Protein AF-A0A8J8AYR0-F1 (afdb_monomer)

Radius of gyration: 29.74 Å; Cα contacts (8 Å, |Δi|>4): 863; chains: 1; bounding box: 63×77×91 Å

Organism: NCBI:txid1776034

Secondary structure (DSSP, 8-state):
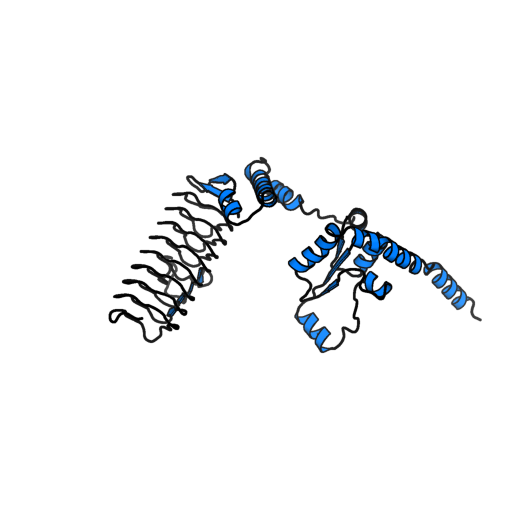-B-TT-EE-TT-EE-TT-EE-TT-EE-TTEEE-TT-EE-TT-EE-SSEEE-SS-EEPTT-EEEEPPS-TT--S---EEEE-SS-EE-TT-EEE---GGGTSEEEE-SS-EE-TT-EE-TT-EE-SS-EE-TT-EE-TT-EE-TT-EE-TT-EE-TT-EE-TT-EEPTT-EE-S-B-TTEEEETTTTEEEEE-HHHHHHTT--HHHHHHHHHHHHHHHTS---HHHHHHHHHTTS---SS-HHHHHHH-SSEEES-HHHHHHHHHTT--EEEEE---HHHHHHHHHTT----S--SHHHHHHTS--S-EEETTS--HHHHHHHHHHHHH-HHHHHHHHHHHHHHHHHH-S-HHHHHHHHHHHHHH--

Structure (mmCIF, N/CA/C/O backbone):
data_AF-A0A8J8AYR0-F1
#
_entry.id   AF-A0A8J8AYR0-F1
#
loop_
_atom_site.group_PDB
_atom_site.id
_atom_site.type_symbol
_atom_site.label_atom_id
_atom_site.label_alt_id
_atom_site.label_comp_id
_atom_site.label_asym_id
_atom_site.label_entity_id
_atom_site.label_seq_id
_atom_site.pdbx_PDB_ins_code
_atom_site.Cartn_x
_atom_site.Cartn_y
_atom_site.Cartn_z
_atom_site.occupancy
_atom_site.B_iso_or_equiv
_atom_site.auth_seq_id
_atom_site.auth_comp_id
_atom_site.auth_asym_id
_atom_site.auth_atom_id
_atom_site.pdbx_PDB_model_num
ATOM 1 N N . MET A 1 1 ? 4.114 -9.025 -27.733 1.00 87.38 1 MET A N 1
ATOM 2 C CA . MET A 1 1 ? 4.911 -8.584 -28.916 1.00 87.38 1 MET A CA 1
ATOM 3 C C . MET A 1 1 ? 6.130 -7.797 -28.450 1.00 87.38 1 MET A C 1
ATOM 5 O O . MET A 1 1 ? 5.964 -6.823 -27.726 1.00 87.38 1 MET A O 1
ATOM 9 N N . ILE A 1 2 ? 7.335 -8.194 -28.860 1.00 98.06 2 ILE A N 1
ATOM 10 C CA . ILE A 1 2 ? 8.594 -7.529 -28.485 1.00 98.06 2 ILE A CA 1
ATOM 11 C C . ILE A 1 2 ? 9.072 -6.682 -29.665 1.00 98.06 2 ILE A C 1
ATOM 13 O O . ILE A 1 2 ? 9.211 -7.196 -30.774 1.00 98.06 2 ILE A O 1
ATOM 17 N N . HIS A 1 3 ? 9.299 -5.387 -29.445 1.00 98.69 3 HIS A N 1
ATOM 18 C CA . HIS A 1 3 ? 9.815 -4.510 -30.490 1.00 98.69 3 HIS A CA 1
ATOM 19 C C . HIS A 1 3 ? 11.275 -4.873 -30.836 1.00 98.69 3 HIS A C 1
ATOM 21 O O . HIS A 1 3 ? 12.063 -5.082 -29.916 1.00 98.69 3 HIS A O 1
ATOM 27 N N . PRO A 1 4 ? 11.695 -4.870 -32.119 1.00 98.38 4 PRO A N 1
ATOM 28 C CA . PRO A 1 4 ? 13.051 -5.282 -32.515 1.00 98.38 4 PRO A CA 1
ATOM 29 C C . PRO A 1 4 ? 14.202 -4.468 -31.905 1.00 98.38 4 PRO A C 1
ATOM 31 O O . PRO A 1 4 ? 15.336 -4.927 -31.886 1.00 98.38 4 PRO A O 1
ATOM 34 N N . THR A 1 5 ? 13.927 -3.247 -31.437 1.00 98.69 5 THR A N 1
ATOM 35 C CA . THR A 1 5 ? 14.926 -2.376 -30.786 1.00 98.69 5 THR A CA 1
ATOM 36 C C . THR A 1 5 ? 14.950 -2.498 -29.263 1.00 98.69 5 THR A C 1
ATOM 38 O O . THR A 1 5 ? 15.724 -1.790 -28.619 1.00 98.69 5 THR A O 1
ATOM 41 N N . ALA A 1 6 ? 14.094 -3.335 -28.672 1.00 98.62 6 ALA A N 1
ATOM 42 C CA . ALA A 1 6 ? 14.172 -3.641 -27.251 1.00 98.62 6 ALA A CA 1
ATOM 43 C C . ALA A 1 6 ? 15.421 -4.492 -26.982 1.00 98.62 6 ALA A C 1
ATOM 45 O O . ALA A 1 6 ? 15.688 -5.460 -27.692 1.00 98.62 6 ALA A O 1
ATOM 46 N N . GLN A 1 7 ? 16.180 -4.132 -25.952 1.00 98.75 7 GLN A N 1
ATOM 47 C CA . GLN A 1 7 ? 17.332 -4.902 -25.499 1.00 98.75 7 GLN A CA 1
ATOM 48 C C . GLN A 1 7 ? 16.902 -5.754 -24.313 1.00 98.75 7 GLN A C 1
ATOM 50 O O . GLN A 1 7 ? 16.522 -5.225 -23.272 1.00 98.75 7 GLN A O 1
ATOM 55 N N . ILE A 1 8 ? 16.927 -7.070 -24.483 1.00 98.75 8 ILE A N 1
ATOM 56 C CA . ILE A 1 8 ? 16.504 -8.023 -23.460 1.00 98.75 8 ILE A CA 1
ATOM 57 C C . ILE A 1 8 ? 17.690 -8.925 -23.166 1.00 98.75 8 ILE A C 1
ATOM 59 O O . ILE A 1 8 ? 18.224 -9.571 -24.068 1.00 98.75 8 ILE A O 1
ATOM 63 N N . ASP A 1 9 ? 18.113 -8.933 -21.909 1.00 98.75 9 ASP A N 1
ATOM 64 C CA . ASP A 1 9 ? 19.171 -9.810 -21.438 1.00 98.75 9 ASP A CA 1
ATOM 65 C C . ASP A 1 9 ? 18.756 -11.290 -21.583 1.00 98.75 9 ASP A C 1
ATOM 67 O O . ASP A 1 9 ? 17.609 -11.629 -21.277 1.00 98.75 9 ASP A O 1
ATOM 71 N N . PRO A 1 10 ? 19.656 -12.197 -22.012 1.00 98.38 10 PRO A N 1
ATOM 72 C CA . PRO A 1 10 ? 19.337 -13.619 -22.165 1.00 98.38 10 PRO A CA 1
ATOM 73 C C . PRO A 1 10 ? 18.869 -14.322 -20.882 1.00 98.38 10 PRO A C 1
ATOM 75 O O . PRO A 1 10 ? 18.220 -15.361 -20.970 1.00 98.38 10 PRO A O 1
ATOM 78 N N . ALA A 1 11 ? 19.206 -13.791 -19.702 1.00 98.19 11 ALA A N 1
ATOM 79 C CA . ALA A 1 11 ? 18.773 -14.317 -18.409 1.00 98.19 11 ALA A CA 1
ATOM 80 C C . ALA A 1 11 ? 17.432 -13.731 -17.927 1.00 98.19 11 ALA A C 1
ATOM 82 O O . ALA A 1 11 ? 17.008 -14.026 -16.807 1.00 98.19 11 ALA A O 1
ATOM 83 N N . ALA A 1 12 ? 16.773 -12.878 -18.718 1.00 98.62 12 ALA A N 1
ATOM 84 C CA . ALA A 1 12 ? 15.429 -12.401 -18.417 1.00 98.62 12 ALA A CA 1
ATOM 85 C C . ALA A 1 12 ? 14.371 -13.463 -18.770 1.00 98.62 12 ALA A C 1
ATOM 87 O O . ALA A 1 12 ? 14.431 -14.113 -19.812 1.00 98.62 12 ALA A O 1
ATOM 88 N N . GLU A 1 13 ? 13.360 -13.608 -17.916 1.00 98.75 13 GLU A N 1
ATOM 89 C CA . GLU A 1 13 ? 12.239 -14.532 -18.111 1.00 98.75 13 GLU A CA 1
ATOM 90 C C . GLU A 1 13 ? 10.968 -13.728 -18.420 1.00 98.75 13 GLU A C 1
ATOM 92 O O . GLU A 1 13 ? 10.485 -12.970 -17.576 1.00 98.75 13 GLU A O 1
ATOM 97 N N . LEU A 1 14 ? 10.408 -13.890 -19.621 1.00 98.69 14 LEU A N 1
ATOM 98 C CA . LEU A 1 14 ? 9.161 -13.238 -20.031 1.00 98.69 14 LEU A CA 1
ATOM 99 C C . LEU A 1 14 ? 8.040 -14.275 -20.162 1.00 98.69 14 LEU A C 1
ATOM 101 O O . LEU A 1 14 ? 8.224 -15.306 -20.809 1.00 98.69 14 LEU A O 1
ATOM 105 N N . GLY A 1 15 ? 6.894 -13.993 -19.543 1.00 98.50 15 GLY A N 1
ATOM 106 C CA . GLY A 1 15 ? 5.684 -14.807 -19.614 1.00 98.50 15 GLY A CA 1
ATOM 107 C C . GLY A 1 15 ? 4.970 -14.742 -20.968 1.00 98.50 15 GLY A C 1
ATOM 108 O O . GLY A 1 15 ? 5.434 -14.119 -21.929 1.00 98.50 15 GLY A O 1
ATOM 109 N N . ALA A 1 16 ? 3.807 -15.387 -21.036 1.00 98.38 16 ALA A N 1
ATOM 110 C CA . ALA A 1 16 ? 2.959 -15.387 -22.221 1.00 98.38 16 ALA A CA 1
ATOM 111 C C . ALA A 1 16 ? 2.404 -13.984 -22.507 1.00 98.38 16 ALA A C 1
ATOM 113 O O . ALA A 1 16 ? 2.098 -13.221 -21.594 1.00 98.38 16 ALA A O 1
ATOM 114 N N . ASP A 1 17 ? 2.276 -13.633 -23.787 1.00 98.12 17 ASP A N 1
ATOM 115 C CA . ASP A 1 17 ? 1.680 -12.366 -24.231 1.00 98.12 17 ASP A CA 1
ATOM 116 C C . ASP A 1 17 ? 2.315 -11.100 -23.626 1.00 98.12 17 ASP A C 1
ATOM 118 O O . ASP A 1 17 ? 1.694 -10.043 -23.577 1.00 98.12 17 ASP A O 1
ATOM 122 N N . VAL A 1 18 ? 3.588 -11.163 -23.217 1.00 98.75 18 VAL A N 1
ATOM 123 C CA . VAL A 1 18 ? 4.330 -9.974 -22.781 1.00 98.75 18 VAL A CA 1
ATOM 124 C C . VAL A 1 18 ? 4.601 -9.046 -23.968 1.00 98.75 18 VAL A C 1
ATOM 126 O O . VAL A 1 18 ? 4.964 -9.464 -25.080 1.00 98.75 18 VAL A O 1
ATOM 129 N N . HIS A 1 19 ? 4.440 -7.745 -23.730 1.00 98.81 19 HIS A N 1
ATOM 130 C CA . HIS A 1 19 ? 4.774 -6.693 -24.684 1.00 98.81 19 HIS A CA 1
ATOM 131 C C . HIS A 1 19 ? 5.935 -5.841 -24.182 1.00 98.81 19 HIS A C 1
ATOM 133 O O . HIS A 1 19 ? 5.924 -5.391 -23.041 1.00 98.81 19 HIS A O 1
ATOM 139 N N . VAL A 1 20 ? 6.915 -5.586 -25.052 1.00 98.81 20 VAL A N 1
ATOM 140 C CA . VAL A 1 20 ? 8.057 -4.713 -24.747 1.00 98.81 20 VAL A CA 1
ATOM 141 C C . VAL A 1 20 ? 8.221 -3.695 -25.868 1.00 98.81 20 VAL A C 1
ATOM 143 O O . VAL A 1 20 ? 8.424 -4.063 -27.028 1.00 98.81 20 VAL A O 1
ATOM 146 N N . GLY A 1 21 ? 8.088 -2.416 -25.520 1.00 98.75 21 GLY A N 1
ATOM 147 C CA . GLY A 1 21 ? 8.154 -1.289 -26.441 1.00 98.75 21 GLY A CA 1
ATOM 148 C C . GLY A 1 21 ? 9.562 -0.986 -26.951 1.00 98.75 21 GLY A C 1
ATOM 149 O O . GLY A 1 21 ? 10.566 -1.506 -26.465 1.00 98.75 21 GLY A O 1
ATOM 150 N N . ALA A 1 22 ? 9.628 -0.120 -27.963 1.00 98.62 22 ALA A N 1
ATOM 151 C CA . ALA A 1 22 ? 10.876 0.273 -28.605 1.00 98.62 22 ALA A CA 1
ATOM 152 C C . ALA A 1 22 ? 11.874 0.887 -27.613 1.00 98.62 22 ALA A C 1
ATOM 154 O O . ALA A 1 22 ? 11.492 1.672 -26.746 1.00 98.62 22 ALA A O 1
ATOM 155 N N . PHE A 1 23 ? 13.159 0.569 -27.791 1.00 98.75 23 PHE A N 1
ATOM 156 C CA . PHE A 1 23 ? 14.272 1.147 -27.026 1.00 98.75 23 PHE A CA 1
ATOM 157 C C . PHE A 1 23 ? 14.213 0.915 -25.510 1.00 98.75 23 PHE A C 1
ATOM 159 O O . PHE A 1 23 ? 14.874 1.626 -24.755 1.00 98.75 23 PHE A O 1
ATOM 166 N N . SER A 1 24 ? 13.425 -0.059 -25.063 1.00 98.88 24 SER A N 1
ATOM 167 C CA . SER A 1 24 ? 13.402 -0.477 -23.665 1.00 98.88 24 SER A CA 1
ATOM 168 C C . SER A 1 24 ? 14.512 -1.480 -23.374 1.00 98.88 24 SER A C 1
ATOM 170 O O . SER A 1 24 ? 14.888 -2.264 -24.246 1.00 98.88 24 SER A O 1
ATOM 172 N N . VAL A 1 25 ? 15.018 -1.459 -22.145 1.00 98.88 25 VAL A N 1
ATOM 173 C CA . VAL A 1 25 ? 16.061 -2.364 -21.653 1.00 98.88 25 VAL A CA 1
ATOM 174 C C . VAL A 1 25 ? 15.483 -3.232 -20.543 1.00 98.88 25 VAL A C 1
ATOM 176 O O . VAL A 1 25 ? 14.997 -2.708 -19.542 1.00 98.88 25 VAL A O 1
ATOM 179 N N . ILE A 1 26 ? 15.556 -4.550 -20.709 1.00 98.88 26 ILE A N 1
ATOM 180 C CA . ILE A 1 26 ? 15.224 -5.552 -19.694 1.00 98.88 26 ILE A CA 1
ATOM 181 C C . ILE A 1 26 ? 16.527 -6.254 -19.300 1.00 98.88 26 ILE A C 1
ATOM 183 O O . ILE A 1 26 ? 17.107 -6.973 -20.108 1.00 98.88 26 ILE A O 1
ATOM 187 N N . GLY A 1 27 ? 17.015 -6.003 -18.088 1.00 98.69 27 GLY A N 1
ATOM 188 C CA . GLY A 1 27 ? 18.287 -6.530 -17.594 1.00 98.69 27 GLY A CA 1
ATOM 189 C C . GLY A 1 27 ? 18.231 -7.992 -17.136 1.00 98.69 27 GLY A C 1
ATOM 190 O O . GLY A 1 2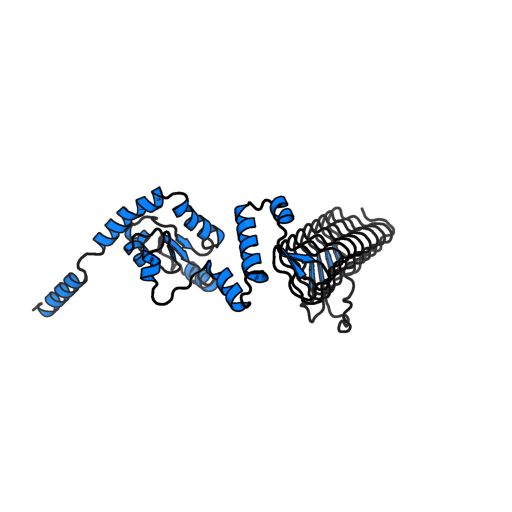7 ? 17.165 -8.605 -17.062 1.00 98.69 27 GLY A O 1
ATOM 191 N N . ALA A 1 28 ? 19.398 -8.535 -16.781 1.00 98.00 28 ALA A N 1
ATOM 192 C CA . ALA A 1 28 ? 19.533 -9.884 -16.236 1.00 98.00 28 ALA A CA 1
ATOM 193 C C . ALA A 1 28 ? 18.706 -10.075 -14.953 1.00 98.00 28 ALA A C 1
ATOM 195 O O . ALA A 1 28 ? 18.553 -9.146 -14.157 1.00 98.00 28 ALA A O 1
ATOM 196 N N . ASN A 1 29 ? 18.228 -11.301 -14.716 1.00 97.88 29 ASN A N 1
ATOM 197 C CA . ASN A 1 29 ? 17.438 -11.675 -13.533 1.00 97.88 29 ASN A CA 1
ATOM 198 C C . ASN A 1 29 ? 16.125 -10.884 -13.371 1.00 97.88 29 ASN A C 1
ATOM 200 O O . ASN A 1 29 ? 15.619 -10.722 -12.255 1.00 97.88 29 ASN A O 1
ATOM 204 N N . VAL A 1 30 ? 15.569 -10.379 -14.472 1.00 98.88 30 VAL A N 1
ATOM 205 C CA . VAL A 1 30 ? 14.216 -9.817 -14.508 1.00 98.88 30 VAL A CA 1
ATOM 206 C C . VAL A 1 30 ? 13.228 -10.912 -14.892 1.00 98.88 30 VAL A C 1
ATOM 208 O O . VAL A 1 30 ? 13.461 -11.660 -15.838 1.00 98.88 30 VAL A O 1
ATOM 211 N N . ARG A 1 31 ? 12.106 -10.992 -14.178 1.00 98.88 31 ARG A N 1
ATOM 212 C CA . ARG A 1 31 ? 10.981 -11.875 -14.500 1.00 98.88 31 ARG A CA 1
ATOM 213 C C . ARG A 1 31 ? 9.722 -11.047 -14.699 1.00 98.88 31 ARG A C 1
ATOM 215 O O . ARG A 1 31 ? 9.367 -10.284 -13.804 1.00 98.88 31 ARG A O 1
ATOM 222 N N . ILE A 1 32 ? 9.051 -11.203 -15.834 1.00 98.88 32 ILE A N 1
ATOM 223 C CA . ILE A 1 32 ? 7.828 -10.465 -16.176 1.00 98.88 32 ILE A CA 1
ATOM 224 C C . ILE A 1 32 ? 6.700 -11.461 -16.424 1.00 98.88 32 ILE A C 1
ATOM 226 O O . ILE A 1 32 ? 6.824 -12.327 -17.286 1.00 98.88 32 ILE A O 1
ATOM 230 N N . GLY A 1 33 ? 5.617 -11.344 -15.659 1.00 98.81 33 GLY A N 1
ATOM 231 C CA . GLY A 1 33 ? 4.446 -12.206 -15.756 1.00 98.81 33 GLY A CA 1
ATOM 232 C C . GLY A 1 33 ? 3.599 -11.954 -17.002 1.00 98.81 33 GLY A C 1
ATOM 233 O O . GLY A 1 33 ? 3.742 -10.945 -17.692 1.00 98.81 33 GLY A O 1
ATOM 234 N N . ASP A 1 34 ? 2.705 -12.905 -17.261 1.00 98.88 34 ASP A N 1
ATOM 235 C CA . ASP A 1 34 ? 1.839 -12.953 -18.440 1.00 98.88 34 ASP A CA 1
ATOM 236 C C . ASP A 1 34 ? 1.025 -11.660 -18.648 1.00 98.88 34 ASP A C 1
ATOM 238 O O . ASP A 1 34 ? 0.623 -11.009 -17.683 1.00 98.88 34 ASP A O 1
ATOM 242 N N . GLY A 1 35 ? 0.795 -11.272 -19.904 1.00 98.69 35 GLY A N 1
ATOM 243 C CA . GLY A 1 35 ? -0.043 -10.119 -20.272 1.00 98.69 35 GLY A CA 1
ATOM 244 C C . GLY A 1 35 ? 0.528 -8.737 -19.916 1.00 98.69 35 GLY A C 1
ATOM 245 O O . GLY A 1 35 ? -0.029 -7.712 -20.315 1.00 98.69 35 GLY A O 1
ATOM 246 N N . THR A 1 36 ? 1.659 -8.667 -19.205 1.00 98.94 36 THR A N 1
ATOM 247 C CA . THR A 1 36 ? 2.287 -7.395 -18.829 1.00 98.94 36 THR A CA 1
ATOM 248 C C . THR A 1 36 ? 2.849 -6.660 -20.049 1.00 98.94 36 THR A C 1
ATOM 250 O O . THR A 1 36 ? 3.521 -7.231 -20.913 1.00 98.94 36 THR A O 1
ATOM 253 N N . HIS A 1 37 ? 2.624 -5.347 -20.091 1.00 98.88 37 HIS A N 1
ATOM 254 C CA . HIS A 1 37 ? 3.106 -4.465 -21.146 1.00 98.88 37 HIS A CA 1
ATOM 255 C C . HIS A 1 37 ? 4.086 -3.429 -20.595 1.00 98.88 37 HIS A C 1
ATOM 257 O O . HIS A 1 37 ? 3.714 -2.532 -19.836 1.00 98.88 37 HIS A O 1
ATOM 263 N N . ILE A 1 38 ? 5.331 -3.527 -21.052 1.00 98.88 38 ILE A N 1
ATOM 264 C CA . ILE A 1 38 ? 6.389 -2.542 -20.859 1.00 98.88 38 ILE A CA 1
ATOM 265 C C . ILE A 1 38 ? 6.415 -1.576 -22.046 1.00 98.88 38 ILE A C 1
ATOM 267 O O . ILE A 1 38 ? 6.596 -1.993 -23.189 1.00 98.88 38 ILE A O 1
ATOM 271 N N . GLY A 1 39 ? 6.226 -0.285 -21.780 1.00 98.69 39 GLY A N 1
ATOM 272 C CA . GLY A 1 39 ? 6.242 0.788 -22.772 1.00 98.69 39 GLY A CA 1
ATOM 273 C C . GLY A 1 39 ? 7.604 0.987 -23.440 1.00 98.69 39 GLY A C 1
ATOM 274 O O . GLY A 1 39 ? 8.537 0.216 -23.234 1.00 98.69 39 GLY A O 1
ATOM 275 N N . ALA A 1 40 ? 7.712 2.017 -24.281 1.00 98.62 40 ALA A N 1
ATOM 276 C CA . ALA A 1 40 ? 8.966 2.393 -24.933 1.00 98.62 40 ALA A CA 1
ATOM 277 C C . ALA A 1 40 ? 9.909 3.130 -23.969 1.00 98.62 40 ALA A C 1
ATOM 279 O O . ALA A 1 40 ? 9.449 3.833 -23.073 1.00 98.62 40 ALA A O 1
ATOM 280 N N . HIS A 1 41 ? 11.219 3.032 -24.187 1.00 98.81 41 HIS A N 1
ATOM 281 C CA . HIS A 1 41 ? 12.238 3.712 -23.376 1.00 98.81 41 HIS A CA 1
ATOM 282 C C . HIS A 1 41 ? 12.178 3.405 -21.868 1.00 98.81 41 HIS A C 1
ATOM 284 O O . HIS A 1 41 ? 12.620 4.212 -21.052 1.00 98.81 41 HIS A O 1
ATOM 290 N N . CYS A 1 42 ? 11.613 2.266 -21.472 1.00 98.88 42 CYS A N 1
ATOM 291 C CA . CYS A 1 42 ? 11.647 1.817 -20.084 1.00 98.88 42 CYS A CA 1
ATOM 292 C C . CYS A 1 42 ? 12.984 1.139 -19.789 1.00 98.88 42 CYS A C 1
ATOM 294 O O . CYS A 1 42 ? 13.556 0.474 -20.651 1.00 98.88 42 CYS A O 1
ATOM 296 N N . VAL A 1 43 ? 13.440 1.230 -18.546 1.00 98.88 43 VAL A N 1
ATOM 297 C CA . VAL A 1 43 ? 14.589 0.461 -18.061 1.00 98.88 43 VAL A CA 1
ATOM 298 C C . VAL A 1 43 ? 14.122 -0.381 -16.885 1.00 98.88 43 VAL A C 1
ATOM 300 O O . VAL A 1 43 ? 13.651 0.162 -15.890 1.00 98.88 43 VAL A O 1
ATOM 303 N N . VAL A 1 44 ? 14.229 -1.703 -17.003 1.00 98.88 44 VAL A N 1
ATOM 304 C CA . VAL A 1 44 ? 13.869 -2.662 -15.953 1.00 98.88 44 VAL A CA 1
ATOM 305 C C . VAL A 1 44 ? 15.112 -3.467 -15.601 1.00 98.88 44 VAL A C 1
ATOM 307 O O . VAL A 1 44 ? 15.622 -4.207 -16.437 1.00 98.88 44 VAL A O 1
ATOM 310 N N . LEU A 1 45 ? 15.619 -3.318 -14.379 1.00 98.56 45 LEU A N 1
ATOM 311 C CA . LEU A 1 45 ? 16.863 -3.947 -13.927 1.00 98.56 45 LEU A CA 1
ATOM 312 C C . LEU A 1 45 ? 16.579 -4.999 -12.860 1.00 98.56 45 LEU A C 1
ATOM 314 O O . LEU A 1 45 ? 15.761 -4.780 -11.969 1.00 98.56 45 LEU A O 1
ATOM 318 N N . GLY A 1 46 ? 17.258 -6.143 -12.936 1.00 96.12 46 GLY A N 1
ATOM 319 C CA . GLY A 1 46 ? 17.093 -7.233 -11.978 1.00 96.12 46 GLY A CA 1
ATOM 320 C C . GLY A 1 46 ? 18.154 -7.240 -10.874 1.00 96.12 46 GLY A C 1
ATOM 321 O O . GLY A 1 46 ? 19.218 -6.643 -11.065 1.00 96.12 46 GLY A O 1
ATOM 322 N N . PRO A 1 47 ? 17.899 -7.912 -9.735 1.00 98.00 47 PRO A N 1
ATOM 323 C CA . PRO A 1 47 ? 16.797 -8.862 -9.524 1.00 98.00 47 PRO A CA 1
ATOM 324 C C . PRO A 1 47 ? 15.420 -8.200 -9.336 1.00 98.00 47 PRO A C 1
ATOM 326 O O . PRO A 1 47 ? 15.193 -7.479 -8.367 1.00 98.00 47 PRO A O 1
ATOM 329 N N . THR A 1 48 ? 14.490 -8.455 -10.263 1.00 98.81 48 THR A N 1
ATOM 330 C CA . THR A 1 48 ? 13.143 -7.859 -10.252 1.00 98.81 48 THR A CA 1
ATOM 331 C C . THR A 1 48 ? 12.121 -8.873 -10.744 1.00 98.81 48 THR A C 1
ATOM 333 O O . THR A 1 48 ? 12.302 -9.480 -11.798 1.00 98.81 48 THR A O 1
ATOM 336 N N . ARG A 1 49 ? 11.017 -9.025 -10.014 1.00 98.88 49 ARG A N 1
ATOM 337 C CA . ARG A 1 49 ? 9.840 -9.786 -10.436 1.00 98.88 49 ARG A CA 1
ATOM 338 C C . ARG A 1 49 ? 8.663 -8.835 -10.610 1.00 98.88 49 ARG A C 1
ATOM 340 O O . ARG A 1 49 ? 8.316 -8.121 -9.679 1.00 98.88 49 ARG A O 1
ATOM 347 N N . ILE A 1 50 ? 8.043 -8.866 -11.780 1.00 98.94 50 ILE A N 1
ATOM 348 C CA . ILE A 1 50 ? 6.803 -8.162 -12.105 1.00 98.94 50 ILE A CA 1
ATOM 349 C C . ILE A 1 50 ? 5.745 -9.225 -12.391 1.00 98.94 50 ILE A C 1
ATOM 351 O O . ILE A 1 50 ? 6.011 -10.159 -13.149 1.00 98.94 50 ILE A O 1
ATOM 355 N N . GLY A 1 51 ? 4.576 -9.107 -11.770 1.00 98.88 51 GLY A N 1
ATOM 356 C CA . GLY A 1 51 ? 3.449 -10.011 -11.959 1.00 98.88 51 GLY A CA 1
ATOM 357 C C . GLY A 1 51 ? 2.761 -9.862 -13.318 1.00 98.88 51 GLY A C 1
ATOM 358 O O . GLY A 1 51 ? 3.356 -9.421 -14.308 1.00 98.88 51 GLY A O 1
ATOM 359 N N . ARG A 1 52 ? 1.493 -10.253 -13.369 1.00 98.94 52 ARG A N 1
ATOM 360 C CA . ARG A 1 52 ? 0.659 -10.304 -14.574 1.00 98.94 52 ARG A CA 1
ATOM 361 C C . ARG A 1 52 ? -0.096 -9.011 -14.834 1.00 98.94 52 ARG A C 1
ATOM 363 O O . ARG A 1 52 ? -0.393 -8.257 -13.910 1.00 98.94 52 ARG A O 1
ATOM 370 N N . ASP A 1 53 ? -0.441 -8.791 -16.099 1.00 98.88 53 ASP A N 1
ATOM 371 C CA . ASP A 1 53 ? -1.356 -7.734 -16.544 1.00 98.88 53 ASP A CA 1
ATOM 372 C C . ASP A 1 53 ? -0.969 -6.320 -16.075 1.00 98.88 53 ASP A C 1
ATOM 374 O O . ASP A 1 53 ? -1.808 -5.426 -15.952 1.00 98.88 53 ASP A O 1
ATOM 378 N N . ASN A 1 54 ? 0.317 -6.090 -15.805 1.00 98.94 54 ASN A N 1
ATOM 379 C CA . ASN A 1 54 ? 0.807 -4.772 -15.437 1.00 98.94 54 ASN A CA 1
ATOM 380 C C . ASN A 1 54 ? 0.939 -3.894 -16.683 1.00 98.94 54 ASN A C 1
ATOM 382 O O . ASN A 1 54 ? 1.314 -4.353 -17.767 1.00 98.94 54 ASN A O 1
ATOM 386 N N . ARG A 1 55 ? 0.711 -2.591 -16.521 1.00 98.94 55 ARG A N 1
ATOM 387 C CA . ARG A 1 55 ? 0.927 -1.596 -17.569 1.00 98.94 55 ARG A CA 1
ATOM 388 C C . ARG A 1 55 ? 1.984 -0.591 -17.142 1.00 98.94 55 ARG A C 1
ATOM 390 O O . ARG A 1 55 ? 1.705 0.316 -16.364 1.00 98.94 55 ARG A O 1
ATOM 397 N N . VAL A 1 56 ? 3.180 -0.715 -17.707 1.00 98.88 56 VAL A N 1
ATOM 398 C CA . VAL A 1 56 ? 4.296 0.211 -17.488 1.00 98.88 56 VAL A CA 1
ATOM 399 C C . VAL A 1 56 ? 4.409 1.161 -18.675 1.00 98.88 56 VAL A C 1
ATOM 401 O O . VAL A 1 56 ? 4.557 0.737 -19.818 1.00 98.88 56 VAL A O 1
ATOM 404 N N . HIS A 1 57 ? 4.311 2.460 -18.420 1.00 98.75 57 HIS A N 1
ATOM 405 C CA . HIS A 1 57 ? 4.399 3.512 -19.426 1.00 98.75 57 HIS A CA 1
ATOM 406 C C . HIS A 1 57 ? 5.841 3.949 -19.674 1.00 98.75 57 HIS A C 1
ATOM 408 O O . HIS A 1 57 ? 6.762 3.616 -18.929 1.00 98.75 57 HIS A O 1
ATOM 414 N N . ALA A 1 58 ? 6.014 4.702 -20.759 1.00 98.44 58 ALA A N 1
ATOM 415 C CA . ALA A 1 58 ? 7.318 5.089 -21.258 1.00 98.44 58 ALA A CA 1
ATOM 416 C C . ALA A 1 58 ? 8.170 5.823 -20.215 1.00 98.44 58 ALA A C 1
ATOM 418 O O . ALA A 1 58 ? 7.653 6.567 -19.382 1.00 98.44 58 ALA A O 1
ATOM 419 N N . PHE A 1 59 ? 9.487 5.637 -20.303 1.00 98.75 59 PHE A N 1
ATOM 420 C CA . PHE A 1 59 ? 10.478 6.287 -19.436 1.00 98.75 59 PHE A CA 1
ATOM 421 C C . PHE A 1 59 ? 10.420 5.905 -17.948 1.00 98.75 59 PHE A C 1
ATOM 423 O O . PHE A 1 59 ? 11.076 6.549 -17.132 1.00 98.75 59 PHE A O 1
ATOM 430 N N . ALA A 1 60 ? 9.665 4.871 -17.568 1.00 98.81 60 ALA A N 1
ATOM 431 C CA . ALA A 1 60 ? 9.754 4.312 -16.222 1.00 98.81 60 ALA A CA 1
ATOM 432 C C . ALA A 1 60 ? 11.111 3.615 -15.997 1.00 98.81 60 ALA A C 1
ATOM 434 O O . ALA A 1 60 ? 11.585 2.867 -16.861 1.00 98.81 60 ALA A O 1
ATOM 435 N N . ALA A 1 61 ? 11.706 3.832 -14.823 1.00 98.81 61 ALA A N 1
ATOM 436 C CA . ALA A 1 61 ? 12.928 3.173 -14.370 1.00 98.81 61 ALA A CA 1
ATOM 437 C C . ALA A 1 61 ? 12.613 2.276 -13.165 1.00 98.81 61 ALA A C 1
ATOM 439 O O . ALA A 1 61 ? 12.317 2.749 -12.067 1.00 98.81 61 ALA A O 1
ATOM 440 N N . ILE A 1 62 ? 12.646 0.965 -13.382 1.00 98.88 62 ILE A N 1
ATOM 441 C CA . ILE A 1 62 ? 12.153 -0.044 -12.445 1.00 98.88 62 ILE A CA 1
ATOM 442 C C . ILE A 1 62 ? 13.301 -0.950 -12.016 1.00 98.88 62 ILE A C 1
ATOM 444 O O . ILE A 1 62 ? 14.043 -1.477 -12.843 1.00 98.88 62 ILE A O 1
ATOM 448 N N . GLY A 1 63 ? 13.421 -1.167 -10.711 1.00 98.31 63 GLY A N 1
ATOM 449 C CA . GLY A 1 63 ? 14.399 -2.080 -10.138 1.00 98.31 63 GLY A CA 1
ATOM 450 C C . GLY A 1 63 ? 15.824 -1.537 -10.154 1.00 98.31 63 GLY A C 1
ATOM 451 O O . GLY A 1 63 ? 16.753 -2.331 -10.130 1.00 98.31 63 GLY A O 1
ATOM 452 N N . GLY A 1 64 ? 16.020 -0.216 -10.210 1.00 97.00 64 GLY A N 1
ATOM 453 C CA . GLY A 1 64 ? 17.348 0.386 -10.047 1.00 97.00 64 GLY A CA 1
ATOM 454 C C . GLY A 1 64 ? 17.879 0.247 -8.616 1.00 97.00 64 GLY A C 1
ATOM 455 O O . GLY A 1 64 ? 17.102 0.007 -7.687 1.00 97.00 64 GLY A O 1
ATOM 456 N N . ASP A 1 65 ? 19.185 0.442 -8.436 1.00 96.75 65 ASP A N 1
ATOM 457 C CA . ASP A 1 65 ? 19.841 0.421 -7.121 1.00 96.75 65 ASP A CA 1
ATOM 458 C C . ASP A 1 65 ? 19.241 1.433 -6.143 1.00 96.75 65 ASP A C 1
ATOM 460 O O . ASP A 1 65 ? 18.710 2.473 -6.542 1.00 96.75 65 ASP A O 1
ATOM 464 N N . ALA A 1 66 ? 19.339 1.125 -4.852 1.00 95.44 66 ALA A N 1
ATOM 465 C CA . ALA A 1 66 ? 18.941 2.045 -3.802 1.00 95.44 66 ALA A CA 1
ATOM 466 C C . ALA A 1 66 ? 19.767 3.340 -3.869 1.00 95.44 66 ALA A C 1
ATOM 468 O O . ALA A 1 66 ? 20.977 3.318 -4.082 1.00 95.44 66 ALA A O 1
ATOM 469 N N . GLN A 1 67 ? 19.122 4.479 -3.609 1.00 95.19 67 GLN A N 1
ATOM 470 C CA . GLN A 1 67 ? 19.803 5.772 -3.446 1.00 95.19 67 GLN A CA 1
ATOM 471 C C . GLN A 1 67 ? 20.335 5.972 -2.011 1.00 95.19 67 GLN A C 1
ATOM 473 O O . GLN A 1 67 ? 20.479 7.102 -1.543 1.00 95.19 67 GLN A O 1
ATOM 478 N N . ASP A 1 68 ? 20.620 4.876 -1.301 1.00 91.56 68 ASP A N 1
ATOM 479 C CA . ASP A 1 68 ? 21.280 4.888 0.003 1.00 91.56 68 ASP A CA 1
ATOM 480 C C . ASP A 1 68 ? 22.800 4.839 -0.207 1.00 91.56 68 ASP A C 1
ATOM 482 O O . ASP A 1 68 ? 23.323 3.982 -0.915 1.00 91.56 68 ASP A O 1
ATOM 486 N N . LYS A 1 69 ? 23.539 5.739 0.448 1.00 92.25 69 LYS A N 1
ATOM 487 C CA . LYS A 1 69 ? 25.012 5.759 0.410 1.00 92.25 69 LYS A CA 1
ATOM 488 C C . LYS A 1 69 ? 25.649 4.490 0.985 1.00 92.25 69 LYS A C 1
ATOM 490 O O . LYS A 1 69 ? 26.835 4.264 0.755 1.00 92.25 69 LYS A O 1
ATOM 495 N N . LYS A 1 70 ? 24.895 3.718 1.767 1.00 89.62 70 LYS A N 1
ATOM 496 C CA . LYS A 1 70 ? 25.317 2.438 2.345 1.00 89.62 70 LYS A CA 1
ATOM 497 C C . LYS A 1 70 ? 25.131 1.260 1.389 1.00 89.62 70 LYS A C 1
ATOM 499 O O . LYS A 1 70 ? 25.621 0.182 1.698 1.00 89.62 70 LYS A O 1
ATOM 504 N N . PHE A 1 71 ? 24.445 1.454 0.260 1.00 90.44 71 PHE A N 1
ATOM 505 C CA . PHE A 1 71 ? 24.311 0.423 -0.759 1.00 90.44 71 PHE A CA 1
ATOM 506 C C . PHE A 1 71 ? 25.651 0.242 -1.479 1.00 90.44 71 PHE A C 1
ATOM 508 O O . PHE A 1 71 ? 26.232 1.189 -2.019 1.00 90.44 71 PHE A O 1
ATOM 515 N N . HIS A 1 72 ? 26.161 -0.983 -1.476 1.00 90.25 72 HIS A N 1
ATOM 516 C CA . HIS A 1 72 ? 27.473 -1.341 -2.012 1.00 90.25 72 HIS A CA 1
ATOM 517 C C . HIS A 1 72 ? 27.389 -2.444 -3.073 1.00 90.25 72 HIS A C 1
ATOM 519 O O . HIS A 1 72 ? 28.393 -3.080 -3.396 1.00 90.25 72 HIS A O 1
ATOM 525 N N . GLY A 1 73 ? 26.202 -2.642 -3.653 1.00 86.81 73 GLY A N 1
ATOM 526 C CA . GLY A 1 73 ? 25.953 -3.679 -4.652 1.00 86.81 73 GLY A CA 1
ATOM 527 C C . GLY A 1 73 ? 25.588 -5.025 -4.035 1.00 86.81 73 GLY A C 1
ATOM 528 O O . GLY A 1 73 ? 25.707 -6.053 -4.704 1.00 86.81 73 GLY A O 1
ATOM 529 N N . GLU A 1 74 ? 25.157 -5.040 -2.769 1.00 90.69 74 GLU A N 1
ATOM 530 C CA . GLU A 1 74 ? 24.554 -6.222 -2.172 1.00 90.69 74 GLU A CA 1
ATOM 531 C C . GLU A 1 74 ? 23.357 -6.712 -3.001 1.00 90.69 74 GLU A C 1
ATOM 533 O O . GLU A 1 74 ? 22.710 -5.965 -3.745 1.00 90.69 74 GLU A O 1
ATOM 538 N N . ARG A 1 75 ? 23.025 -7.999 -2.863 1.00 89.38 75 ARG A N 1
ATOM 539 C CA . ARG A 1 75 ? 21.847 -8.539 -3.533 1.00 89.38 75 ARG A CA 1
ATOM 540 C C . ARG A 1 75 ? 20.587 -7.985 -2.872 1.00 89.38 75 ARG A C 1
ATOM 542 O O . ARG A 1 75 ? 20.250 -8.370 -1.757 1.00 89.38 75 ARG A O 1
ATOM 549 N N . ALA A 1 76 ? 19.859 -7.173 -3.623 1.00 94.62 76 ALA A N 1
ATOM 550 C CA . ALA A 1 76 ? 18.531 -6.704 -3.274 1.00 94.62 76 ALA A CA 1
ATOM 551 C C . ALA A 1 76 ? 17.546 -6.978 -4.407 1.00 94.62 76 ALA A C 1
ATOM 553 O O . ALA A 1 76 ? 17.935 -7.078 -5.570 1.00 94.62 76 ALA A O 1
ATOM 554 N N . GLU A 1 77 ? 16.269 -7.103 -4.070 1.00 97.50 77 GLU A N 1
ATOM 555 C CA . GLU A 1 77 ? 15.217 -7.485 -5.004 1.00 97.50 77 GLU A CA 1
ATOM 556 C C . GLU A 1 77 ? 14.095 -6.441 -5.046 1.00 97.50 77 GLU A C 1
ATOM 558 O O . GLU A 1 77 ? 13.885 -5.656 -4.115 1.00 97.50 77 GLU A O 1
ATOM 563 N N . LEU A 1 78 ? 13.357 -6.440 -6.150 1.00 98.81 78 LEU A N 1
ATOM 564 C CA . LEU A 1 78 ? 12.076 -5.756 -6.282 1.00 98.81 78 LEU A CA 1
ATOM 565 C C . LEU A 1 78 ? 11.007 -6.775 -6.673 1.00 98.81 78 LEU A C 1
ATOM 567 O O . LEU A 1 78 ? 11.198 -7.563 -7.599 1.00 98.81 78 LEU A O 1
ATOM 571 N N . VAL A 1 79 ? 9.865 -6.737 -5.992 1.00 98.88 79 VAL A N 1
ATOM 572 C CA . VAL A 1 79 ? 8.692 -7.545 -6.335 1.00 98.88 79 VAL A CA 1
ATOM 573 C C . VAL A 1 79 ? 7.491 -6.630 -6.534 1.00 98.88 79 VAL A C 1
ATOM 575 O O . VAL A 1 79 ? 7.090 -5.923 -5.615 1.00 98.88 79 VAL A O 1
ATOM 578 N N . ILE A 1 80 ? 6.925 -6.660 -7.735 1.00 98.94 80 ILE A N 1
ATOM 579 C CA . ILE A 1 80 ? 5.686 -5.984 -8.117 1.00 98.94 80 ILE A CA 1
ATOM 580 C C . ILE A 1 80 ? 4.650 -7.066 -8.417 1.00 98.94 80 ILE A C 1
ATOM 582 O O . ILE A 1 80 ? 4.946 -8.000 -9.167 1.00 98.94 80 ILE A O 1
ATOM 586 N N . GLY A 1 81 ? 3.465 -6.938 -7.828 1.00 98.94 81 GLY A N 1
ATOM 587 C CA . GLY A 1 81 ? 2.327 -7.821 -8.046 1.00 98.94 81 GLY A CA 1
ATOM 588 C C . GLY A 1 81 ? 1.673 -7.634 -9.414 1.00 98.94 81 GLY A C 1
ATOM 589 O O . GLY A 1 81 ? 2.340 -7.378 -10.421 1.00 98.94 81 GLY A O 1
ATOM 590 N N . ASP A 1 82 ? 0.357 -7.766 -9.452 1.00 98.94 82 ASP A N 1
ATOM 591 C CA . ASP A 1 82 ? -0.443 -7.848 -10.669 1.00 98.94 82 ASP A CA 1
ATOM 592 C C . ASP A 1 82 ? -1.269 -6.574 -10.922 1.00 98.94 82 ASP A C 1
ATOM 594 O O . ASP A 1 82 ? -1.645 -5.851 -9.999 1.00 98.94 82 ASP A O 1
ATOM 598 N N . ARG A 1 83 ? -1.628 -6.322 -12.189 1.00 98.94 83 ARG A N 1
ATOM 599 C CA . ARG A 1 83 ? -2.610 -5.292 -12.605 1.00 98.94 83 ARG A CA 1
ATOM 600 C C . ARG A 1 83 ? -2.269 -3.855 -12.184 1.00 98.94 83 ARG A C 1
ATOM 602 O O . ARG A 1 83 ? -3.129 -2.969 -12.171 1.00 98.94 83 ARG A O 1
ATOM 609 N N . ASN A 1 84 ? -1.002 -3.578 -11.890 1.00 98.94 84 ASN A N 1
ATOM 610 C CA . ASN A 1 84 ? -0.547 -2.233 -11.569 1.00 98.94 84 ASN A CA 1
ATOM 611 C C . ASN A 1 84 ? -0.419 -1.381 -12.832 1.00 98.94 84 ASN A C 1
ATOM 613 O O . ASN A 1 84 ? 0.039 -1.835 -13.882 1.00 98.94 84 ASN A O 1
ATOM 617 N N . HIS A 1 85 ? -0.757 -0.104 -12.702 1.00 98.88 85 HIS A N 1
ATOM 618 C CA . HIS A 1 85 ? -0.538 0.904 -13.728 1.00 98.88 85 HIS A CA 1
ATOM 619 C C . HIS A 1 85 ? 0.564 1.849 -13.271 1.00 98.88 85 HIS A C 1
ATOM 621 O O . HIS A 1 85 ? 0.386 2.631 -12.339 1.00 98.88 85 HIS A O 1
ATOM 627 N N . ILE A 1 86 ? 1.705 1.768 -13.945 1.00 98.94 86 ILE A N 1
ATOM 628 C CA . ILE A 1 86 ? 2.921 2.512 -13.637 1.00 98.94 86 ILE A CA 1
ATOM 629 C C . ILE A 1 86 ? 3.133 3.515 -14.762 1.00 98.94 86 ILE A C 1
ATOM 631 O O . ILE A 1 86 ? 3.379 3.144 -15.909 1.00 98.94 86 ILE A O 1
ATOM 635 N N . ARG A 1 87 ? 2.964 4.796 -14.449 1.00 98.81 87 ARG A N 1
ATOM 636 C CA . ARG A 1 87 ? 2.964 5.886 -15.424 1.00 98.81 87 ARG A CA 1
ATOM 637 C C . ARG A 1 87 ? 4.375 6.380 -15.747 1.00 98.81 87 ARG A C 1
ATOM 639 O O . ARG A 1 87 ? 5.381 5.814 -15.329 1.00 98.81 87 ARG A O 1
ATOM 646 N N . GLU A 1 88 ? 4.428 7.398 -16.591 1.00 98.81 88 GLU A N 1
ATOM 647 C CA . GLU A 1 88 ? 5.648 7.926 -17.177 1.00 98.81 88 GLU A CA 1
ATOM 648 C C . GLU A 1 88 ? 6.616 8.441 -16.102 1.00 98.81 88 GLU A C 1
ATOM 650 O O . GLU A 1 88 ? 6.197 9.058 -15.124 1.00 98.81 88 GLU A O 1
ATOM 655 N N . PHE A 1 89 ? 7.918 8.220 -16.290 1.00 98.75 89 PHE A N 1
ATOM 656 C CA . PHE A 1 89 ? 8.974 8.707 -15.384 1.00 98.75 89 PHE A CA 1
ATOM 657 C C . PHE A 1 89 ? 8.865 8.232 -13.925 1.00 98.75 89 PHE A C 1
ATOM 659 O O . PHE A 1 89 ? 9.488 8.817 -13.038 1.00 98.75 89 PHE A O 1
ATOM 666 N N . VAL A 1 90 ? 8.087 7.182 -13.654 1.00 98.94 90 VAL A N 1
ATOM 667 C CA . VAL A 1 90 ? 8.079 6.550 -12.334 1.00 98.94 90 VAL A CA 1
ATOM 668 C C . VAL A 1 90 ? 9.430 5.891 -12.072 1.00 98.94 90 VAL A C 1
ATOM 670 O O . VAL A 1 90 ? 10.014 5.267 -12.961 1.00 98.94 90 VAL A O 1
ATOM 673 N N . THR A 1 91 ? 9.907 6.011 -10.835 1.00 98.94 91 THR A N 1
ATOM 674 C CA . THR A 1 91 ? 11.141 5.371 -10.370 1.00 98.94 91 THR A CA 1
ATOM 675 C C . THR A 1 91 ? 10.848 4.448 -9.192 1.00 98.94 91 THR A C 1
ATOM 677 O O . THR A 1 91 ? 10.179 4.846 -8.239 1.00 98.94 91 THR A O 1
ATOM 680 N N . ILE A 1 92 ? 11.326 3.204 -9.263 1.00 98.88 92 ILE A N 1
ATOM 681 C CA . ILE A 1 92 ? 11.129 2.194 -8.214 1.00 98.88 92 ILE A CA 1
ATOM 682 C C . ILE A 1 92 ? 12.467 1.515 -7.951 1.00 98.88 92 ILE A C 1
ATOM 684 O O . ILE A 1 92 ? 13.022 0.884 -8.855 1.00 98.88 92 ILE A O 1
ATOM 688 N N . ASN A 1 93 ? 12.985 1.637 -6.732 1.00 98.69 93 ASN A N 1
ATOM 689 C CA . ASN A 1 93 ? 14.265 1.044 -6.360 1.00 98.69 93 ASN A CA 1
ATOM 690 C C . ASN A 1 93 ? 14.102 -0.309 -5.669 1.00 98.69 93 ASN A C 1
ATOM 692 O O . ASN A 1 93 ? 13.105 -0.568 -4.996 1.00 98.69 93 ASN A O 1
ATOM 696 N N . ARG A 1 94 ? 15.105 -1.174 -5.840 1.00 97.94 94 ARG A N 1
ATOM 697 C CA . ARG A 1 94 ? 15.247 -2.415 -5.065 1.00 97.94 94 ARG A CA 1
ATOM 698 C C . ARG A 1 94 ? 15.547 -2.091 -3.602 1.00 97.94 94 ARG A C 1
ATOM 700 O O . ARG A 1 94 ? 15.843 -0.944 -3.273 1.00 97.94 94 ARG A O 1
ATOM 707 N N . GLY A 1 95 ? 15.454 -3.100 -2.742 1.00 96.56 95 GLY A N 1
ATOM 708 C CA . GLY A 1 95 ? 15.790 -2.952 -1.327 1.00 96.56 95 GLY A CA 1
ATOM 709 C C . GLY A 1 95 ? 17.281 -2.733 -1.042 1.00 96.56 95 GLY A C 1
ATOM 710 O O . GLY A 1 95 ? 18.089 -2.504 -1.941 1.00 96.56 95 GLY A O 1
ATOM 711 N N . THR A 1 96 ? 17.637 -2.863 0.228 1.00 95.38 96 THR A N 1
ATOM 712 C CA . THR A 1 96 ? 19.009 -2.860 0.757 1.00 95.3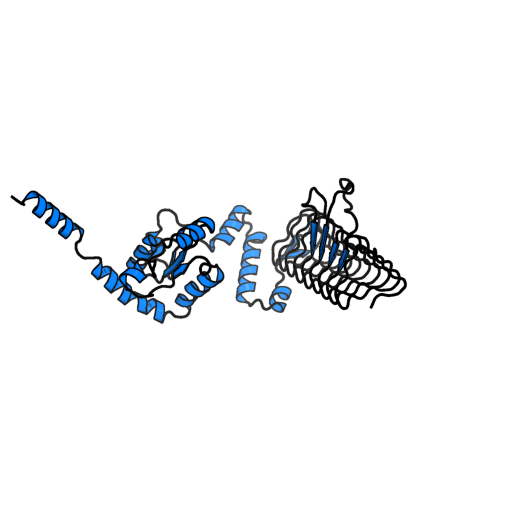8 96 THR A CA 1
ATOM 713 C C . THR A 1 96 ? 19.160 -3.987 1.771 1.00 95.38 96 THR A C 1
ATOM 715 O O . THR A 1 96 ? 18.172 -4.410 2.373 1.00 95.38 96 THR A O 1
ATOM 718 N N . GLU A 1 97 ? 20.376 -4.472 2.026 1.00 90.50 97 GLU A N 1
ATOM 719 C CA . GLU A 1 97 ? 20.585 -5.531 3.033 1.00 90.50 97 GLU A CA 1
ATOM 720 C C . GLU A 1 97 ? 20.047 -5.114 4.416 1.00 90.50 97 GLU A C 1
ATOM 722 O O . GLU A 1 97 ? 19.408 -5.907 5.110 1.00 90.50 97 GLU A O 1
ATOM 727 N N . GLY A 1 98 ? 20.210 -3.837 4.779 1.00 85.12 98 GLY A N 1
ATOM 728 C CA . GLY A 1 98 ? 19.734 -3.287 6.050 1.00 85.12 98 GLY A CA 1
ATOM 729 C C . GLY A 1 98 ? 18.209 -3.192 6.187 1.00 85.12 98 GLY A C 1
ATOM 730 O O . GLY A 1 98 ? 17.709 -3.138 7.309 1.00 85.12 98 GLY A O 1
ATOM 731 N N . GLY A 1 99 ? 17.466 -3.181 5.076 1.00 81.62 99 GLY A N 1
ATOM 732 C CA . GLY A 1 99 ? 16.004 -3.064 5.053 1.00 81.62 99 GLY A CA 1
ATOM 733 C C . GLY A 1 99 ? 15.245 -4.359 4.781 1.00 81.62 99 GLY A C 1
ATOM 734 O O . GLY A 1 99 ? 14.029 -4.328 4.607 1.00 81.62 99 GLY A O 1
ATOM 735 N N . GLY A 1 100 ? 15.943 -5.497 4.765 1.00 88.12 100 GLY A N 1
ATOM 736 C CA . GLY A 1 100 ? 15.365 -6.805 4.446 1.00 88.12 100 GLY A CA 1
ATOM 737 C C . GLY A 1 100 ? 15.561 -7.233 2.990 1.00 88.12 100 GLY A C 1
ATOM 738 O O . GLY A 1 100 ? 15.051 -8.281 2.595 1.00 88.12 100 GLY A O 1
ATOM 739 N N . GLY A 1 101 ? 16.309 -6.455 2.205 1.00 94.69 101 GLY A N 1
ATOM 740 C CA . GLY A 1 101 ? 16.777 -6.811 0.867 1.00 94.69 101 GLY A CA 1
ATOM 741 C C . GLY A 1 101 ? 15.704 -6.747 -0.209 1.00 94.69 101 GLY A C 1
ATOM 742 O O . GLY A 1 101 ? 15.917 -7.283 -1.295 1.00 94.69 101 GLY A O 1
ATOM 743 N N . ILE A 1 102 ? 14.541 -6.148 0.063 1.00 97.88 102 ILE A N 1
ATOM 744 C CA . ILE A 1 102 ? 13.405 -6.224 -0.855 1.00 97.88 102 ILE A CA 1
ATOM 745 C C . ILE A 1 102 ? 12.454 -5.031 -0.756 1.00 97.88 102 ILE A C 1
ATOM 747 O O . ILE A 1 102 ? 11.906 -4.734 0.300 1.00 97.88 102 ILE A O 1
ATOM 751 N N . THR A 1 103 ? 12.170 -4.424 -1.907 1.00 98.81 103 THR A N 1
ATOM 752 C CA . THR A 1 103 ? 11.022 -3.526 -2.093 1.00 98.81 103 THR A CA 1
ATOM 753 C C . THR A 1 103 ? 9.840 -4.339 -2.619 1.00 98.81 103 THR A C 1
ATOM 755 O O . THR A 1 103 ? 10.004 -5.136 -3.549 1.00 98.81 103 THR A O 1
ATOM 758 N N . ARG A 1 104 ? 8.645 -4.158 -2.047 1.00 98.81 104 ARG A N 1
ATOM 759 C CA . ARG A 1 104 ? 7.417 -4.858 -2.458 1.00 98.81 104 ARG A CA 1
ATOM 760 C C . ARG A 1 104 ? 6.309 -3.880 -2.827 1.00 98.81 104 ARG A C 1
ATOM 762 O O . ARG A 1 104 ? 6.038 -2.944 -2.083 1.00 98.81 104 ARG A O 1
ATOM 769 N N . ILE A 1 105 ? 5.642 -4.143 -3.943 1.00 98.94 105 ILE A N 1
ATOM 770 C CA . ILE A 1 105 ? 4.419 -3.468 -4.381 1.00 98.94 105 ILE A CA 1
ATOM 771 C C . ILE A 1 105 ? 3.385 -4.552 -4.675 1.00 98.94 105 ILE A C 1
ATOM 773 O O . ILE A 1 105 ? 3.692 -5.493 -5.405 1.00 98.94 105 ILE A O 1
ATOM 777 N N . GLY A 1 106 ? 2.195 -4.437 -4.089 1.00 98.88 106 GLY A N 1
ATOM 778 C CA . GLY A 1 106 ? 1.086 -5.365 -4.292 1.00 98.88 106 GLY A CA 1
ATOM 779 C C . GLY A 1 106 ? 0.394 -5.192 -5.643 1.00 98.88 106 GLY A C 1
ATOM 780 O O . GLY A 1 106 ? 1.034 -4.935 -6.667 1.00 98.88 106 GLY A O 1
ATOM 781 N N . ASP A 1 107 ? -0.926 -5.321 -5.623 1.00 98.94 107 ASP A N 1
ATOM 782 C CA . ASP A 1 107 ? -1.770 -5.428 -6.805 1.00 98.94 107 ASP A CA 1
ATOM 783 C C . ASP A 1 107 ? -2.650 -4.194 -7.031 1.00 98.94 107 ASP A C 1
ATOM 785 O O . ASP A 1 107 ? -2.992 -3.448 -6.108 1.00 98.94 107 ASP A O 1
ATOM 789 N N . ASP A 1 108 ? -3.090 -4.018 -8.279 1.00 98.88 108 ASP A N 1
ATOM 790 C CA . ASP A 1 108 ? -4.140 -3.067 -8.659 1.00 98.88 108 ASP A CA 1
ATOM 791 C C . ASP A 1 108 ? -3.837 -1.607 -8.255 1.00 98.88 108 ASP A C 1
ATOM 793 O O . ASP A 1 108 ? -4.745 -0.799 -8.029 1.00 98.88 108 ASP A O 1
ATOM 797 N N . ASN A 1 109 ? -2.552 -1.248 -8.157 1.00 98.94 109 ASN A N 1
ATOM 798 C CA . ASN A 1 109 ? -2.116 0.097 -7.801 1.00 98.94 109 ASN A CA 1
ATOM 799 C C . ASN A 1 109 ? -2.094 1.030 -9.017 1.00 98.94 109 ASN A C 1
ATOM 801 O O . ASN A 1 109 ? -1.798 0.632 -10.147 1.00 98.94 109 ASN A O 1
ATOM 805 N N . TRP A 1 110 ? -2.346 2.314 -8.769 1.00 98.81 110 TRP A N 1
ATOM 806 C CA . TRP A 1 110 ? -2.271 3.380 -9.764 1.00 98.81 110 TRP A CA 1
ATOM 807 C C . TRP A 1 110 ? -1.157 4.362 -9.393 1.00 98.81 110 TRP A C 1
ATOM 809 O O . TRP A 1 110 ? -1.352 5.277 -8.589 1.00 98.81 110 TRP A O 1
ATOM 819 N N . ILE A 1 111 ? 0.024 4.158 -9.978 1.00 98.88 111 ILE A N 1
ATOM 820 C CA . ILE A 1 111 ? 1.243 4.923 -9.708 1.00 98.88 111 ILE A CA 1
ATOM 821 C C . ILE A 1 111 ? 1.459 5.906 -10.858 1.00 98.88 111 ILE A C 1
ATOM 823 O O . ILE A 1 111 ? 1.860 5.530 -11.958 1.00 98.88 111 ILE A O 1
ATOM 827 N N . GLN A 1 112 ? 1.126 7.170 -10.618 1.00 98.81 112 GLN A N 1
ATOM 828 C CA . GLN A 1 112 ? 1.099 8.221 -11.627 1.00 98.81 112 GLN A CA 1
ATOM 829 C C . GLN A 1 112 ? 2.477 8.832 -11.899 1.00 98.81 112 GLN A C 1
ATOM 831 O O . GLN A 1 112 ? 3.474 8.489 -11.269 1.00 98.81 112 GLN A O 1
ATOM 836 N N . ALA A 1 113 ? 2.528 9.710 -12.903 1.00 98.75 113 ALA A N 1
ATOM 837 C CA . ALA A 1 113 ? 3.777 10.149 -13.497 1.00 98.75 113 ALA A CA 1
ATOM 838 C C . ALA A 1 113 ? 4.705 10.808 -12.468 1.00 98.75 113 ALA A C 1
ATOM 840 O O . ALA A 1 113 ? 4.247 11.537 -11.587 1.00 98.75 113 ALA A O 1
ATOM 841 N N . TYR A 1 114 ? 6.009 10.568 -12.600 1.00 98.81 114 TYR A N 1
ATOM 842 C CA . TYR A 1 114 ? 7.053 11.082 -11.701 1.00 98.81 114 TYR A CA 1
ATOM 843 C C . TYR A 1 114 ? 6.958 10.630 -10.237 1.00 98.81 114 TYR A C 1
ATOM 845 O O . TYR A 1 114 ? 7.659 11.183 -9.389 1.00 98.81 114 TYR A O 1
ATOM 853 N N . ALA A 1 115 ? 6.100 9.664 -9.904 1.00 98.88 115 ALA A N 1
ATOM 854 C CA . ALA A 1 115 ? 6.107 9.097 -8.566 1.00 98.88 115 ALA A CA 1
ATOM 855 C C . ALA A 1 115 ? 7.420 8.341 -8.293 1.00 98.88 115 ALA A C 1
ATOM 857 O O . ALA A 1 115 ? 8.044 7.779 -9.201 1.00 98.88 115 ALA A O 1
ATOM 858 N N . HIS A 1 116 ? 7.824 8.320 -7.027 1.00 98.88 116 HIS A N 1
ATOM 859 C CA . HIS A 1 116 ? 9.029 7.632 -6.578 1.00 98.88 116 HIS A CA 1
ATOM 860 C C . HIS A 1 116 ? 8.717 6.677 -5.429 1.00 98.88 116 HIS A C 1
ATOM 862 O O . HIS A 1 116 ? 8.096 7.076 -4.441 1.00 98.88 116 HIS A O 1
ATOM 868 N N . VAL A 1 117 ? 9.187 5.436 -5.566 1.00 98.88 117 VAL A N 1
ATOM 869 C CA . VAL A 1 117 ? 9.201 4.411 -4.520 1.00 98.88 117 VAL A CA 1
ATOM 870 C C . VAL A 1 117 ? 10.654 4.053 -4.224 1.00 98.88 117 VAL A C 1
ATOM 872 O O . VAL A 1 117 ? 11.330 3.422 -5.043 1.00 98.88 117 VAL A O 1
ATOM 875 N N . ALA A 1 118 ? 11.134 4.477 -3.060 1.00 98.56 118 ALA A N 1
ATOM 876 C CA . ALA A 1 118 ? 12.490 4.201 -2.614 1.00 98.56 118 ALA A CA 1
ATOM 877 C C . ALA A 1 118 ? 12.687 2.730 -2.199 1.00 98.56 118 ALA A C 1
ATOM 879 O O . ALA A 1 118 ? 11.780 1.896 -2.249 1.00 98.56 118 ALA A O 1
ATOM 880 N N . HIS A 1 119 ? 13.908 2.427 -1.769 1.00 98.31 119 HIS A N 1
ATOM 881 C CA . HIS A 1 119 ? 14.302 1.108 -1.297 1.00 98.31 119 HIS A CA 1
ATOM 882 C C . HIS A 1 119 ? 13.494 0.643 -0.075 1.00 98.31 119 HIS A C 1
ATOM 884 O O . HIS A 1 119 ? 13.072 1.444 0.761 1.00 98.31 119 HIS A O 1
ATOM 890 N N . ASP A 1 120 ? 13.285 -0.669 0.020 1.00 98.19 120 ASP A N 1
ATOM 891 C CA . ASP A 1 120 ? 12.691 -1.368 1.168 1.00 98.19 120 ASP A CA 1
ATOM 892 C C . ASP A 1 120 ? 11.257 -0.935 1.511 1.00 98.19 120 ASP A C 1
ATOM 894 O O . ASP A 1 120 ? 10.742 -1.225 2.592 1.00 98.19 120 ASP A O 1
ATOM 898 N N . CYS A 1 121 ? 10.586 -0.240 0.592 1.00 98.69 121 CYS A N 1
ATOM 899 C CA . CYS A 1 121 ? 9.188 0.119 0.764 1.00 98.69 121 CYS A CA 1
ATOM 900 C C . CYS A 1 121 ? 8.290 -1.114 0.627 1.00 98.69 121 CYS A C 1
ATOM 902 O O . CYS A 1 121 ? 8.554 -2.019 -0.170 1.00 98.69 121 CYS A O 1
ATOM 904 N N . CYS A 1 122 ? 7.184 -1.111 1.366 1.00 98.69 122 CYS A N 1
ATOM 905 C CA . CYS A 1 122 ? 6.116 -2.098 1.252 1.00 98.69 122 CYS A CA 1
ATOM 906 C C . CYS A 1 122 ? 4.812 -1.379 0.904 1.00 98.69 122 CYS A C 1
ATOM 908 O O . CYS A 1 122 ? 4.166 -0.804 1.776 1.00 98.69 122 CYS A O 1
ATOM 910 N N . VAL A 1 123 ? 4.428 -1.401 -0.369 1.00 98.88 123 VAL A N 1
ATOM 911 C CA . VAL A 1 123 ? 3.174 -0.828 -0.871 1.00 98.88 123 VAL A CA 1
ATOM 912 C C . VAL A 1 123 ? 2.149 -1.946 -1.034 1.00 98.88 123 VAL A C 1
ATOM 914 O O . VAL A 1 123 ? 2.436 -2.952 -1.680 1.00 98.88 123 VAL A O 1
ATOM 917 N N . GLY A 1 124 ? 0.972 -1.777 -0.437 1.00 98.75 124 GLY A N 1
ATOM 918 C CA . GLY A 1 124 ? -0.140 -2.722 -0.506 1.00 98.75 124 GLY A CA 1
ATOM 919 C C . GLY A 1 124 ? -0.864 -2.722 -1.853 1.00 98.75 124 GLY A C 1
ATOM 920 O O . GLY A 1 124 ? -0.251 -2.576 -2.913 1.00 98.75 124 GLY A O 1
ATOM 921 N N . ASN A 1 125 ? -2.182 -2.900 -1.797 1.00 98.81 125 ASN A N 1
ATOM 922 C CA . ASN A 1 125 ? -3.052 -3.040 -2.962 1.00 98.81 125 ASN A CA 1
ATOM 923 C C . ASN A 1 125 ? -3.966 -1.827 -3.147 1.00 98.81 125 ASN A C 1
ATOM 925 O O . ASN A 1 125 ? -4.348 -1.165 -2.177 1.00 98.81 125 ASN A O 1
ATOM 929 N N . HIS A 1 126 ? -4.394 -1.557 -4.381 1.00 98.75 126 HIS A N 1
ATOM 930 C CA . HIS A 1 126 ? -5.325 -0.466 -4.704 1.00 98.75 126 HIS A CA 1
ATOM 931 C C . HIS A 1 126 ? -4.888 0.925 -4.203 1.00 98.75 126 HIS A C 1
ATOM 933 O O . HIS A 1 126 ? -5.727 1.799 -3.934 1.00 98.75 126 HIS A O 1
ATOM 939 N N . VAL A 1 127 ? -3.583 1.132 -4.043 1.00 98.88 127 VAL A N 1
ATOM 940 C CA . VAL A 1 127 ? -2.972 2.405 -3.668 1.00 98.88 127 VAL A CA 1
ATOM 941 C C . VAL A 1 127 ? -2.964 3.330 -4.876 1.00 98.88 127 VAL A C 1
ATOM 943 O O . VAL A 1 127 ? -2.693 2.920 -6.005 1.00 98.88 127 VAL A O 1
ATOM 946 N N . ILE A 1 128 ? -3.235 4.610 -4.632 1.00 98.88 128 ILE A N 1
ATOM 947 C CA . ILE A 1 128 ? -3.083 5.658 -5.639 1.00 98.88 128 ILE A CA 1
ATOM 948 C C . ILE A 1 128 ? -1.930 6.557 -5.219 1.00 98.88 128 ILE A C 1
ATOM 950 O O . ILE A 1 128 ? -2.028 7.266 -4.221 1.00 98.88 128 ILE A O 1
ATOM 954 N N . MET A 1 129 ? -0.865 6.571 -6.011 1.00 98.88 129 MET A N 1
ATOM 955 C CA . MET A 1 129 ? 0.196 7.569 -5.919 1.00 98.88 129 MET A CA 1
ATOM 956 C C . MET A 1 129 ? 0.002 8.545 -7.068 1.00 98.88 129 MET A C 1
ATOM 958 O O . MET A 1 129 ? 0.229 8.203 -8.222 1.00 98.88 129 MET A O 1
ATOM 962 N N . SER A 1 130 ? -0.486 9.742 -6.771 1.00 98.69 130 SER A N 1
ATOM 963 C CA . SER A 1 130 ? -0.710 10.778 -7.780 1.00 98.69 130 SER A CA 1
ATOM 964 C C . SER A 1 130 ? 0.610 11.365 -8.284 1.00 98.69 130 SER A C 1
ATOM 966 O O . SER A 1 130 ? 1.671 11.058 -7.742 1.00 98.69 130 SER A O 1
ATOM 968 N N . ASN A 1 131 ? 0.554 12.204 -9.324 1.00 98.75 131 ASN A N 1
ATOM 969 C CA . ASN A 1 131 ? 1.761 12.757 -9.941 1.00 98.75 131 ASN A CA 1
ATOM 970 C C . ASN A 1 131 ? 2.753 13.308 -8.903 1.00 98.75 131 ASN A C 1
ATOM 972 O O . ASN A 1 131 ? 2.365 14.067 -8.014 1.00 98.75 131 ASN A O 1
ATOM 976 N N . ASN A 1 132 ? 4.030 12.944 -9.030 1.00 98.69 132 ASN A N 1
ATOM 977 C CA . ASN A 1 132 ? 5.113 13.375 -8.138 1.00 98.69 132 ASN A CA 1
ATOM 978 C C . ASN A 1 132 ? 4.966 12.959 -6.659 1.00 98.69 132 ASN A C 1
ATOM 980 O O . ASN A 1 132 ? 5.713 13.457 -5.816 1.00 98.69 132 ASN A O 1
ATOM 984 N N . ALA A 1 133 ? 4.045 12.054 -6.313 1.00 98.56 133 ALA A N 1
ATOM 985 C CA . ALA A 1 133 ? 4.011 11.475 -4.975 1.00 98.56 133 ALA A CA 1
ATOM 986 C C . ALA A 1 133 ? 5.287 10.653 -4.727 1.00 98.56 133 ALA A C 1
ATOM 988 O O . ALA A 1 133 ? 5.632 9.765 -5.506 1.00 98.56 133 ALA A O 1
ATOM 989 N N . THR A 1 134 ? 5.996 10.961 -3.646 1.00 98.44 134 THR A N 1
ATOM 990 C CA . THR A 1 134 ? 7.330 10.427 -3.365 1.00 98.44 134 THR A CA 1
ATOM 991 C C . THR A 1 134 ? 7.372 9.822 -1.971 1.00 98.44 134 THR A C 1
ATOM 993 O O . THR A 1 134 ? 7.091 10.506 -0.987 1.00 98.44 134 THR A O 1
ATOM 996 N N . ILE A 1 135 ? 7.749 8.548 -1.880 1.00 98.69 135 ILE A N 1
ATOM 997 C CA . ILE A 1 135 ? 7.991 7.870 -0.605 1.00 98.69 135 ILE A CA 1
ATOM 998 C C . ILE A 1 135 ? 9.476 7.530 -0.469 1.00 98.69 135 ILE A C 1
ATOM 1000 O O . ILE A 1 135 ? 10.080 6.979 -1.390 1.00 98.69 135 ILE A O 1
ATOM 1004 N N . ALA A 1 136 ? 10.069 7.917 0.662 1.00 98.56 136 ALA A N 1
ATOM 1005 C CA . ALA A 1 136 ? 11.458 7.620 1.002 1.00 98.56 136 ALA A CA 1
ATOM 1006 C C . ALA A 1 136 ? 11.618 6.179 1.523 1.00 98.56 136 ALA A C 1
ATOM 1008 O O . ALA A 1 136 ? 10.651 5.423 1.587 1.00 98.56 136 ALA A O 1
ATOM 1009 N N . GLY A 1 137 ? 12.853 5.786 1.851 1.00 97.56 137 GLY A N 1
ATOM 1010 C CA . GLY A 1 137 ? 13.186 4.399 2.184 1.00 97.56 137 GLY A CA 1
ATOM 1011 C C . GLY A 1 137 ? 12.366 3.829 3.345 1.00 97.56 137 GLY A C 1
ATOM 1012 O O . GLY A 1 137 ? 12.038 4.539 4.299 1.00 97.56 137 GLY A O 1
ATOM 1013 N N . HIS A 1 138 ? 12.068 2.532 3.288 1.00 97.88 138 HIS A N 1
ATOM 1014 C CA . HIS A 1 138 ? 11.369 1.787 4.346 1.00 97.88 138 HIS A CA 1
ATOM 1015 C C . HIS A 1 138 ? 9.937 2.256 4.661 1.00 97.88 138 HIS A C 1
ATOM 1017 O O . HIS A 1 138 ? 9.439 2.014 5.761 1.00 97.88 138 HIS A O 1
ATOM 1023 N N . VAL A 1 139 ? 9.265 2.954 3.742 1.00 98.62 139 VAL A N 1
ATOM 1024 C CA . VAL A 1 139 ? 7.869 3.363 3.948 1.00 98.62 139 VAL A CA 1
ATOM 1025 C C . VAL A 1 139 ? 6.924 2.176 3.743 1.00 98.62 139 VAL A C 1
ATOM 1027 O O . VAL A 1 139 ? 7.004 1.457 2.745 1.00 98.62 139 VAL A O 1
ATOM 1030 N N . GLU A 1 140 ? 5.981 2.001 4.668 1.00 98.81 140 GLU A N 1
ATOM 1031 C CA . GLU A 1 140 ? 4.872 1.052 4.532 1.00 98.81 140 GLU A CA 1
ATOM 1032 C C . GLU A 1 140 ? 3.604 1.809 4.109 1.00 98.81 140 GLU A C 1
ATOM 1034 O O . GLU A 1 140 ? 3.209 2.777 4.760 1.00 98.81 140 GLU A O 1
ATOM 1039 N N . VAL A 1 141 ? 2.939 1.375 3.038 1.00 98.88 141 VAL A N 1
ATOM 1040 C CA . VAL A 1 141 ? 1.681 1.958 2.553 1.00 98.88 141 VAL A CA 1
ATOM 1041 C C . VAL A 1 141 ? 0.608 0.882 2.539 1.00 98.88 141 VAL A C 1
ATOM 1043 O O . VAL A 1 141 ? 0.676 -0.066 1.763 1.00 98.88 141 VAL A O 1
ATOM 1046 N N . GLY A 1 142 ? -0.391 1.034 3.400 1.00 98.56 142 GLY A N 1
ATOM 1047 C CA . GLY A 1 142 ? -1.521 0.126 3.498 1.00 98.56 142 GLY A CA 1
ATOM 1048 C C . GLY A 1 142 ? -2.469 0.236 2.310 1.00 98.56 142 GLY A C 1
ATOM 1049 O O . GLY A 1 142 ? -2.514 1.249 1.605 1.00 98.56 142 GLY A O 1
ATOM 1050 N N . ASP A 1 143 ? -3.270 -0.812 2.140 1.00 98.62 143 ASP A N 1
ATOM 1051 C CA . ASP A 1 143 ? -4.219 -0.926 1.042 1.00 98.62 143 ASP A CA 1
ATOM 1052 C C . ASP A 1 143 ? -5.095 0.312 0.916 1.00 98.62 143 ASP A C 1
ATOM 1054 O O . ASP A 1 143 ? -5.482 0.950 1.905 1.00 98.62 143 ASP A O 1
ATOM 1058 N N . HIS A 1 144 ? -5.465 0.634 -0.320 1.00 98.62 144 HIS A N 1
ATOM 1059 C CA . HIS A 1 144 ? -6.458 1.654 -0.602 1.00 98.62 144 HIS A CA 1
ATOM 1060 C C . HIS A 1 144 ? -6.055 3.085 -0.172 1.00 98.62 144 HIS A C 1
ATOM 1062 O O . HIS A 1 144 ? -6.885 4.005 -0.256 1.00 98.62 144 HIS A O 1
ATOM 1068 N N . ALA A 1 145 ? -4.819 3.304 0.283 1.00 98.75 145 ALA A N 1
ATOM 1069 C CA . ALA A 1 145 ? -4.298 4.625 0.604 1.00 98.75 145 ALA A CA 1
ATOM 1070 C C . ALA A 1 145 ? -4.169 5.501 -0.652 1.00 98.75 145 ALA A C 1
ATOM 1072 O O . ALA A 1 145 ? -3.978 5.014 -1.769 1.00 98.75 145 ALA A O 1
ATOM 1073 N N . ILE A 1 146 ? -4.290 6.815 -0.470 1.00 98.81 146 ILE A N 1
ATOM 1074 C CA . ILE A 1 146 ? -4.145 7.796 -1.547 1.00 98.81 146 ILE A CA 1
ATOM 1075 C C . ILE A 1 146 ? -3.084 8.808 -1.145 1.00 98.81 146 ILE A C 1
ATOM 1077 O O . ILE A 1 146 ? -3.242 9.513 -0.151 1.00 98.81 146 ILE A O 1
ATOM 1081 N N . LEU A 1 147 ? -2.034 8.910 -1.950 1.00 98.69 147 LEU A N 1
ATOM 1082 C CA . LEU A 1 147 ? -1.050 9.975 -1.897 1.00 98.69 147 LEU A CA 1
ATOM 1083 C C . LEU A 1 147 ? -1.364 10.941 -3.039 1.00 98.69 147 LEU A C 1
ATOM 1085 O O . LEU A 1 147 ? -1.247 10.586 -4.213 1.00 98.69 147 LEU A O 1
ATOM 1089 N N . SER A 1 148 ? -1.829 12.144 -2.704 1.00 98.25 148 SER A N 1
ATOM 1090 C CA . SER A 1 148 ? -2.152 13.170 -3.702 1.00 98.25 148 SER A CA 1
ATOM 1091 C C . SER A 1 148 ? -0.886 13.755 -4.331 1.00 98.25 148 SER A C 1
ATOM 1093 O O . SER A 1 148 ? 0.233 13.447 -3.922 1.00 98.25 148 SER A O 1
ATOM 1095 N N . GLY A 1 149 ? -1.057 14.582 -5.366 1.00 97.94 149 GLY A N 1
ATOM 1096 C CA . GLY A 1 149 ? 0.076 15.071 -6.146 1.00 97.94 149 GLY A CA 1
ATOM 1097 C C . GLY A 1 149 ? 1.097 15.808 -5.282 1.00 97.94 149 GLY A C 1
ATOM 1098 O O . GLY A 1 149 ? 0.715 16.540 -4.370 1.00 97.94 149 GLY A O 1
ATOM 1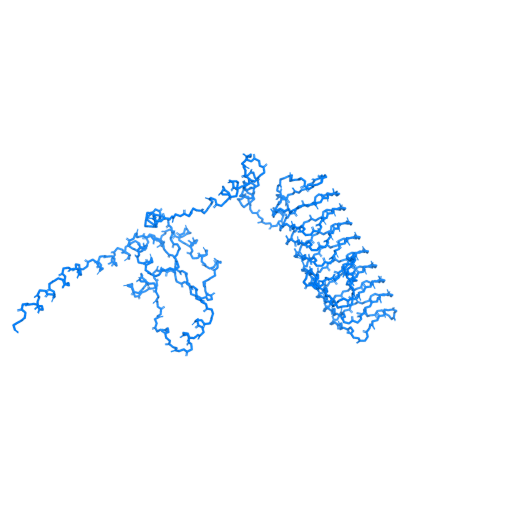099 N N . PHE A 1 150 ? 2.384 15.605 -5.553 1.00 97.81 150 PHE A N 1
ATOM 1100 C CA . PHE A 1 150 ? 3.490 16.197 -4.786 1.00 97.81 150 PHE A CA 1
ATOM 1101 C C . PHE A 1 150 ? 3.495 15.860 -3.283 1.00 97.81 150 PHE A C 1
ATOM 1103 O O . PHE A 1 150 ? 4.163 16.542 -2.508 1.00 97.81 150 PHE A O 1
ATOM 1110 N N . ALA A 1 151 ? 2.756 14.840 -2.840 1.00 97.81 151 ALA A N 1
ATOM 1111 C CA . ALA A 1 151 ? 2.869 14.358 -1.469 1.00 97.81 151 ALA A CA 1
ATOM 1112 C C . ALA A 1 151 ? 4.250 13.721 -1.242 1.00 97.81 151 ALA A C 1
ATOM 1114 O O . ALA A 1 151 ? 4.747 12.983 -2.093 1.00 97.81 151 ALA A O 1
ATOM 1115 N N . GLY A 1 152 ? 4.852 13.983 -0.085 1.00 97.69 152 GLY A N 1
ATOM 1116 C CA . GLY A 1 152 ? 6.131 13.408 0.326 1.00 97.69 152 GLY A CA 1
ATOM 1117 C C . GLY A 1 152 ? 5.981 12.618 1.619 1.00 97.69 152 GLY A C 1
ATOM 1118 O O . GLY A 1 152 ? 5.338 13.099 2.548 1.00 97.69 152 GLY A O 1
ATOM 1119 N N . VAL A 1 153 ? 6.584 11.433 1.709 1.00 98.25 153 VAL A N 1
ATOM 1120 C CA . VAL A 1 153 ? 6.603 10.624 2.938 1.00 98.25 153 VAL A CA 1
ATOM 1121 C C . VAL A 1 153 ? 8.042 10.347 3.343 1.00 98.25 153 VAL A C 1
ATOM 1123 O O . VAL A 1 153 ? 8.826 9.804 2.564 1.00 98.25 153 VAL A O 1
ATOM 1126 N N . HIS A 1 154 ? 8.388 10.746 4.563 1.00 97.88 154 HIS A N 1
ATOM 1127 C CA . HIS A 1 154 ? 9.706 10.543 5.141 1.00 97.88 154 HIS A CA 1
ATOM 1128 C C . HIS A 1 154 ? 9.983 9.055 5.397 1.00 97.88 154 HIS A C 1
ATOM 1130 O O . HIS A 1 154 ? 9.066 8.254 5.573 1.00 97.88 154 HIS A O 1
ATOM 1136 N N . GLN A 1 155 ? 11.266 8.694 5.436 1.00 96.94 155 GLN A N 1
ATOM 1137 C CA . GLN A 1 155 ? 11.700 7.313 5.640 1.00 96.94 155 GLN A CA 1
ATOM 1138 C C . GLN A 1 155 ? 11.147 6.729 6.948 1.00 96.94 155 GLN A C 1
ATOM 1140 O O . GLN A 1 155 ? 11.013 7.455 7.939 1.00 96.94 155 GLN A O 1
ATOM 1145 N N . PHE A 1 156 ? 10.872 5.422 6.941 1.00 96.88 156 PHE A N 1
ATOM 1146 C CA . PHE A 1 156 ? 10.303 4.632 8.048 1.00 96.88 156 PHE A CA 1
ATOM 1147 C C . PHE A 1 156 ? 8.863 4.968 8.470 1.00 96.88 156 PHE A C 1
ATOM 1149 O O . PHE A 1 156 ? 8.361 4.365 9.418 1.00 96.88 156 PHE A O 1
ATOM 1156 N N . CYS A 1 157 ? 8.183 5.911 7.812 1.00 97.88 157 CYS A N 1
ATOM 1157 C CA . CYS A 1 157 ? 6.788 6.207 8.134 1.00 97.88 157 CYS A CA 1
ATOM 1158 C C . CYS A 1 157 ? 5.834 5.122 7.615 1.00 97.88 157 CYS A C 1
ATOM 1160 O O . CYS A 1 157 ? 6.048 4.519 6.561 1.00 97.88 157 CYS A O 1
ATOM 1162 N N . ARG A 1 158 ? 4.722 4.945 8.329 1.00 98.50 158 ARG A N 1
ATOM 1163 C CA . ARG A 1 158 ? 3.608 4.078 7.937 1.00 98.50 158 ARG A CA 1
ATOM 1164 C C . ARG A 1 158 ? 2.392 4.891 7.527 1.00 98.50 158 ARG A C 1
ATOM 1166 O O . ARG A 1 158 ? 1.903 5.722 8.291 1.00 98.50 158 ARG A O 1
ATOM 1173 N N . ILE A 1 159 ? 1.860 4.613 6.346 1.00 98.69 159 ILE A N 1
ATOM 1174 C CA . ILE A 1 159 ? 0.605 5.171 5.848 1.00 98.69 159 ILE A CA 1
ATOM 1175 C C . ILE A 1 159 ? -0.465 4.090 5.955 1.00 98.69 159 ILE A C 1
ATOM 1177 O O . ILE A 1 159 ? -0.422 3.086 5.254 1.00 98.69 159 ILE A O 1
ATOM 1181 N N . GLY A 1 160 ? -1.421 4.272 6.858 1.00 98.06 160 GLY A N 1
ATOM 1182 C CA . GLY A 1 160 ? -2.458 3.287 7.131 1.00 98.06 160 GLY A CA 1
ATOM 1183 C C . GLY A 1 160 ? -3.432 3.084 5.969 1.00 98.06 160 GLY A C 1
ATOM 1184 O O . GLY A 1 160 ? -3.624 3.955 5.118 1.00 98.06 160 GLY A O 1
ATOM 1185 N N . ALA A 1 161 ? -4.105 1.934 5.968 1.00 98.12 161 ALA A N 1
ATOM 1186 C CA . ALA A 1 161 ? -5.078 1.602 4.935 1.00 98.12 161 ALA A CA 1
ATOM 1187 C C . ALA A 1 161 ? -6.187 2.665 4.830 1.00 98.12 161 ALA A C 1
ATOM 1189 O O . ALA A 1 161 ? -6.651 3.210 5.835 1.00 98.12 161 ALA A O 1
ATOM 1190 N N . HIS A 1 162 ? -6.622 2.967 3.605 1.00 98.44 162 HIS A N 1
ATOM 1191 C CA . HIS A 1 162 ? -7.613 4.009 3.292 1.00 98.44 162 HIS A CA 1
ATOM 1192 C C . HIS A 1 162 ? -7.253 5.440 3.750 1.00 98.44 162 HIS A C 1
ATOM 1194 O O . HIS A 1 162 ? -8.108 6.331 3.650 1.00 98.44 162 HIS A O 1
ATOM 1200 N N . ALA A 1 163 ? -6.033 5.688 4.236 1.00 98.50 163 ALA A N 1
ATOM 1201 C CA . ALA A 1 163 ? -5.576 7.036 4.550 1.00 98.50 163 ALA A CA 1
ATOM 1202 C C . ALA A 1 163 ? -5.517 7.913 3.290 1.00 98.50 163 ALA A C 1
ATOM 1204 O O . ALA A 1 163 ? -5.427 7.422 2.160 1.00 98.50 163 ALA A O 1
ATOM 1205 N N . PHE A 1 164 ? -5.579 9.225 3.490 1.00 98.56 164 PHE A N 1
ATOM 1206 C CA . PHE A 1 164 ? -5.519 10.208 2.414 1.00 98.56 164 PHE A CA 1
ATOM 1207 C C . PHE A 1 164 ? -4.484 11.281 2.742 1.00 98.56 164 PHE A C 1
ATOM 1209 O O . PHE A 1 164 ? -4.641 12.026 3.708 1.00 98.56 164 PHE A O 1
ATOM 1216 N N . ILE A 1 165 ? -3.445 11.380 1.921 1.00 98.31 165 ILE A N 1
ATOM 1217 C CA . ILE A 1 165 ? -2.414 12.409 2.024 1.00 98.31 165 ILE A CA 1
ATOM 1218 C C . ILE A 1 165 ? -2.751 13.512 1.024 1.00 98.31 165 ILE A C 1
ATOM 1220 O O . ILE A 1 165 ? -2.877 13.254 -0.177 1.00 98.31 165 ILE A O 1
ATOM 1224 N N . GLY A 1 166 ? -2.939 14.732 1.523 1.00 97.62 166 GLY A N 1
ATOM 1225 C CA . GLY A 1 166 ? -3.278 15.908 0.728 1.00 97.62 166 GLY A CA 1
ATOM 1226 C C . GLY A 1 166 ? -2.176 16.322 -0.249 1.00 97.62 166 GLY A C 1
ATOM 1227 O O . GLY A 1 166 ? -1.012 15.951 -0.107 1.00 97.62 166 GLY A O 1
ATOM 1228 N N . MET A 1 167 ? -2.557 17.097 -1.265 1.00 96.56 167 MET A N 1
ATOM 1229 C CA . MET A 1 167 ? -1.633 17.579 -2.296 1.00 96.56 167 MET A CA 1
ATOM 1230 C C . MET A 1 167 ? -0.526 18.441 -1.672 1.00 96.56 167 MET A C 1
ATOM 1232 O O . MET A 1 167 ? -0.821 19.310 -0.854 1.00 96.56 167 MET A O 1
ATOM 1236 N N . GLY A 1 168 ? 0.731 18.194 -2.047 1.00 95.62 168 GLY A N 1
ATOM 1237 C CA . GLY A 1 168 ? 1.900 18.913 -1.525 1.00 95.62 168 GLY A CA 1
ATOM 1238 C C . GLY A 1 168 ? 2.213 18.658 -0.045 1.00 95.62 168 GLY A C 1
ATOM 1239 O O . GLY A 1 168 ? 3.078 19.321 0.520 1.00 95.62 168 GLY A O 1
ATOM 1240 N N . CYS A 1 169 ? 1.507 17.732 0.608 1.00 96.06 169 CYS A N 1
ATOM 1241 C CA . CYS A 1 169 ? 1.695 17.452 2.025 1.00 96.06 169 CYS A CA 1
ATOM 1242 C C . CYS A 1 169 ? 2.975 16.635 2.251 1.00 96.06 169 CYS A C 1
ATOM 1244 O O . CYS A 1 169 ? 3.164 15.585 1.634 1.00 96.06 169 CYS A O 1
ATOM 1246 N N . LEU A 1 170 ? 3.836 17.105 3.157 1.00 96.12 170 LEU A N 1
ATOM 1247 C CA . LEU A 1 170 ? 5.041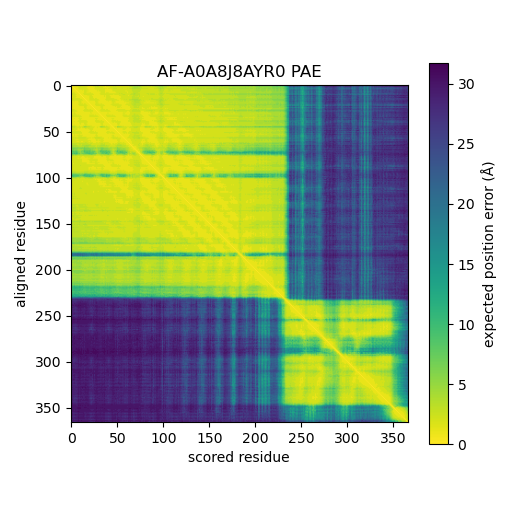 16.395 3.589 1.00 96.12 170 LEU A CA 1
ATOM 1248 C C . LEU A 1 170 ? 4.781 15.722 4.937 1.00 96.12 170 LEU A C 1
ATOM 1250 O O . LEU A 1 170 ? 4.502 16.394 5.926 1.00 96.12 170 LEU A O 1
ATOM 1254 N N . VAL A 1 171 ? 4.874 14.398 4.974 1.00 95.44 171 VAL A N 1
ATOM 1255 C CA . VAL A 1 171 ? 4.581 13.556 6.135 1.00 95.44 171 VAL A CA 1
ATOM 1256 C C . VAL A 1 171 ? 5.890 13.070 6.749 1.00 95.44 171 VAL A C 1
ATOM 1258 O O . VAL A 1 171 ? 6.708 12.463 6.064 1.00 95.44 171 VAL A O 1
ATOM 1261 N N . ASN A 1 172 ? 6.085 13.320 8.044 1.00 94.19 172 ASN A N 1
ATOM 1262 C CA . ASN A 1 172 ? 7.267 12.903 8.812 1.00 94.19 172 ASN A CA 1
ATOM 1263 C C . ASN A 1 172 ? 6.931 12.017 10.026 1.00 94.19 172 ASN A C 1
ATOM 1265 O O . ASN A 1 172 ? 7.763 11.837 10.914 1.00 94.19 172 ASN A O 1
ATOM 1269 N N . GLY A 1 173 ? 5.715 11.479 10.067 1.00 93.25 173 GLY A N 1
ATOM 1270 C CA . GLY A 1 173 ? 5.262 10.527 11.071 1.00 93.25 173 GLY A CA 1
ATOM 1271 C C . GLY A 1 173 ? 4.133 9.661 10.527 1.00 93.25 173 GLY A C 1
ATOM 1272 O O . GLY A 1 173 ? 3.572 9.947 9.470 1.00 93.25 173 GLY A O 1
ATOM 1273 N N . ASP A 1 174 ? 3.803 8.598 11.252 1.00 96.19 174 ASP A N 1
ATOM 1274 C CA . ASP A 1 174 ? 2.780 7.651 10.817 1.00 96.19 174 ASP A CA 1
ATOM 1275 C C . ASP A 1 174 ? 1.405 8.316 10.659 1.00 96.19 174 ASP A C 1
ATOM 1277 O O . ASP A 1 174 ? 0.967 9.113 11.495 1.00 96.19 174 ASP A O 1
ATOM 1281 N N . VAL A 1 175 ? 0.692 7.923 9.606 1.00 97.31 175 VAL A N 1
ATOM 1282 C CA . VAL A 1 175 ? -0.688 8.331 9.339 1.00 97.31 175 VAL A CA 1
ATOM 1283 C C . VAL A 1 175 ? -1.594 7.139 9.628 1.00 97.31 175 VAL A C 1
ATOM 1285 O O . VAL A 1 175 ? -1.500 6.134 8.923 1.00 97.31 175 VAL A O 1
ATOM 1288 N N . PRO A 1 176 ? -2.480 7.200 10.638 1.00 96.25 176 PRO A N 1
ATOM 1289 C CA . PRO A 1 176 ? -3.340 6.065 10.946 1.00 96.25 176 PRO A CA 1
ATOM 1290 C C . PRO A 1 176 ? -4.310 5.727 9.805 1.00 96.25 176 PRO A C 1
ATOM 1292 O O . PRO A 1 176 ? -4.633 6.591 8.983 1.00 96.25 176 PRO A O 1
ATOM 1295 N N . PRO A 1 177 ? -4.840 4.491 9.776 1.00 97.00 177 PRO A N 1
ATOM 1296 C CA . PRO A 1 177 ? -5.859 4.106 8.812 1.00 97.00 177 PRO A CA 1
ATOM 1297 C C . PRO A 1 177 ? -7.040 5.074 8.811 1.00 97.00 177 PRO A C 1
ATOM 1299 O O . PRO A 1 177 ? -7.425 5.612 9.851 1.00 97.00 177 PRO A O 1
ATOM 1302 N N . PHE A 1 178 ? -7.633 5.272 7.634 1.00 97.81 178 PHE A N 1
ATOM 1303 C CA . PHE A 1 178 ? -8.806 6.125 7.409 1.00 97.81 178 PHE A CA 1
ATOM 1304 C C . PHE A 1 178 ? -8.591 7.630 7.623 1.00 97.81 178 PHE A C 1
ATOM 1306 O O . PHE A 1 178 ? -9.495 8.407 7.310 1.00 97.81 178 PHE A O 1
ATOM 1313 N N . VAL A 1 179 ? -7.450 8.067 8.158 1.00 97.75 179 VAL A N 1
ATOM 1314 C CA . VAL A 1 179 ? -7.184 9.477 8.465 1.00 97.75 179 VAL A CA 1
ATOM 1315 C C . VAL A 1 179 ? -6.826 10.239 7.194 1.00 97.75 179 VAL A C 1
ATOM 1317 O O . VAL A 1 179 ? -6.128 9.735 6.316 1.00 97.75 179 VAL A O 1
ATOM 1320 N N . MET A 1 180 ? -7.306 11.477 7.101 1.00 98.06 180 MET A N 1
ATOM 1321 C CA . MET A 1 180 ? -6.821 12.438 6.115 1.00 98.06 180 MET A CA 1
ATOM 1322 C C . MET A 1 180 ? -5.795 13.348 6.772 1.00 98.06 180 MET A C 1
ATOM 1324 O O . MET A 1 180 ? -6.058 13.877 7.853 1.00 98.06 180 MET A O 1
ATOM 1328 N N . VAL A 1 181 ? -4.672 13.582 6.109 1.00 96.94 181 VAL A N 1
ATOM 1329 C CA . VAL A 1 181 ? -3.685 14.587 6.511 1.00 96.94 181 VAL A CA 1
ATOM 1330 C C . VAL A 1 181 ? -3.486 15.593 5.388 1.00 96.94 181 VAL A C 1
ATOM 1332 O O . VAL A 1 181 ? -3.581 15.247 4.211 1.00 96.94 181 VAL A O 1
ATOM 1335 N N . ALA A 1 182 ? -3.240 16.847 5.744 1.00 93.44 182 ALA A N 1
ATOM 1336 C CA . ALA A 1 182 ? -2.940 17.907 4.790 1.00 93.44 182 ALA A CA 1
ATOM 1337 C C . ALA A 1 182 ? -2.008 18.948 5.424 1.00 93.44 182 ALA A C 1
ATOM 1339 O O . ALA A 1 182 ? -1.669 18.849 6.606 1.00 93.44 182 ALA A O 1
ATOM 1340 N N . ASP A 1 183 ? -1.645 19.953 4.626 1.00 87.56 183 ASP A N 1
ATOM 1341 C CA . ASP A 1 183 ? -0.746 21.056 4.983 1.00 87.56 183 ASP A CA 1
ATOM 1342 C C . ASP A 1 183 ? 0.697 20.613 5.280 1.00 87.56 183 ASP A C 1
ATOM 1344 O O . ASP A 1 183 ? 1.085 19.461 5.061 1.00 87.56 183 ASP A O 1
ATOM 1348 N N . GLU A 1 184 ? 1.515 21.552 5.753 1.00 75.94 184 GLU A N 1
ATOM 1349 C CA . GLU A 1 184 ? 2.891 21.281 6.160 1.00 75.94 184 GLU A CA 1
ATOM 1350 C C . GLU A 1 184 ? 2.927 20.329 7.366 1.00 75.94 184 GLU A C 1
ATOM 1352 O O . GLU A 1 184 ? 2.219 20.517 8.360 1.00 75.94 184 GLU A O 1
ATOM 1357 N N . TYR A 1 185 ? 3.782 19.307 7.274 1.00 77.62 185 TYR A N 1
ATOM 1358 C CA . TYR A 1 185 ? 4.018 18.301 8.317 1.00 77.62 185 TYR A CA 1
ATOM 1359 C C . TYR A 1 185 ? 2.816 17.406 8.667 1.00 77.62 185 TYR A C 1
ATOM 1361 O O . TYR A 1 185 ? 2.713 16.917 9.790 1.00 77.62 185 TYR A O 1
ATOM 1369 N N . GLY A 1 186 ? 1.906 17.157 7.717 1.00 80.44 186 GLY A N 1
ATOM 1370 C CA . GLY A 1 186 ? 0.963 16.037 7.815 1.00 80.44 186 GLY A CA 1
ATOM 1371 C C . GLY A 1 186 ? -0.057 16.139 8.948 1.00 80.44 186 GLY A C 1
ATOM 1372 O O . GLY A 1 186 ? -0.361 15.136 9.596 1.00 80.44 186 GLY A O 1
ATOM 1373 N N . ARG A 1 187 ? -0.614 17.329 9.207 1.00 89.00 187 ARG A N 1
ATOM 1374 C CA . ARG A 1 187 ? -1.605 17.493 10.281 1.00 89.00 187 ARG A CA 1
ATOM 1375 C C . ARG A 1 187 ? -2.903 16.732 9.965 1.00 89.00 187 ARG A C 1
ATOM 1377 O O . ARG A 1 187 ? -3.439 16.892 8.866 1.00 89.00 187 ARG A O 1
ATOM 1384 N N . PRO A 1 188 ? -3.470 15.968 10.920 1.00 93.88 188 PRO A N 1
ATOM 1385 C CA . PRO A 1 188 ? -4.767 15.313 10.750 1.00 93.88 188 PRO A CA 1
ATOM 1386 C C . PRO A 1 188 ? -5.903 16.314 10.487 1.00 93.88 188 PRO A C 1
ATOM 1388 O O . PRO A 1 188 ? -6.094 17.278 11.231 1.00 93.88 188 PRO A O 1
ATOM 1391 N N . ARG A 1 189 ? -6.686 16.068 9.433 1.00 94.69 189 ARG A N 1
ATOM 1392 C CA . ARG A 1 189 ? -7.818 16.889 8.964 1.00 94.69 189 ARG A CA 1
ATOM 1393 C C . ARG A 1 189 ? -9.145 16.119 8.942 1.00 94.69 189 ARG A C 1
ATOM 1395 O O . ARG A 1 189 ? -10.062 16.459 8.199 1.00 94.69 189 ARG A O 1
ATOM 1402 N N . GLY A 1 190 ? -9.272 15.095 9.779 1.00 95.62 190 GLY A N 1
ATOM 1403 C CA . GLY A 1 190 ? -10.461 14.251 9.870 1.00 95.62 190 GLY A CA 1
ATOM 1404 C C . GLY A 1 190 ? -10.263 12.877 9.242 1.00 95.62 190 GLY A C 1
ATOM 1405 O O . GLY A 1 190 ? -9.146 12.378 9.128 1.00 95.62 190 GLY A O 1
ATOM 1406 N N . ILE A 1 191 ? -11.377 12.259 8.851 1.00 97.75 191 ILE A N 1
ATOM 1407 C CA . ILE A 1 191 ? -11.412 10.917 8.258 1.00 97.75 191 ILE A CA 1
ATOM 1408 C C . ILE A 1 191 ? -11.790 10.988 6.779 1.00 97.75 191 ILE A C 1
ATOM 1410 O O . ILE A 1 191 ? -12.558 11.865 6.378 1.00 97.75 191 ILE A O 1
ATOM 1414 N N . ASN A 1 192 ? -11.318 10.028 5.987 1.00 97.44 192 ASN A N 1
ATOM 1415 C CA . ASN A 1 192 ? -11.590 9.877 4.559 1.00 97.44 192 ASN A CA 1
ATOM 1416 C C . ASN A 1 192 ? -13.014 9.346 4.308 1.00 97.44 192 ASN A C 1
ATOM 1418 O O . ASN A 1 192 ? -13.221 8.298 3.701 1.00 97.44 192 ASN A O 1
ATOM 1422 N N . ALA A 1 193 ? -14.024 10.047 4.827 1.00 96.75 193 ALA A N 1
ATOM 1423 C CA . ALA A 1 193 ? -15.408 9.583 4.813 1.00 96.75 193 ALA A CA 1
ATOM 1424 C C . ALA A 1 193 ? -15.933 9.354 3.387 1.00 96.75 193 ALA A C 1
ATOM 1426 O O . ALA A 1 193 ? -16.618 8.365 3.150 1.00 96.75 193 ALA A O 1
ATOM 1427 N N . GLU A 1 194 ? -15.595 10.225 2.434 1.00 97.44 194 GLU A N 1
ATOM 1428 C CA . GLU A 1 194 ? -16.021 10.063 1.038 1.00 97.44 194 GLU A CA 1
ATOM 1429 C C . GLU A 1 194 ? -15.340 8.869 0.359 1.00 97.44 194 GLU A C 1
ATOM 1431 O O . GLU A 1 194 ? -16.009 8.097 -0.329 1.00 97.44 194 GLU A O 1
ATOM 1436 N N . GLY A 1 195 ? -14.040 8.654 0.595 1.00 95.75 195 GLY A N 1
ATOM 1437 C CA . GLY A 1 195 ? -13.342 7.464 0.106 1.00 95.75 195 GLY A CA 1
ATOM 1438 C C . GLY A 1 195 ? -13.921 6.170 0.682 1.00 95.75 195 GLY A C 1
ATOM 1439 O O . GLY A 1 195 ? -14.072 5.190 -0.042 1.00 95.75 195 GLY A O 1
ATOM 1440 N N . LEU A 1 196 ? -14.311 6.178 1.960 1.00 97.31 196 LEU A N 1
ATOM 1441 C CA . LEU A 1 196 ? -14.964 5.042 2.614 1.00 97.31 196 LEU A CA 1
ATOM 1442 C C . LEU A 1 196 ? -16.360 4.754 2.047 1.00 97.31 196 LEU A C 1
ATOM 1444 O O . LEU A 1 196 ? -16.649 3.603 1.726 1.00 97.31 196 LEU A O 1
ATOM 1448 N N . LYS A 1 197 ? -17.196 5.782 1.839 1.00 97.44 197 LYS A N 1
ATOM 1449 C CA . LYS A 1 197 ? -18.520 5.628 1.204 1.00 97.44 197 LYS A CA 1
ATOM 1450 C C . LYS A 1 197 ? -18.412 5.019 -0.191 1.00 97.44 197 LYS A C 1
ATOM 1452 O O . LYS A 1 197 ? -19.136 4.083 -0.512 1.00 97.44 197 LYS A O 1
ATOM 1457 N N . ARG A 1 198 ? -17.475 5.514 -1.010 1.00 96.38 198 ARG A N 1
ATOM 1458 C CA . ARG A 1 198 ? -17.224 4.995 -2.369 1.00 96.38 198 ARG A CA 1
ATOM 1459 C C . ARG A 1 198 ? -16.786 3.528 -2.376 1.00 96.38 198 ARG A C 1
ATOM 1461 O O . ARG A 1 198 ? -16.929 2.868 -3.396 1.00 96.38 198 ARG A O 1
ATOM 1468 N N . ARG A 1 199 ? -16.268 3.029 -1.252 1.00 95.44 199 ARG A N 1
ATOM 1469 C CA . ARG A 1 199 ? -15.824 1.642 -1.052 1.00 95.44 199 ARG A CA 1
ATOM 1470 C C . ARG A 1 199 ? -16.832 0.798 -0.262 1.00 95.44 199 ARG A C 1
ATOM 1472 O O . ARG A 1 199 ? -16.474 -0.260 0.238 1.00 95.44 199 ARG A O 1
ATOM 1479 N N . GLY A 1 200 ? -18.077 1.261 -0.132 1.00 95.12 200 GLY A N 1
ATOM 1480 C CA . GLY A 1 200 ? -19.172 0.477 0.445 1.00 95.12 200 GLY A CA 1
ATOM 1481 C C . GLY A 1 200 ? -19.207 0.421 1.973 1.00 95.12 200 GLY A C 1
ATOM 1482 O O . GLY A 1 200 ? -19.907 -0.422 2.525 1.00 95.12 200 GLY A O 1
ATOM 1483 N N . PHE A 1 201 ? -18.485 1.296 2.679 1.00 93.94 201 PHE A N 1
ATOM 1484 C CA . PHE A 1 201 ? -18.639 1.402 4.131 1.00 93.94 201 PHE A CA 1
ATOM 1485 C C . PHE A 1 201 ? -19.981 2.063 4.453 1.00 93.94 201 PHE A C 1
ATOM 1487 O O . PHE A 1 201 ? -20.263 3.172 3.990 1.00 93.94 201 PHE A O 1
ATOM 1494 N N . ASP A 1 202 ? -20.788 1.393 5.272 1.00 92.56 202 ASP A N 1
ATOM 1495 C CA . ASP A 1 202 ? -22.061 1.919 5.752 1.00 92.56 202 ASP A CA 1
ATOM 1496 C C . ASP A 1 202 ? -21.884 3.097 6.736 1.00 92.56 202 ASP A C 1
ATOM 1498 O O . ASP A 1 202 ? -20.788 3.434 7.209 1.00 92.56 202 ASP A O 1
ATOM 1502 N N . ALA A 1 203 ? -23.000 3.762 7.037 1.00 91.12 203 ALA A N 1
ATOM 1503 C CA . ALA A 1 203 ? -23.018 4.918 7.926 1.00 91.12 203 ALA A CA 1
ATOM 1504 C C . ALA A 1 203 ? -22.586 4.579 9.363 1.00 91.12 203 ALA A C 1
ATOM 1506 O O . ALA A 1 203 ? -22.015 5.438 10.043 1.00 91.12 203 ALA A O 1
ATOM 1507 N N . GLU A 1 204 ? -22.826 3.350 9.822 1.00 88.56 204 GLU A N 1
ATOM 1508 C CA . GLU A 1 204 ? -22.487 2.900 11.168 1.00 88.56 204 GLU A CA 1
ATOM 1509 C C . GLU A 1 204 ? -20.970 2.758 11.333 1.00 88.56 204 GLU A C 1
ATOM 1511 O O . GLU A 1 204 ? -20.387 3.361 12.241 1.00 88.56 204 GLU A O 1
ATOM 1516 N N . ARG A 1 205 ? -20.311 2.058 10.404 1.00 88.00 205 ARG A N 1
ATOM 1517 C CA . ARG A 1 205 ? -18.854 1.881 10.347 1.00 88.00 205 ARG A CA 1
ATOM 1518 C C . ARG A 1 205 ? -18.137 3.215 10.215 1.00 88.00 205 ARG A C 1
ATOM 1520 O O . ARG A 1 205 ? -17.201 3.496 10.965 1.00 88.00 205 ARG A O 1
ATOM 1527 N N . ILE A 1 206 ? -18.603 4.086 9.317 1.00 92.31 206 ILE A N 1
ATOM 1528 C CA . ILE A 1 206 ? -18.053 5.446 9.187 1.00 92.31 206 ILE A CA 1
ATOM 1529 C C . ILE A 1 206 ? -18.253 6.228 10.493 1.00 92.31 206 ILE A C 1
ATOM 1531 O O . ILE A 1 206 ? -17.362 6.967 10.921 1.00 92.31 206 ILE A O 1
ATOM 1535 N N . GLY A 1 207 ? -19.402 6.055 11.152 1.00 90.06 207 GLY A N 1
ATOM 1536 C CA . GLY A 1 207 ? -19.684 6.617 12.469 1.00 90.06 207 GLY A CA 1
ATOM 1537 C C . GLY A 1 207 ? -18.692 6.149 13.537 1.00 90.06 207 GLY A C 1
ATOM 1538 O O . GLY A 1 207 ? -18.172 6.981 14.281 1.00 90.06 207 GLY A O 1
ATOM 1539 N N . ALA A 1 208 ? -18.379 4.853 13.583 1.00 89.19 208 ALA A N 1
ATOM 1540 C CA . ALA A 1 208 ? -17.401 4.274 14.504 1.00 89.19 208 ALA A CA 1
ATOM 1541 C C . ALA A 1 208 ? -15.987 4.825 14.269 1.00 89.19 208 ALA A C 1
ATOM 1543 O O . ALA A 1 208 ? -15.353 5.306 15.209 1.00 89.19 208 ALA A O 1
ATOM 1544 N N . ILE A 1 209 ? -15.536 4.870 13.013 1.00 93.25 209 ILE A N 1
ATOM 1545 C CA . ILE A 1 209 ? -14.236 5.446 12.632 1.00 93.25 209 ILE A CA 1
ATOM 1546 C C . ILE A 1 209 ? -14.165 6.929 13.024 1.00 93.25 209 ILE A C 1
ATOM 1548 O O . ILE A 1 209 ? -13.160 7.400 13.558 1.00 93.25 209 ILE A O 1
ATOM 1552 N N . ARG A 1 210 ? -15.253 7.683 12.826 1.00 95.00 210 ARG A N 1
ATOM 1553 C CA . ARG A 1 210 ? -15.324 9.095 13.227 1.00 95.00 210 ARG A CA 1
ATOM 1554 C C . ARG A 1 210 ? -15.232 9.269 14.741 1.00 95.00 210 ARG A C 1
ATOM 1556 O O . ARG A 1 210 ? -14.574 10.205 15.193 1.00 95.00 210 ARG A O 1
ATOM 1563 N N . ARG A 1 211 ? -15.888 8.404 15.524 1.00 92.69 211 ARG A N 1
ATOM 1564 C CA . ARG A 1 211 ? -15.765 8.408 16.990 1.00 92.69 211 ARG A CA 1
ATOM 1565 C C . ARG A 1 211 ? -14.325 8.120 17.405 1.00 92.69 211 ARG A C 1
ATOM 1567 O O . ARG A 1 211 ? -13.780 8.894 18.181 1.00 92.69 211 ARG A O 1
ATOM 1574 N N . ALA A 1 212 ? -13.690 7.111 16.810 1.00 91.81 212 ALA A N 1
ATOM 1575 C CA . ALA A 1 212 ? -12.294 6.780 17.081 1.00 91.81 212 ALA A CA 1
ATOM 1576 C C . ALA A 1 212 ? -11.341 7.954 16.788 1.00 91.81 212 ALA A C 1
ATOM 1578 O O . ALA A 1 212 ? -10.516 8.311 17.628 1.00 91.81 212 ALA A O 1
ATOM 1579 N N . TYR A 1 213 ? -11.513 8.626 15.645 1.00 94.50 213 TYR A N 1
ATOM 1580 C CA . TYR A 1 213 ? -10.755 9.836 15.313 1.00 94.50 213 TYR A CA 1
ATOM 1581 C C . TYR A 1 213 ? -10.929 10.938 16.366 1.00 94.50 213 TYR A C 1
ATOM 1583 O O . TYR A 1 213 ? -9.949 11.545 16.796 1.00 94.50 213 TYR A O 1
ATOM 1591 N N . ARG A 1 214 ? -12.170 11.201 16.805 1.00 94.06 214 ARG A N 1
ATOM 1592 C CA . ARG A 1 214 ? -12.443 12.209 17.843 1.00 94.06 214 ARG A CA 1
ATOM 1593 C C . ARG A 1 214 ? -11.779 11.844 19.167 1.00 94.06 214 ARG A C 1
ATOM 1595 O O . ARG A 1 214 ? -11.190 12.721 19.790 1.00 94.06 214 ARG A O 1
ATOM 1602 N N . THR A 1 215 ? -11.822 10.574 19.564 1.00 91.56 215 THR A N 1
ATOM 1603 C CA . THR A 1 215 ? -11.140 10.089 20.770 1.00 91.56 215 THR A CA 1
ATOM 1604 C C . THR A 1 215 ? -9.632 10.320 20.691 1.00 91.56 215 THR A C 1
ATOM 1606 O O . THR A 1 215 ? -9.055 10.798 21.660 1.00 91.56 215 THR A O 1
ATOM 1609 N N . LEU A 1 216 ? -9.004 10.057 19.541 1.00 90.81 216 LEU A N 1
ATOM 1610 C CA . LEU A 1 216 ? -7.557 10.223 19.362 1.00 90.81 216 LEU A CA 1
ATOM 1611 C C . LEU A 1 216 ? -7.099 11.679 19.275 1.00 90.81 216 LEU A C 1
ATOM 1613 O O . LEU A 1 216 ? -6.068 12.024 19.841 1.00 90.81 216 LEU A O 1
ATOM 1617 N N . TYR A 1 217 ? -7.828 12.518 18.538 1.00 91.75 217 TYR A N 1
ATOM 1618 C CA . TYR A 1 217 ? -7.323 13.831 18.122 1.00 91.75 217 TYR A CA 1
ATOM 1619 C C . TYR A 1 217 ? -8.093 15.024 18.687 1.00 91.75 217 TYR A C 1
ATOM 1621 O O . TYR A 1 217 ? -7.607 16.147 18.598 1.00 91.75 217 TYR A O 1
ATOM 1629 N N . MET A 1 218 ? -9.296 14.819 19.231 1.00 92.38 218 MET A N 1
ATOM 1630 C CA . MET A 1 218 ? -10.185 15.916 19.644 1.00 92.38 218 MET A CA 1
ATOM 1631 C C . MET A 1 218 ? -10.625 15.850 21.110 1.00 92.38 218 MET A C 1
ATOM 1633 O O . MET A 1 218 ? -11.199 16.814 21.602 1.00 92.38 218 MET A O 1
ATOM 1637 N N . SER A 1 219 ? -10.379 14.739 21.806 1.00 89.19 219 SER A N 1
ATOM 1638 C CA . SER A 1 219 ? -10.810 14.540 23.197 1.00 89.19 219 SER A CA 1
ATOM 1639 C C . SER A 1 219 ? -9.986 15.332 24.219 1.00 89.19 219 SER A C 1
ATOM 1641 O O . SER A 1 219 ? -10.424 15.494 25.352 1.00 89.19 219 SER A O 1
ATOM 1643 N N . GLY A 1 220 ? -8.789 15.795 23.840 1.00 90.44 220 GLY A N 1
ATOM 1644 C CA . GLY A 1 220 ? -7.821 16.390 24.765 1.00 90.44 220 GLY A CA 1
ATOM 1645 C C . GLY A 1 220 ? -7.161 15.380 25.714 1.00 90.44 220 GLY A C 1
ATOM 1646 O O . GLY A 1 220 ? -6.342 15.782 26.537 1.00 90.44 220 GLY A O 1
ATOM 1647 N N . LEU A 1 221 ? -7.488 14.087 25.599 1.00 89.81 221 LEU A N 1
ATOM 1648 C CA . LEU A 1 221 ? -6.903 13.038 26.427 1.00 89.81 221 LEU A CA 1
ATOM 1649 C C . LEU A 1 221 ? -5.421 12.826 26.080 1.00 89.81 221 LEU A C 1
ATOM 1651 O O . LEU A 1 221 ? -5.052 12.849 24.899 1.00 89.81 221 LEU A O 1
ATOM 1655 N N . PRO A 1 222 ? -4.565 12.532 27.076 1.00 93.25 222 PRO A N 1
ATOM 1656 C CA . PRO A 1 222 ? -3.242 11.983 26.819 1.00 93.25 222 PRO A CA 1
ATOM 1657 C C . PRO A 1 222 ? -3.338 10.710 25.972 1.00 93.25 222 PRO A C 1
ATOM 1659 O O . PRO A 1 222 ? -4.275 9.923 26.111 1.00 93.25 222 PRO A O 1
ATOM 1662 N N . ARG A 1 223 ? -2.336 10.459 25.120 1.00 86.88 223 ARG A N 1
ATOM 1663 C CA . ARG A 1 223 ? -2.346 9.327 24.174 1.00 86.88 223 ARG A CA 1
ATOM 1664 C C . ARG A 1 223 ? -2.686 7.990 24.841 1.00 86.88 223 ARG A C 1
ATOM 1666 O O . ARG A 1 223 ? -3.469 7.234 24.282 1.00 86.88 223 ARG A O 1
ATOM 1673 N N . ALA A 1 224 ? -2.112 7.695 26.007 1.00 88.50 224 ALA A N 1
ATOM 1674 C CA . ALA A 1 224 ? -2.369 6.441 26.716 1.00 88.50 224 ALA A CA 1
ATOM 1675 C C . ALA A 1 224 ? -3.855 6.279 27.083 1.00 88.50 224 ALA A C 1
ATOM 1677 O O . ALA A 1 224 ? -4.434 5.224 26.846 1.00 88.50 224 ALA A O 1
ATOM 1678 N N . GLU A 1 225 ? -4.492 7.341 27.572 1.00 88.56 225 GLU A N 1
ATOM 1679 C CA . GLU A 1 225 ? -5.913 7.344 27.927 1.00 88.56 225 GLU A CA 1
ATOM 1680 C C . GLU A 1 225 ? -6.814 7.290 26.694 1.00 88.56 225 GLU A C 1
ATOM 1682 O O . GLU A 1 225 ? -7.794 6.550 26.687 1.00 88.56 225 GLU A O 1
ATOM 1687 N N . ALA A 1 226 ? -6.459 8.000 25.618 1.00 86.94 226 ALA A N 1
ATOM 1688 C CA . ALA A 1 226 ? -7.165 7.898 24.343 1.00 86.94 226 ALA A CA 1
ATOM 1689 C C . ALA A 1 226 ? -7.114 6.466 23.782 1.00 86.94 226 ALA A C 1
ATOM 1691 O O . ALA A 1 226 ? -8.127 5.959 23.303 1.00 86.94 226 ALA A O 1
ATOM 1692 N N . MET A 1 227 ? -5.964 5.790 23.886 1.00 85.00 227 MET A N 1
ATOM 1693 C CA . MET A 1 227 ? -5.824 4.383 23.495 1.00 85.00 227 MET A CA 1
ATOM 1694 C C . MET A 1 227 ? -6.657 3.459 24.385 1.00 85.00 227 MET A C 1
ATOM 1696 O O . MET A 1 227 ? -7.334 2.578 23.865 1.00 85.00 227 MET A O 1
ATOM 1700 N N . THR A 1 228 ? -6.683 3.682 25.701 1.00 85.25 228 THR A N 1
ATOM 1701 C CA . THR A 1 228 ? -7.572 2.944 26.610 1.00 85.25 228 THR A CA 1
ATOM 1702 C C . THR A 1 228 ? -9.037 3.165 26.254 1.00 85.25 228 THR A C 1
ATOM 1704 O O . THR A 1 228 ? -9.785 2.202 26.192 1.00 85.25 228 THR A O 1
ATOM 1707 N N . ALA A 1 229 ? -9.458 4.395 25.956 1.00 82.88 229 ALA A N 1
ATOM 1708 C CA . ALA A 1 229 ? -10.834 4.707 25.573 1.00 82.88 229 ALA A CA 1
ATOM 1709 C C . ALA A 1 229 ? -11.230 4.092 24.219 1.00 82.88 229 ALA A C 1
ATOM 1711 O O . ALA A 1 229 ? -12.373 3.677 24.044 1.00 82.88 229 ALA A O 1
ATOM 1712 N N . LEU A 1 230 ? -10.295 3.998 23.267 1.00 82.00 230 LEU A N 1
ATOM 1713 C CA . LEU A 1 230 ? -10.497 3.240 22.029 1.00 82.00 230 LEU A CA 1
ATOM 1714 C C . LEU A 1 230 ? -10.626 1.739 22.290 1.00 82.00 230 LEU A C 1
ATOM 1716 O O . LEU A 1 230 ? -11.473 1.080 21.693 1.00 82.00 230 LEU A O 1
ATOM 1720 N N . HIS A 1 231 ? -9.781 1.205 23.173 1.00 70.81 231 HIS A N 1
ATOM 1721 C CA . HIS A 1 231 ? -9.801 -0.201 23.558 1.00 70.81 231 HIS A CA 1
ATOM 1722 C C . HIS A 1 231 ? -10.942 -0.543 24.507 1.00 70.81 231 HIS A C 1
ATOM 1724 O O . HIS A 1 231 ? -11.272 -1.711 24.591 1.00 70.81 231 HIS A O 1
ATOM 1730 N N . ALA A 1 232 ? -11.582 0.426 25.165 1.00 57.34 232 ALA A N 1
ATOM 1731 C CA . ALA A 1 232 ? -12.684 0.213 26.104 1.00 57.34 232 ALA A CA 1
ATOM 1732 C C . ALA A 1 232 ? -13.965 -0.332 25.445 1.00 57.34 232 ALA A C 1
ATOM 1734 O O . ALA A 1 232 ? -14.931 -0.609 26.141 1.00 57.34 232 ALA A O 1
ATOM 1735 N N . ALA A 1 233 ? -13.969 -0.566 24.127 1.00 56.41 233 ALA A N 1
ATOM 1736 C CA . ALA A 1 233 ? -14.885 -1.527 23.504 1.00 56.41 233 ALA A CA 1
ATOM 1737 C C . ALA A 1 233 ? -14.616 -2.993 23.941 1.00 56.41 233 ALA A C 1
ATOM 1739 O O . ALA A 1 233 ? -15.407 -3.884 23.650 1.00 56.41 233 ALA A O 1
ATOM 1740 N N . LEU A 1 234 ? -13.507 -3.238 24.643 1.00 58.75 234 LEU A N 1
ATOM 1741 C CA . LEU A 1 234 ? -13.058 -4.483 25.248 1.00 58.75 234 LEU A CA 1
ATOM 1742 C C . LEU A 1 234 ? -12.757 -4.213 26.732 1.00 58.75 234 LEU A C 1
ATOM 1744 O O . LEU A 1 234 ? -11.810 -3.504 27.077 1.00 58.75 234 LEU A O 1
ATOM 1748 N N . HIS A 1 235 ? -13.558 -4.790 27.623 1.00 67.88 235 HIS A N 1
ATOM 1749 C CA . HIS A 1 235 ? -13.335 -4.714 29.065 1.00 67.88 235 HIS A CA 1
ATOM 1750 C C . HIS A 1 235 ? -12.638 -5.985 29.552 1.00 67.88 235 HIS A C 1
ATOM 1752 O O . HIS A 1 235 ? -13.199 -7.075 29.466 1.00 67.88 235 HIS A O 1
ATOM 1758 N N . VAL A 1 236 ? -11.420 -5.847 30.082 1.00 75.69 236 VAL A N 1
ATOM 1759 C CA . VAL A 1 236 ? -10.711 -6.955 30.735 1.00 75.69 236 VAL A CA 1
ATOM 1760 C C . VAL A 1 236 ? -11.115 -6.985 32.205 1.00 75.69 236 VAL A C 1
ATOM 1762 O O . VAL A 1 236 ? -10.924 -6.007 32.924 1.00 75.69 236 VAL A O 1
ATOM 1765 N N . ILE A 1 237 ? -11.690 -8.104 32.641 1.00 77.81 237 ILE A N 1
ATOM 1766 C CA . ILE A 1 237 ? -12.147 -8.323 34.015 1.00 77.81 237 ILE A CA 1
ATOM 1767 C C . ILE A 1 237 ? -11.290 -9.436 34.615 1.00 77.81 237 ILE A C 1
ATOM 1769 O O . ILE A 1 237 ? -11.319 -10.562 34.124 1.00 77.81 237 ILE A O 1
ATOM 1773 N N . ASP A 1 238 ? -10.548 -9.124 35.676 1.00 81.62 238 ASP A N 1
ATOM 1774 C CA . ASP A 1 238 ? -9.756 -10.096 36.434 1.00 81.62 238 ASP A CA 1
ATOM 1775 C C . ASP A 1 238 ? -10.436 -10.421 37.774 1.00 81.62 238 ASP A C 1
ATOM 1777 O O . ASP A 1 238 ? -11.077 -9.564 38.385 1.00 81.62 238 ASP A O 1
ATOM 1781 N N . GLY A 1 239 ? -10.366 -11.681 38.202 1.00 85.12 239 GLY A N 1
ATOM 1782 C CA . GLY A 1 239 ? -10.950 -12.169 39.458 1.00 85.12 239 GLY A CA 1
ATOM 1783 C C . GLY A 1 239 ? -12.487 -12.180 39.555 1.00 85.12 239 GLY A C 1
ATOM 1784 O O . GLY A 1 239 ? -13.017 -12.648 40.558 1.00 85.12 239 GLY A O 1
ATOM 1785 N N . ARG A 1 240 ? -13.222 -11.700 38.539 1.00 88.81 240 ARG A N 1
ATOM 1786 C CA . ARG A 1 240 ? -14.705 -11.632 38.510 1.00 88.81 240 ARG A CA 1
ATOM 1787 C C . ARG A 1 240 ? -15.319 -12.286 37.265 1.00 88.81 240 ARG A C 1
ATOM 1789 O O . ARG A 1 240 ? -16.348 -11.843 36.754 1.00 88.81 240 ARG A O 1
ATOM 1796 N N . SER A 1 241 ? -14.692 -13.350 36.763 1.00 87.06 241 SER A N 1
ATOM 1797 C CA . SER A 1 241 ? -15.118 -14.067 35.550 1.00 87.06 241 SER A CA 1
ATOM 1798 C C . SER A 1 241 ? -16.561 -14.579 35.624 1.00 87.06 241 SER A C 1
ATOM 1800 O O . SER A 1 241 ? -17.310 -14.413 34.665 1.00 87.06 241 SER A O 1
ATOM 1802 N N . HIS A 1 242 ? -16.988 -15.139 36.761 1.00 90.69 242 HIS A N 1
ATOM 1803 C CA . HIS A 1 242 ? -18.356 -15.644 36.931 1.00 90.69 242 HIS A CA 1
ATOM 1804 C C . HIS A 1 242 ? -19.412 -14.537 36.861 1.00 90.69 242 HIS A C 1
ATOM 1806 O O . HIS A 1 242 ? -20.459 -14.724 36.249 1.00 90.69 242 HIS A O 1
ATOM 1812 N N . GLU A 1 243 ? -19.145 -13.375 37.458 1.00 91.50 243 GLU A N 1
ATOM 1813 C CA . GLU A 1 243 ? -20.076 -12.244 37.410 1.00 91.50 243 GLU A CA 1
ATOM 1814 C C . GLU A 1 243 ? -20.228 -11.723 35.980 1.00 91.50 243 GLU A C 1
ATOM 1816 O O . GLU A 1 243 ? -21.346 -11.511 35.514 1.00 91.50 243 GLU A O 1
ATOM 1821 N N . ALA A 1 244 ? -19.108 -11.587 35.264 1.00 89.88 244 ALA A N 1
ATOM 1822 C CA . ALA A 1 244 ? -19.107 -11.198 33.859 1.00 89.88 244 ALA A CA 1
ATOM 1823 C C . ALA A 1 244 ? -19.866 -12.212 32.991 1.00 89.88 244 ALA A C 1
ATOM 1825 O O . ALA A 1 244 ? -20.678 -11.826 32.157 1.00 89.88 244 ALA A O 1
ATOM 1826 N N . MET A 1 245 ? -19.654 -13.508 33.232 1.00 93.12 245 MET A N 1
ATOM 1827 C CA . MET A 1 245 ? -20.347 -14.590 32.536 1.00 93.12 245 MET A CA 1
ATOM 1828 C C . MET A 1 245 ? -21.858 -14.540 32.777 1.00 93.12 245 MET A C 1
ATOM 1830 O O . MET A 1 245 ? -22.625 -14.616 31.825 1.00 93.12 245 MET A O 1
ATOM 1834 N N . ILE A 1 246 ? -22.300 -14.369 34.027 1.00 92.81 246 ILE A N 1
ATOM 1835 C CA . ILE A 1 246 ? -23.727 -14.273 34.376 1.00 92.81 246 ILE A CA 1
ATOM 1836 C C . ILE A 1 246 ? -24.372 -13.028 33.755 1.00 92.81 246 ILE A C 1
ATOM 1838 O O . ILE A 1 246 ? -25.539 -13.083 33.369 1.00 92.81 246 ILE A O 1
ATOM 1842 N N . ALA A 1 247 ? -23.637 -11.919 33.666 1.00 90.81 247 ALA A N 1
ATOM 1843 C CA . ALA A 1 247 ? -24.127 -10.673 33.086 1.00 90.81 247 ALA A CA 1
ATOM 1844 C C . ALA A 1 247 ? -24.128 -10.661 31.547 1.00 90.81 247 ALA A C 1
ATOM 1846 O O . ALA A 1 247 ? -24.785 -9.807 30.960 1.00 90.81 247 ALA A O 1
ATOM 1847 N N . ALA A 1 248 ? -23.404 -11.574 30.896 1.00 91.56 248 ALA A N 1
ATOM 1848 C CA . ALA A 1 248 ? -23.248 -11.582 29.447 1.00 91.56 248 ALA A CA 1
ATOM 1849 C C . ALA A 1 248 ? -24.521 -12.028 28.702 1.00 91.56 248 ALA A C 1
ATOM 1851 O O . ALA A 1 248 ? -25.264 -12.907 29.152 1.00 91.56 248 ALA A O 1
ATOM 1852 N N . ASP A 1 249 ? -24.726 -11.471 27.509 1.00 92.31 249 ASP A N 1
ATOM 1853 C CA . ASP A 1 249 ? -25.735 -11.956 26.560 1.00 92.31 249 ASP A CA 1
ATOM 1854 C C . ASP A 1 249 ? -25.266 -13.237 25.853 1.00 92.31 249 ASP A C 1
ATOM 1856 O O . ASP A 1 249 ? -26.040 -14.175 25.677 1.00 92.31 249 ASP A O 1
ATOM 1860 N N . VAL A 1 250 ? -23.976 -13.299 25.502 1.00 94.38 250 VAL A N 1
ATOM 1861 C CA . VAL A 1 250 ? -23.313 -14.448 24.866 1.00 94.38 250 VAL A CA 1
ATOM 1862 C C . VAL A 1 250 ? -21.894 -14.582 25.419 1.00 94.38 250 VAL A C 1
ATOM 1864 O O . VAL A 1 250 ? -21.214 -13.581 25.645 1.00 94.38 250 VAL A O 1
ATOM 1867 N N . VAL A 1 251 ? -21.424 -15.815 25.613 1.00 94.75 251 VAL A N 1
ATOM 1868 C CA . VAL A 1 251 ? -20.084 -16.116 26.135 1.00 94.75 251 VAL A CA 1
ATOM 1869 C C . VAL A 1 251 ? -19.253 -16.843 25.074 1.00 94.75 251 VAL A C 1
ATOM 1871 O O . VAL A 1 251 ? -19.643 -17.899 24.584 1.00 94.75 251 VAL A O 1
ATOM 1874 N N . LEU A 1 252 ? -18.079 -16.309 24.732 1.00 93.69 252 LEU A N 1
ATOM 1875 C CA . LEU A 1 252 ? -17.095 -16.985 23.879 1.00 93.69 252 LEU A CA 1
ATOM 1876 C C . LEU A 1 252 ? -15.961 -17.538 24.747 1.00 93.69 252 LEU A C 1
ATOM 1878 O O . LEU A 1 252 ? -15.325 -16.786 25.485 1.00 93.69 252 LEU A O 1
ATOM 1882 N N . LEU A 1 253 ? -15.699 -18.843 24.664 1.00 92.75 253 LEU A N 1
ATOM 1883 C CA . LEU A 1 253 ? -14.776 -19.538 25.565 1.00 92.75 253 LEU A CA 1
ATOM 1884 C C . LEU A 1 253 ? -13.707 -20.330 24.816 1.00 92.75 253 LEU A C 1
ATOM 1886 O O . LEU A 1 253 ? -13.987 -20.969 23.806 1.00 92.75 253 LEU A O 1
ATOM 1890 N N . ALA A 1 254 ? -12.502 -20.361 25.389 1.00 86.75 254 ALA A N 1
ATOM 1891 C CA . ALA A 1 254 ? -11.396 -21.225 24.962 1.00 86.75 254 ALA A CA 1
ATOM 1892 C C . ALA A 1 254 ? -11.112 -22.381 25.945 1.00 86.75 254 ALA A C 1
ATOM 1894 O O . ALA A 1 254 ? -10.055 -23.008 25.891 1.00 86.75 254 ALA A O 1
ATOM 1895 N N . SER A 1 255 ? -12.035 -22.640 26.882 1.00 79.56 255 SER A N 1
ATOM 1896 C CA . SER A 1 255 ? -11.915 -23.672 27.918 1.00 79.56 255 SER A CA 1
ATOM 1897 C C . SER A 1 255 ? -13.231 -24.430 28.125 1.00 79.56 255 SER A C 1
ATOM 1899 O O . SER A 1 255 ? -14.307 -23.841 28.195 1.00 79.56 255 SER A O 1
ATOM 1901 N N . GLY A 1 256 ? -13.133 -25.748 28.268 1.00 70.75 256 GLY A N 1
ATOM 1902 C CA . GLY A 1 256 ? -14.233 -26.697 28.354 1.00 70.75 256 GLY A CA 1
ATOM 1903 C C . GLY A 1 256 ? -14.763 -26.835 29.773 1.00 70.75 256 GLY A C 1
ATOM 1904 O O . GLY A 1 256 ? -15.938 -27.145 29.944 1.00 70.75 256 GLY A O 1
ATOM 1905 N N . THR A 1 257 ? -13.945 -26.528 30.787 1.00 77.88 257 THR A N 1
ATOM 1906 C CA . THR A 1 257 ? -14.422 -26.384 32.171 1.00 77.88 257 THR A CA 1
ATOM 1907 C C . THR A 1 257 ? -15.260 -25.116 32.316 1.00 77.88 257 THR A C 1
ATOM 1909 O O . THR A 1 257 ? -16.367 -25.177 32.841 1.00 77.88 257 THR A O 1
ATOM 1912 N N . ALA A 1 258 ? -14.811 -24.003 31.729 1.00 88.44 258 ALA A N 1
ATOM 1913 C CA . ALA A 1 258 ? -15.579 -22.757 31.694 1.00 88.44 258 ALA A CA 1
ATOM 1914 C C . ALA A 1 258 ? -16.886 -22.899 30.889 1.00 88.44 258 ALA A C 1
ATOM 1916 O O . ALA A 1 258 ? -17.874 -22.227 31.178 1.00 88.44 258 ALA A O 1
ATOM 1917 N N . ALA A 1 259 ? -16.929 -23.797 29.895 1.00 91.19 259 ALA A N 1
ATOM 1918 C CA . ALA A 1 259 ? -18.156 -24.075 29.145 1.00 91.19 259 ALA A CA 1
ATOM 1919 C C . ALA A 1 259 ? -19.251 -24.688 30.034 1.00 91.19 259 ALA A C 1
ATOM 1921 O O . ALA A 1 259 ? -20.430 -24.381 29.856 1.00 91.19 259 ALA A O 1
ATOM 1922 N N . LEU A 1 260 ? -18.873 -25.505 31.026 1.00 91.31 260 LEU A N 1
ATOM 1923 C CA . LEU A 1 260 ? -19.819 -25.998 32.026 1.00 91.31 260 LEU A CA 1
ATOM 1924 C C . LEU A 1 260 ? -20.346 -24.855 32.899 1.00 91.31 260 LEU A C 1
ATOM 1926 O O . LEU A 1 260 ? -21.541 -24.802 33.164 1.00 91.31 260 LEU A O 1
ATOM 1930 N N . GLU A 1 261 ? -19.488 -23.929 33.321 1.00 93.50 261 GLU A N 1
ATOM 1931 C CA . GLU A 1 261 ? -19.896 -22.768 34.122 1.00 93.50 261 GLU A CA 1
ATOM 1932 C C . GLU A 1 261 ? -20.895 -21.884 33.360 1.00 93.50 261 GLU A C 1
ATOM 1934 O O . GLU A 1 261 ? -21.936 -21.518 33.910 1.00 93.50 261 GLU A O 1
ATOM 1939 N N . ALA A 1 262 ? -20.661 -21.632 32.067 1.00 94.31 262 ALA A N 1
ATOM 1940 C CA . ALA A 1 262 ? -21.584 -20.862 31.230 1.00 94.31 262 ALA A CA 1
ATOM 1941 C C . ALA A 1 262 ? -22.928 -21.585 31.035 1.00 94.31 262 ALA A C 1
ATOM 1943 O O . ALA A 1 262 ? -23.999 -20.976 31.148 1.00 94.31 262 ALA A O 1
ATOM 1944 N N . MET A 1 263 ? -22.887 -22.911 30.861 1.00 94.19 263 MET A N 1
ATOM 1945 C CA . MET A 1 263 ? -24.077 -23.763 30.867 1.00 94.19 263 MET A CA 1
ATOM 1946 C C . MET A 1 263 ? -24.798 -23.717 32.215 1.00 94.19 263 MET A C 1
ATOM 1948 O O . MET A 1 263 ? -26.027 -23.688 32.251 1.00 94.19 263 MET A O 1
ATOM 1952 N N . LEU A 1 264 ? -24.091 -23.671 33.346 1.00 92.69 264 LEU A N 1
ATOM 1953 C CA . LEU A 1 264 ? -24.703 -23.523 34.667 1.00 92.69 264 LEU A CA 1
ATOM 1954 C C . LEU A 1 264 ? -25.369 -22.149 34.824 1.00 92.69 264 LEU A C 1
ATOM 1956 O O . LEU A 1 264 ? -26.505 -22.109 35.306 1.00 92.69 264 LEU A O 1
ATOM 1960 N N . ALA A 1 265 ? -24.745 -21.086 34.305 1.00 94.19 265 ALA A N 1
ATOM 1961 C CA . ALA A 1 265 ? -25.255 -19.712 34.258 1.00 94.19 265 ALA A CA 1
ATOM 1962 C C . ALA A 1 265 ? -26.391 -19.479 33.238 1.00 94.19 265 ALA A C 1
ATOM 1964 O O . ALA A 1 265 ? -26.979 -18.395 33.210 1.00 94.19 265 ALA A O 1
ATOM 1965 N N . LYS A 1 266 ? -26.725 -20.492 32.428 1.00 95.00 266 LYS A N 1
ATOM 1966 C CA . LYS A 1 266 ? -27.775 -20.457 31.391 1.00 95.00 266 LYS A CA 1
ATOM 1967 C C . LYS A 1 266 ? -27.500 -19.453 30.279 1.00 95.00 266 LYS A C 1
ATOM 1969 O O . LYS A 1 266 ? -28.425 -18.830 29.767 1.00 95.00 266 LYS A O 1
ATOM 1974 N N . ARG A 1 267 ? -26.225 -19.304 29.922 1.00 94.88 267 ARG A N 1
ATOM 1975 C CA . ARG A 1 267 ? -25.777 -18.313 28.947 1.00 94.88 267 ARG A CA 1
ATOM 1976 C C . ARG A 1 267 ? -25.525 -18.962 27.588 1.00 94.88 267 ARG A C 1
ATOM 1978 O O . ARG A 1 267 ? -24.831 -19.983 27.543 1.00 94.88 267 ARG A O 1
ATOM 1985 N N . PRO A 1 268 ? -26.041 -18.389 26.487 1.00 95.50 268 PRO A N 1
ATOM 1986 C CA . PRO A 1 268 ? -25.630 -18.769 25.142 1.00 95.50 268 PRO A CA 1
ATOM 1987 C C . PRO A 1 268 ? -24.108 -18.743 25.030 1.00 95.50 268 PRO A C 1
ATOM 1989 O O . PRO A 1 268 ? -23.456 -17.826 25.530 1.00 95.50 268 PRO A O 1
ATOM 1992 N N . THR A 1 269 ? -23.536 -19.789 24.441 1.00 95.06 269 THR A N 1
ATOM 1993 C CA . THR A 1 269 ? -22.091 -20.019 24.489 1.00 95.06 269 THR A CA 1
ATOM 1994 C C . THR A 1 269 ? -21.572 -20.487 23.137 1.00 95.06 269 THR A C 1
ATOM 1996 O O . THR A 1 269 ? -22.239 -21.249 22.441 1.00 95.06 269 THR A O 1
ATOM 1999 N N . VAL A 1 270 ? -20.368 -20.049 22.779 1.00 95.56 270 VAL A N 1
ATOM 2000 C CA . VAL A 1 270 ? -19.570 -20.579 21.666 1.00 95.56 270 VAL A CA 1
ATOM 2001 C C . VAL A 1 270 ? -18.229 -21.028 22.226 1.00 95.56 270 VAL A C 1
ATOM 2003 O O . VAL A 1 270 ? -17.613 -20.312 23.019 1.00 95.56 270 VAL A O 1
ATOM 2006 N N . VAL A 1 271 ? -17.763 -22.207 21.821 1.00 94.25 271 VAL A N 1
ATOM 2007 C CA . VAL A 1 271 ? -16.477 -22.743 22.273 1.00 94.25 271 VAL A CA 1
ATOM 2008 C C . VAL A 1 271 ? -15.517 -22.821 21.092 1.00 94.25 271 VAL A C 1
ATOM 2010 O O . VAL A 1 271 ? -15.811 -23.454 20.082 1.00 94.25 271 VAL A O 1
ATOM 2013 N N . GLY A 1 272 ? -14.362 -22.171 21.218 1.00 92.31 272 GLY A N 1
ATOM 2014 C CA . GLY A 1 272 ? -13.306 -22.157 20.211 1.00 92.31 272 GLY A CA 1
ATOM 2015 C C . GLY A 1 272 ? -12.006 -22.720 20.768 1.00 92.31 272 GLY A C 1
ATOM 2016 O O . GLY A 1 272 ? -11.527 -22.281 21.808 1.00 92.31 272 GLY A O 1
ATOM 2017 N N . TYR A 1 273 ? -11.401 -23.672 20.068 1.00 87.19 273 TYR A N 1
ATOM 2018 C CA . TYR A 1 273 ? -10.207 -24.364 20.535 1.00 87.19 273 TYR A CA 1
ATOM 2019 C C . TYR A 1 273 ? -9.160 -24.506 19.441 1.00 87.19 273 TYR A C 1
ATOM 2021 O O . TYR A 1 273 ? -9.388 -25.101 18.387 1.00 87.19 273 TYR A O 1
ATOM 2029 N N . ARG A 1 274 ? -7.946 -24.038 19.736 1.00 84.75 274 ARG A N 1
ATOM 2030 C CA . ARG A 1 274 ? -6.788 -24.192 18.858 1.00 84.75 274 ARG A CA 1
ATOM 2031 C C . ARG A 1 274 ? -5.572 -24.603 19.672 1.00 84.75 274 ARG A C 1
ATOM 2033 O O . ARG A 1 274 ? -5.271 -23.989 20.690 1.00 84.75 274 ARG A O 1
ATOM 2040 N N . ILE A 1 275 ? -4.882 -25.647 19.222 1.00 81.12 275 ILE A N 1
ATOM 2041 C CA . ILE A 1 275 ? -3.633 -26.105 19.843 1.00 81.12 275 ILE A CA 1
ATOM 2042 C C . ILE A 1 275 ? -2.486 -25.903 18.859 1.00 81.12 275 ILE A C 1
ATOM 2044 O O . ILE A 1 275 ? -2.709 -25.645 17.675 1.00 81.12 275 ILE A O 1
ATOM 2048 N N . ALA A 1 276 ? -1.250 -26.002 19.345 1.00 81.19 276 ALA A N 1
ATOM 2049 C CA . ALA A 1 276 ? -0.084 -25.887 18.481 1.00 81.19 276 ALA A CA 1
ATOM 2050 C C . ALA A 1 276 ? -0.146 -26.927 17.336 1.00 81.19 276 ALA A C 1
ATOM 2052 O O . ALA A 1 276 ? -0.492 -28.087 17.595 1.00 81.19 276 ALA A O 1
ATOM 2053 N N . PRO A 1 277 ? 0.225 -26.563 16.092 1.00 80.06 277 PRO A N 1
ATOM 2054 C CA . PRO A 1 277 ? 0.149 -27.471 14.944 1.00 80.06 277 PRO A CA 1
ATOM 2055 C C . PRO A 1 277 ? 0.910 -28.789 15.143 1.00 80.06 277 PRO A C 1
ATOM 2057 O O . PRO A 1 277 ? 0.437 -29.845 14.731 1.00 80.06 277 PRO A O 1
ATOM 2060 N N . SER A 1 278 ? 2.058 -28.746 15.826 1.00 81.88 278 SER A N 1
ATOM 2061 C CA . SER A 1 278 ? 2.856 -29.927 16.178 1.00 81.88 278 SER A CA 1
ATOM 2062 C C . SER A 1 278 ? 2.114 -30.869 17.130 1.00 81.88 278 SER A C 1
ATOM 2064 O O . SER A 1 278 ? 2.097 -32.082 16.913 1.00 81.88 278 SER A O 1
ATOM 2066 N N . THR A 1 279 ? 1.444 -30.318 18.145 1.00 79.62 279 THR A N 1
ATOM 2067 C CA . THR A 1 279 ? 0.607 -31.076 19.081 1.00 79.62 279 THR A CA 1
ATOM 2068 C C . THR A 1 279 ? -0.590 -31.689 18.363 1.00 79.62 279 THR A C 1
ATOM 2070 O O . THR A 1 279 ? -0.856 -32.877 18.529 1.00 79.62 279 THR A O 1
ATOM 2073 N N . HIS A 1 280 ? -1.278 -30.918 17.514 1.00 78.25 280 HIS A N 1
ATOM 2074 C CA . HIS A 1 280 ? -2.402 -31.423 16.724 1.00 78.25 280 HIS A CA 1
ATOM 2075 C C . HIS A 1 280 ? -1.981 -32.571 15.799 1.00 78.25 280 HIS A C 1
ATOM 2077 O O . HIS A 1 280 ? -2.645 -33.609 15.758 1.00 78.25 280 HIS A O 1
ATOM 2083 N N . PHE A 1 281 ? -0.840 -32.428 15.119 1.00 79.62 281 PHE A N 1
ATOM 2084 C CA . PHE A 1 281 ? -0.276 -33.472 14.270 1.00 79.62 281 PHE A CA 1
ATOM 2085 C C . PHE A 1 281 ? 0.002 -34.763 15.051 1.00 79.62 281 PHE A C 1
ATOM 2087 O O . PHE A 1 281 ? -0.416 -35.840 14.623 1.00 79.62 281 PHE A O 1
ATOM 2094 N N . LEU A 1 282 ? 0.651 -34.666 16.215 1.00 80.88 282 LEU A N 1
ATOM 2095 C CA . LEU A 1 282 ? 1.002 -35.820 17.044 1.00 80.88 282 LEU A CA 1
ATOM 2096 C C . LEU A 1 282 ? -0.241 -36.533 17.600 1.00 80.88 282 LEU A C 1
ATOM 2098 O O . LEU A 1 282 ? -0.366 -37.749 17.469 1.00 80.88 282 LEU A O 1
ATOM 2102 N N . VAL A 1 283 ? -1.197 -35.777 18.146 1.00 78.19 283 VAL A N 1
ATOM 2103 C CA . VAL A 1 283 ? -2.449 -36.317 18.706 1.00 78.19 283 VAL A CA 1
ATOM 2104 C C . VAL A 1 283 ? -3.285 -37.016 17.628 1.00 78.19 283 VAL A C 1
ATOM 2106 O O . VAL A 1 283 ? -3.816 -38.106 17.864 1.00 78.19 283 VAL A O 1
ATOM 2109 N N . ARG A 1 284 ? -3.363 -36.433 16.423 1.00 76.38 284 ARG A N 1
ATOM 211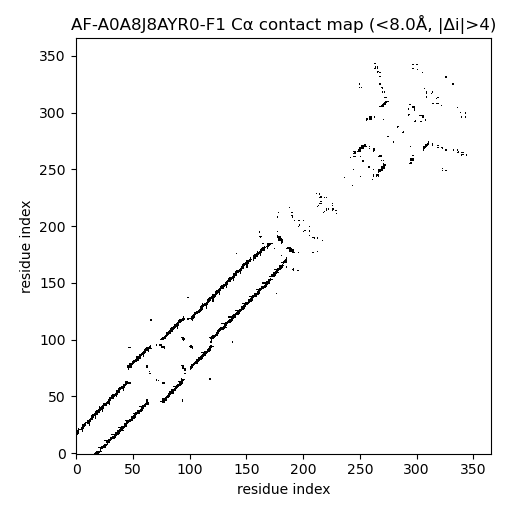0 C CA . ARG A 1 284 ? -4.057 -37.039 15.278 1.00 76.38 284 ARG A CA 1
ATOM 2111 C C . ARG A 1 284 ? -3.343 -38.300 14.791 1.00 76.38 284 ARG A C 1
ATOM 2113 O O . ARG A 1 284 ? -4.002 -39.296 14.505 1.00 76.38 284 ARG A O 1
ATOM 2120 N N . ARG A 1 285 ? -2.005 -38.290 14.726 1.00 78.31 285 ARG A N 1
ATOM 2121 C CA . ARG A 1 285 ? -1.199 -39.437 14.269 1.00 78.31 285 ARG A CA 1
ATOM 2122 C C . ARG A 1 285 ? -1.286 -40.631 15.220 1.00 78.31 285 ARG A C 1
ATOM 2124 O O . ARG A 1 285 ? -1.269 -41.764 14.751 1.00 78.31 285 ARG A O 1
ATOM 2131 N N . LEU A 1 286 ? -1.405 -40.375 16.521 1.00 81.06 286 LEU A N 1
ATOM 2132 C CA . LEU A 1 286 ? -1.520 -41.398 17.564 1.00 81.06 286 LEU A CA 1
ATOM 2133 C C . LEU A 1 286 ? -2.964 -41.881 17.803 1.00 81.06 286 LEU A C 1
ATOM 2135 O O . LEU A 1 286 ? -3.180 -42.730 18.664 1.00 81.06 286 LEU A O 1
ATOM 2139 N N . GLY A 1 287 ? -3.960 -41.360 17.072 1.00 70.00 287 GLY A N 1
ATOM 2140 C CA . GLY A 1 287 ? -5.364 -41.776 17.218 1.00 70.00 287 GLY A CA 1
ATOM 2141 C C . GLY A 1 287 ? -5.951 -41.490 18.607 1.00 70.00 287 GLY A C 1
ATOM 2142 O O . GLY A 1 287 ? -6.829 -42.213 19.078 1.00 70.00 287 GLY A O 1
ATOM 2143 N N . MET A 1 288 ? -5.437 -40.464 19.292 1.00 67.81 288 MET A N 1
ATOM 2144 C CA . MET A 1 288 ? -5.794 -40.159 20.683 1.00 67.81 288 MET A CA 1
ATOM 2145 C C . MET A 1 288 ? -7.076 -39.318 20.814 1.00 67.81 288 MET A C 1
ATOM 2147 O O . MET A 1 288 ? -7.649 -39.251 21.899 1.00 67.81 288 MET A O 1
ATOM 2151 N N . LEU A 1 289 ? -7.568 -38.718 19.725 1.00 64.00 289 LEU A N 1
ATOM 2152 C CA . LEU A 1 289 ? -8.864 -38.029 19.681 1.00 64.00 289 LEU A CA 1
ATOM 2153 C C . LEU A 1 289 ? -9.982 -39.042 19.412 1.00 64.00 289 LEU A C 1
ATOM 2155 O O . LEU A 1 289 ? -10.293 -39.348 18.265 1.00 64.00 289 LEU A O 1
ATOM 2159 N N . LYS A 1 290 ? -10.555 -39.593 20.486 1.00 63.16 290 LYS A N 1
ATOM 2160 C CA . LYS A 1 290 ? -11.623 -40.613 20.430 1.00 63.16 290 LYS A CA 1
ATOM 2161 C C . LYS A 1 290 ? -13.029 -40.066 20.701 1.00 63.16 290 LYS A C 1
ATOM 2163 O O . LYS A 1 290 ? -13.983 -40.835 20.738 1.00 63.16 290 LYS A O 1
ATOM 2168 N N . ILE A 1 291 ? -13.154 -38.761 20.920 1.00 65.00 291 ILE A N 1
ATOM 2169 C CA . ILE A 1 291 ? -14.396 -38.090 21.321 1.00 65.00 291 ILE A CA 1
ATOM 2170 C C . ILE A 1 291 ? -14.883 -37.206 20.177 1.00 65.00 291 ILE A C 1
ATOM 2172 O O . ILE A 1 291 ? -14.108 -36.429 19.630 1.00 65.00 291 ILE A O 1
ATOM 2176 N N . GLN A 1 292 ? -16.161 -37.339 19.818 1.00 66.06 292 GLN A N 1
ATOM 2177 C CA . GLN A 1 292 ? -16.799 -36.521 18.779 1.00 66.06 292 GLN A CA 1
ATOM 2178 C C . GLN A 1 292 ? -17.221 -35.134 19.289 1.00 66.06 292 GLN A C 1
ATOM 2180 O O . GLN A 1 292 ? -17.445 -34.242 18.481 1.00 66.06 292 GLN A O 1
ATOM 2185 N N . ARG A 1 293 ? -17.332 -34.961 20.613 1.00 79.62 293 ARG A N 1
ATOM 2186 C CA . ARG A 1 293 ? -17.767 -33.727 21.285 1.00 79.62 293 ARG A CA 1
ATOM 2187 C C . ARG A 1 293 ? -16.825 -33.431 22.443 1.00 79.62 293 ARG A C 1
ATOM 2189 O O . ARG A 1 293 ? -16.439 -34.360 23.157 1.00 79.62 293 ARG A O 1
ATOM 2196 N N . TYR A 1 294 ? -16.454 -32.167 22.616 1.00 79.25 294 TYR A N 1
ATOM 2197 C CA . TYR A 1 294 ? -15.384 -31.777 23.535 1.00 79.25 294 TYR A CA 1
ATOM 2198 C C . TYR A 1 294 ? -15.884 -30.942 24.705 1.00 79.25 294 TYR A C 1
ATOM 2200 O O . TYR A 1 294 ? -15.386 -31.098 25.822 1.00 79.25 294 TYR A O 1
ATOM 2208 N N . SER A 1 295 ? -16.854 -30.055 24.477 1.00 87.75 295 SER A N 1
ATOM 2209 C CA . SER A 1 295 ? -17.395 -29.238 25.555 1.00 87.75 295 SER A CA 1
ATOM 2210 C C . SER A 1 295 ? -18.350 -30.065 26.414 1.00 87.75 295 SER A C 1
ATOM 2212 O O . SER A 1 295 ? -19.160 -30.857 25.925 1.00 87.75 295 SER A O 1
ATOM 2214 N N . LEU A 1 296 ? -18.269 -29.865 27.728 1.00 88.81 296 LEU A N 1
ATOM 2215 C CA . LEU A 1 296 ? -19.134 -30.556 28.682 1.00 88.81 296 LEU A CA 1
ATOM 2216 C C . LEU A 1 296 ? -20.637 -30.380 28.391 1.00 88.81 296 LEU A C 1
ATOM 2218 O O . LEU A 1 296 ? -21.349 -31.376 28.510 1.00 88.81 296 LEU A O 1
ATOM 2222 N N . PRO A 1 297 ? -21.142 -29.207 27.955 1.00 90.94 297 PRO A N 1
ATOM 2223 C CA . PRO A 1 297 ? -22.556 -29.059 27.603 1.00 90.94 297 PRO A CA 1
ATOM 2224 C C . PRO A 1 297 ? -23.009 -30.022 26.500 1.00 90.94 297 PRO A C 1
ATOM 2226 O O . PRO A 1 297 ? -24.046 -30.670 26.641 1.00 90.94 297 PRO A O 1
ATOM 2229 N N . ASN A 1 298 ? -22.210 -30.192 25.445 1.00 91.94 298 ASN A N 1
ATOM 2230 C CA . ASN A 1 298 ? -22.531 -31.104 24.347 1.00 91.94 298 ASN A CA 1
ATOM 2231 C C . ASN A 1 298 ? -22.360 -32.579 24.741 1.00 91.94 298 ASN A C 1
ATOM 2233 O O . ASN A 1 298 ? -23.171 -33.428 24.369 1.00 91.94 298 ASN A O 1
ATOM 2237 N N . VAL A 1 299 ? -21.338 -32.896 25.545 1.00 89.19 299 VAL A N 1
ATOM 2238 C CA . VAL A 1 299 ? -21.131 -34.251 26.088 1.00 89.19 299 VAL A CA 1
ATOM 2239 C C . VAL A 1 299 ? -22.298 -34.667 26.989 1.00 89.19 299 VAL A C 1
ATOM 2241 O O . VAL A 1 299 ? -22.814 -35.772 26.856 1.00 89.19 299 VAL A O 1
ATOM 2244 N N . LEU A 1 300 ? -22.761 -33.781 27.875 1.00 89.00 300 LEU A N 1
ATOM 2245 C CA . LEU A 1 300 ? -23.874 -34.054 28.791 1.00 89.00 300 LEU A CA 1
ATOM 2246 C C . LEU A 1 300 ? -25.232 -34.127 28.079 1.00 89.00 300 LEU A C 1
ATOM 2248 O O . LEU A 1 300 ? -26.142 -34.803 28.566 1.00 89.00 300 LEU A O 1
ATOM 2252 N N . ALA A 1 301 ? -25.390 -33.403 26.966 1.00 88.62 301 ALA A N 1
ATOM 2253 C CA . ALA A 1 301 ? -26.589 -33.446 26.129 1.00 88.62 301 ALA A CA 1
ATOM 2254 C C . ALA A 1 301 ? -26.633 -34.694 25.243 1.00 88.62 301 ALA A C 1
ATOM 2256 O O . ALA A 1 301 ? -27.702 -35.034 24.747 1.00 88.62 301 ALA A O 1
ATOM 2257 N N . ASP A 1 302 ? -25.479 -35.329 25.016 1.00 88.50 302 ASP A N 1
ATOM 2258 C CA . ASP A 1 302 ? -25.275 -36.288 23.930 1.00 88.50 302 ASP A CA 1
ATOM 2259 C C . ASP A 1 302 ? -25.735 -35.736 22.560 1.00 88.50 302 ASP A C 1
ATOM 2261 O O . ASP A 1 302 ? -26.168 -36.463 21.666 1.00 88.50 302 ASP A O 1
ATOM 2265 N N . ALA A 1 303 ? -25.618 -34.418 22.385 1.00 89.94 303 ALA A N 1
ATOM 2266 C CA . ALA A 1 303 ? -26.038 -33.675 21.204 1.00 89.94 303 ALA A CA 1
ATOM 2267 C C . ALA A 1 303 ? -25.195 -32.403 21.053 1.00 89.94 303 ALA A C 1
ATOM 2269 O O . ALA A 1 303 ? -24.606 -31.919 22.018 1.00 89.94 303 ALA A O 1
ATOM 2270 N N . GLU A 1 304 ? -25.135 -31.858 19.840 1.00 89.62 304 GLU A N 1
ATOM 2271 C CA . GLU A 1 304 ? -24.517 -30.555 19.591 1.00 89.62 304 GLU A CA 1
ATOM 2272 C C . GLU A 1 304 ? -25.534 -29.460 19.921 1.00 89.62 304 GLU A C 1
ATOM 2274 O O . GLU A 1 304 ? -26.381 -29.105 19.106 1.00 89.62 304 GLU A O 1
ATOM 2279 N N . VAL A 1 305 ? -25.506 -29.000 21.170 1.00 92.25 305 VAL A N 1
ATOM 2280 C CA . VAL A 1 305 ? -26.391 -27.944 21.674 1.00 92.25 305 VAL A CA 1
ATOM 2281 C C . VAL A 1 305 ? -25.741 -26.569 21.567 1.00 92.25 305 VAL A C 1
ATOM 2283 O O . VAL A 1 305 ? -26.451 -25.582 21.423 1.00 92.25 305 VAL A O 1
ATOM 2286 N N . ILE A 1 306 ? -24.408 -26.493 21.589 1.00 93.62 306 ILE A N 1
ATOM 2287 C CA . ILE A 1 306 ? -23.646 -25.262 21.349 1.00 93.62 306 ILE A CA 1
ATOM 2288 C C . ILE A 1 306 ? -22.583 -25.451 20.259 1.00 93.62 306 ILE A C 1
ATOM 2290 O O . ILE A 1 306 ? -22.021 -26.547 20.162 1.00 93.62 306 ILE A O 1
ATOM 2294 N N . PRO A 1 307 ? -22.248 -24.397 19.486 1.00 94.06 307 PRO A N 1
ATOM 2295 C CA . PRO A 1 307 ? -21.174 -24.454 18.498 1.00 94.06 307 PRO A CA 1
ATOM 2296 C C . PRO A 1 307 ? -19.802 -24.736 19.129 1.00 94.06 307 PRO A C 1
ATOM 2298 O O . PRO A 1 307 ? -19.367 -24.029 20.046 1.00 94.06 307 PRO A O 1
ATOM 2301 N N . GLU A 1 308 ? -19.095 -25.728 18.585 1.00 92.00 308 GLU A N 1
ATOM 2302 C CA . GLU A 1 308 ? -17.707 -26.062 18.921 1.00 92.00 308 GLU A CA 1
ATOM 2303 C C . GLU A 1 308 ? -16.816 -25.941 17.679 1.00 92.00 308 GLU A C 1
ATOM 2305 O O . GLU A 1 308 ? -16.919 -26.736 16.748 1.00 92.00 308 GLU A O 1
ATOM 2310 N N . LEU A 1 309 ? -15.908 -24.963 17.661 1.00 91.62 309 LEU A N 1
ATOM 2311 C CA . LEU A 1 309 ? -14.983 -24.750 16.547 1.00 91.62 309 LEU A CA 1
ATOM 2312 C C . LEU A 1 309 ? -13.571 -25.185 16.941 1.00 91.62 309 LEU A C 1
ATOM 2314 O O . LEU A 1 309 ? -12.976 -24.636 17.869 1.00 91.62 309 LEU A O 1
ATOM 2318 N N . MET A 1 310 ? -13.013 -26.155 16.217 1.00 87.12 310 MET A N 1
ATOM 2319 C CA . MET A 1 310 ? -11.715 -26.765 16.522 1.00 87.12 310 MET A CA 1
ATOM 2320 C C . MET A 1 310 ? -10.703 -26.522 15.403 1.00 87.12 310 MET A C 1
ATOM 2322 O O . MET A 1 310 ? -11.016 -26.675 14.229 1.00 87.12 310 MET A O 1
ATOM 2326 N N . GLN A 1 311 ? -9.456 -26.230 15.773 1.00 86.38 311 GLN A N 1
ATOM 2327 C CA . GLN A 1 311 ? -8.306 -26.163 14.860 1.00 86.38 311 GLN A CA 1
ATOM 2328 C C . GLN A 1 311 ? -8.564 -25.278 13.631 1.00 86.38 311 GLN A C 1
ATOM 2330 O O . GLN A 1 311 ? -8.590 -24.056 13.772 1.00 86.38 311 GLN A O 1
ATOM 2335 N N . ASP A 1 312 ? -8.749 -25.883 12.456 1.00 86.56 312 ASP A N 1
ATOM 2336 C CA . ASP A 1 312 ? -8.968 -25.194 11.183 1.00 86.56 312 ASP A CA 1
ATOM 2337 C C . ASP A 1 312 ? -10.338 -24.497 11.129 1.00 86.56 312 ASP A C 1
ATOM 2339 O O . ASP A 1 312 ? -10.494 -23.491 10.440 1.00 86.56 312 ASP A O 1
ATOM 2343 N N . ASP A 1 313 ? -11.311 -24.965 11.916 1.00 86.81 313 ASP A N 1
ATOM 2344 C CA . ASP A 1 313 ? -12.616 -24.317 12.056 1.00 86.81 313 ASP A CA 1
ATOM 2345 C C . ASP A 1 313 ? -12.565 -23.137 13.041 1.00 86.81 313 ASP A C 1
ATOM 2347 O O . ASP A 1 313 ? -13.349 -22.194 12.927 1.00 86.81 313 ASP A O 1
ATOM 2351 N N . CYS A 1 314 ? -11.606 -23.134 13.976 1.00 90.12 314 CYS A N 1
ATOM 2352 C CA . CYS A 1 314 ? -11.433 -22.098 14.999 1.00 90.12 314 CYS A CA 1
ATOM 2353 C C . CYS A 1 314 ? -10.737 -20.841 14.438 1.00 90.12 314 CYS A C 1
ATOM 2355 O O . CYS A 1 314 ? -9.615 -20.486 14.819 1.00 90.12 314 CYS A O 1
ATOM 2357 N N . THR A 1 315 ? -11.414 -20.150 13.521 1.00 90.62 315 THR A N 1
ATOM 2358 C CA . THR A 1 315 ? -10.949 -18.898 12.901 1.00 90.62 315 THR A CA 1
ATOM 2359 C C . THR A 1 315 ? -11.759 -17.701 13.392 1.00 90.62 315 THR A C 1
ATOM 2361 O O . THR A 1 315 ? -12.928 -17.840 13.741 1.00 90.62 315 THR A O 1
ATOM 2364 N N . GLY A 1 316 ? -11.156 -16.507 13.386 1.00 88.12 316 GLY A N 1
ATOM 2365 C CA . GLY A 1 316 ? -11.838 -15.267 13.782 1.00 88.12 316 GLY A CA 1
ATOM 2366 C C . GLY A 1 316 ? -13.201 -15.062 13.099 1.00 88.12 316 GLY A C 1
ATOM 2367 O O . GLY A 1 316 ? -14.180 -14.862 13.813 1.00 88.12 316 GLY A O 1
ATOM 2368 N N . PRO A 1 317 ? -13.307 -15.179 11.757 1.00 89.44 317 PRO A N 1
ATOM 2369 C CA . PRO A 1 317 ? -14.582 -15.043 11.053 1.00 89.44 317 PR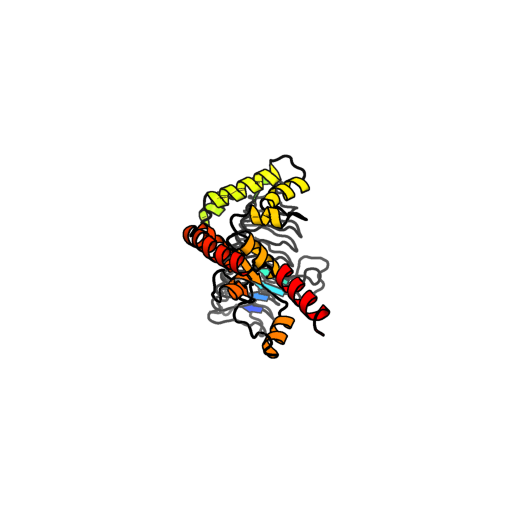O A CA 1
ATOM 2370 C C . PRO A 1 317 ? -15.648 -16.052 11.493 1.00 89.44 317 PRO A C 1
ATOM 2372 O O . PRO A 1 317 ? -16.782 -15.657 11.734 1.00 89.44 317 PRO A O 1
ATOM 2375 N N . ARG A 1 318 ? -15.291 -17.332 11.664 1.00 90.50 318 ARG A N 1
ATOM 2376 C CA . ARG A 1 318 ? -16.263 -18.372 12.046 1.00 90.50 318 ARG A CA 1
ATOM 2377 C C . ARG A 1 318 ? -16.689 -18.274 13.508 1.00 90.50 318 ARG A C 1
ATOM 2379 O O . ARG A 1 318 ? -17.842 -18.540 13.827 1.00 90.50 318 ARG A O 1
ATOM 2386 N N . LEU A 1 319 ? -15.785 -17.852 14.396 1.00 94.00 319 LEU A N 1
ATOM 2387 C CA . LEU A 1 319 ? -16.133 -17.538 15.785 1.00 94.00 319 LEU A CA 1
ATOM 2388 C C . LEU A 1 319 ? -17.094 -16.345 15.845 1.00 94.00 319 LEU A C 1
ATOM 2390 O O . LEU A 1 319 ? -18.066 -16.387 16.592 1.00 94.00 319 LEU A O 1
ATOM 2394 N N . ALA A 1 320 ? -16.847 -15.306 15.043 1.00 90.00 320 ALA A N 1
ATOM 2395 C CA . ALA A 1 320 ? -17.727 -14.145 14.960 1.00 90.00 320 ALA A CA 1
ATOM 2396 C C . ALA A 1 320 ? -19.111 -14.514 14.407 1.00 90.00 320 ALA A C 1
ATOM 2398 O O . ALA A 1 320 ? -20.108 -14.102 14.986 1.00 90.00 320 ALA A O 1
ATOM 2399 N N . GLU A 1 321 ? -19.178 -15.329 13.350 1.00 92.38 321 GLU A N 1
ATOM 2400 C CA . GLU A 1 321 ? -20.430 -15.850 12.785 1.00 92.38 321 GLU A CA 1
ATOM 2401 C C . GLU A 1 321 ? -21.225 -16.666 13.818 1.00 92.38 321 GLU A C 1
ATOM 2403 O O . GLU A 1 321 ? -22.411 -16.420 14.029 1.00 92.38 321 GLU A O 1
ATOM 2408 N N . ALA A 1 322 ? -20.562 -17.580 14.535 1.00 95.12 322 ALA A N 1
ATOM 2409 C CA . ALA A 1 322 ? -21.200 -18.384 15.576 1.00 95.12 322 ALA A CA 1
ATOM 2410 C C . ALA A 1 322 ? -21.727 -17.537 16.747 1.00 95.12 322 ALA A C 1
ATOM 2412 O O . ALA A 1 322 ? -22.780 -17.841 17.302 1.00 95.12 322 ALA A O 1
ATOM 2413 N N . VAL A 1 323 ? -21.011 -16.474 17.131 1.00 95.19 323 VAL A N 1
ATOM 2414 C CA . VAL A 1 323 ? -21.462 -15.536 18.171 1.00 95.19 323 VAL A CA 1
ATOM 2415 C C . VAL A 1 323 ? -22.618 -14.671 17.665 1.00 95.19 323 VAL A C 1
ATOM 2417 O O . VAL A 1 323 ? -23.600 -14.505 18.384 1.00 95.19 323 VAL A O 1
ATOM 2420 N N . ALA A 1 324 ? -22.528 -14.148 16.439 1.00 92.62 324 ALA A N 1
ATOM 2421 C CA . ALA A 1 324 ? -23.556 -13.309 15.826 1.00 92.62 324 ALA A CA 1
ATOM 2422 C C . ALA A 1 324 ? -24.897 -14.042 15.710 1.00 92.62 324 ALA A C 1
ATOM 2424 O O . ALA A 1 324 ? -25.933 -13.459 16.025 1.00 92.62 324 ALA A O 1
ATOM 2425 N N . ARG A 1 325 ? -24.870 -15.340 15.382 1.00 94.06 325 ARG A N 1
ATOM 2426 C CA . ARG A 1 325 ? -26.064 -16.190 15.299 1.00 94.06 325 ARG A CA 1
ATOM 2427 C C . ARG A 1 325 ? -26.940 -16.119 16.553 1.00 94.06 325 ARG A C 1
ATOM 2429 O O . ARG A 1 325 ? -28.157 -16.058 16.429 1.00 94.06 325 ARG A O 1
ATOM 2436 N N . TRP A 1 326 ? -26.350 -16.066 17.751 1.00 95.44 326 TRP A N 1
ATOM 2437 C CA . TRP A 1 326 ? -27.119 -15.960 18.999 1.00 95.44 326 TRP A CA 1
ATOM 2438 C C . TRP A 1 326 ? -27.889 -14.641 19.137 1.00 95.44 326 TRP A C 1
ATOM 2440 O O . TRP A 1 326 ? -28.923 -14.608 19.801 1.00 95.44 326 TRP A O 1
ATOM 2450 N N . PHE A 1 327 ? -27.400 -13.566 18.517 1.00 88.69 327 PHE A N 1
ATOM 2451 C CA . PHE A 1 327 ? -28.082 -12.272 18.482 1.00 88.69 327 PHE A CA 1
ATOM 2452 C C . PHE A 1 327 ? -29.099 -12.183 17.340 1.00 88.69 327 PHE A C 1
ATOM 2454 O O . PHE A 1 327 ? -30.144 -11.557 17.500 1.00 88.69 327 PHE A O 1
ATOM 2461 N N . GLU A 1 328 ? -28.800 -12.806 16.199 1.00 92.88 328 GLU A N 1
ATOM 2462 C CA . GLU A 1 328 ? -29.676 -12.845 15.023 1.00 92.88 328 GLU A CA 1
ATOM 2463 C C . GLU A 1 328 ? -30.893 -13.760 15.233 1.00 92.88 328 GLU A C 1
ATOM 2465 O O . GLU A 1 328 ? -31.974 -13.465 14.725 1.00 92.88 328 GLU A O 1
ATOM 2470 N N . HIS A 1 329 ? -30.725 -14.820 16.031 1.00 92.94 329 HIS A N 1
ATOM 2471 C CA . HIS A 1 329 ? -31.727 -15.845 16.324 1.00 92.94 329 HIS A CA 1
ATOM 2472 C C . HIS A 1 329 ? -31.980 -15.978 17.838 1.00 92.94 329 HIS A C 1
ATOM 2474 O O . HIS A 1 329 ? -31.606 -16.983 18.458 1.00 92.94 329 HIS A O 1
ATOM 2480 N N . PRO A 1 330 ? -32.614 -14.979 18.484 1.00 90.88 330 PRO A N 1
ATOM 2481 C CA . PRO A 1 330 ? -32.866 -14.995 19.928 1.00 90.88 330 PRO A CA 1
ATOM 2482 C C . PRO A 1 330 ? -33.729 -16.187 20.384 1.00 90.88 330 PRO A C 1
ATOM 2484 O O . PRO A 1 330 ? -33.652 -16.606 21.541 1.00 90.88 330 PRO A O 1
ATOM 2487 N N . GLU A 1 331 ? -34.530 -16.769 19.492 1.00 94.56 331 GLU A N 1
ATOM 2488 C CA . GLU A 1 331 ? -35.287 -17.998 19.721 1.00 94.56 331 GLU A CA 1
ATOM 2489 C C . GLU A 1 331 ? -34.390 -19.215 19.987 1.00 94.56 331 GLU A C 1
ATOM 2491 O O . GLU A 1 331 ? -34.708 -20.028 20.858 1.00 94.56 331 GLU A O 1
ATOM 2496 N N . GLU A 1 332 ? -33.247 -19.321 19.303 1.00 91.75 332 GLU A N 1
ATOM 2497 C CA . GLU A 1 332 ? -32.281 -20.401 19.521 1.00 91.75 332 GLU A CA 1
ATOM 2498 C C . GLU A 1 332 ? -31.604 -20.234 20.887 1.00 91.75 332 GLU A C 1
ATOM 2500 O O . GLU A 1 332 ? -31.477 -21.195 21.651 1.00 91.75 332 GLU A O 1
ATOM 2505 N N . ALA A 1 333 ? -31.240 -18.996 21.243 1.00 90.50 333 ALA A N 1
ATOM 2506 C CA . ALA A 1 333 ? -30.686 -18.669 22.556 1.00 90.50 333 ALA A CA 1
ATOM 2507 C C . ALA A 1 333 ? -31.679 -18.990 23.689 1.00 90.50 333 ALA A C 1
ATOM 2509 O O . ALA A 1 333 ? -31.303 -19.557 24.718 1.00 90.50 333 ALA A O 1
ATOM 2510 N N . ALA A 1 334 ? -32.965 -18.683 23.499 1.00 91.38 334 ALA A N 1
ATOM 2511 C CA . ALA A 1 334 ? -34.012 -19.007 24.463 1.00 91.38 334 ALA A CA 1
ATOM 2512 C C . ALA A 1 334 ? -34.232 -20.526 24.603 1.00 91.38 334 ALA A C 1
ATOM 2514 O O . ALA A 1 334 ? -34.468 -21.015 25.713 1.00 91.38 334 ALA A O 1
ATOM 2515 N N . ALA A 1 335 ? -34.109 -21.284 23.508 1.00 93.44 335 ALA A N 1
ATOM 2516 C CA . ALA A 1 335 ? -34.256 -22.739 23.501 1.00 93.44 335 ALA A CA 1
ATOM 2517 C C . ALA A 1 335 ? -33.145 -23.473 24.279 1.00 93.44 335 ALA A C 1
ATOM 2519 O O . ALA A 1 335 ? -33.377 -24.577 24.777 1.00 93.44 335 ALA A O 1
ATOM 2520 N N . LEU A 1 336 ? -31.971 -22.857 24.469 1.00 93.31 336 LEU A N 1
ATOM 2521 C CA . LEU A 1 336 ? -30.896 -23.415 25.301 1.00 93.31 336 LEU A CA 1
ATOM 2522 C C . LEU A 1 336 ? -31.249 -23.487 26.787 1.00 93.31 336 LEU A C 1
ATOM 2524 O O . LEU A 1 336 ? -30.827 -24.408 27.488 1.00 93.31 336 LEU A O 1
ATOM 2528 N N . VAL A 1 337 ? -32.014 -22.519 27.295 1.00 93.62 337 VAL A N 1
ATOM 2529 C CA . VAL A 1 337 ? -32.308 -22.393 28.730 1.00 93.62 337 VAL A CA 1
ATOM 2530 C C . VAL A 1 337 ? -32.935 -23.664 29.326 1.00 93.62 337 VAL A C 1
ATOM 2532 O O . VAL A 1 337 ? -32.425 -24.128 30.354 1.00 93.62 337 VAL A O 1
ATOM 2535 N N . PRO A 1 338 ? -33.998 -24.265 28.748 1.00 94.44 338 PRO A N 1
ATOM 2536 C CA . PRO A 1 338 ? -34.561 -25.509 29.275 1.00 94.44 338 PRO A CA 1
ATOM 2537 C C . PRO A 1 338 ? -33.581 -26.688 29.191 1.00 94.44 338 PRO A C 1
ATOM 2539 O O . PRO A 1 338 ? -33.505 -27.466 30.143 1.00 94.44 338 PRO A O 1
ATOM 2542 N N . VAL A 1 339 ? -32.781 -26.789 28.122 1.00 94.19 339 VAL A N 1
ATOM 2543 C CA . VAL A 1 339 ? -31.758 -27.841 27.964 1.00 94.19 339 VAL A CA 1
ATOM 2544 C C . VAL A 1 339 ? -30.719 -27.745 29.082 1.00 94.19 339 VAL A C 1
ATOM 2546 O O . VAL A 1 339 ? -30.483 -28.704 29.818 1.00 94.19 339 VAL A O 1
ATOM 2549 N N . PHE A 1 340 ? -30.161 -26.554 29.285 1.00 94.88 340 PHE A N 1
ATOM 2550 C CA . PHE A 1 340 ? -29.163 -26.295 30.319 1.00 94.88 340 PHE A CA 1
ATOM 2551 C C . PHE A 1 340 ? -29.725 -26.421 31.738 1.00 94.88 340 PHE A C 1
ATOM 2553 O O . PHE A 1 340 ? -28.988 -26.739 32.679 1.00 94.88 340 PHE A O 1
ATOM 2560 N N . ARG A 1 341 ? -31.023 -26.164 31.933 1.00 93.56 341 ARG A N 1
ATOM 2561 C CA . ARG A 1 341 ? -31.704 -26.401 33.211 1.00 93.56 341 ARG A CA 1
ATOM 2562 C C . ARG A 1 341 ? -31.808 -27.893 33.512 1.00 93.56 341 ARG A C 1
ATOM 2564 O O . ARG A 1 341 ? -31.367 -28.298 34.583 1.00 93.56 341 ARG A O 1
ATOM 2571 N N . ALA A 1 342 ? -32.265 -28.699 32.557 1.00 91.25 342 ALA A N 1
ATOM 2572 C CA . ALA A 1 342 ? -32.342 -30.150 32.716 1.00 91.25 342 ALA A CA 1
ATOM 2573 C C . ALA A 1 342 ? -30.961 -30.774 32.987 1.00 91.25 342 ALA A C 1
ATOM 2575 O O . ALA A 1 342 ? -30.817 -31.645 33.844 1.00 91.25 342 ALA A O 1
ATOM 2576 N N . GLN A 1 343 ? -29.916 -30.303 32.300 1.00 91.12 343 GLN A N 1
ATOM 2577 C CA . GLN A 1 343 ? -28.541 -30.743 32.555 1.00 91.12 343 GLN A CA 1
ATOM 2578 C C . GLN A 1 343 ? -28.052 -30.362 33.955 1.00 91.12 343 GLN A C 1
ATOM 2580 O O . GLN A 1 343 ? -27.451 -31.187 34.637 1.00 91.12 343 GLN A O 1
ATOM 2585 N N . HIS A 1 344 ? -28.334 -29.141 34.410 1.00 91.06 344 HIS A N 1
ATOM 2586 C CA . HIS A 1 344 ? -27.990 -28.709 35.765 1.00 91.06 344 HIS A CA 1
ATOM 2587 C C . HIS A 1 344 ? -28.697 -29.567 36.822 1.00 91.06 344 HIS A C 1
ATOM 2589 O O . HIS A 1 344 ? -28.043 -30.069 37.730 1.00 91.06 344 HIS A O 1
ATOM 2595 N N . GLU A 1 345 ? -29.996 -29.821 36.679 1.00 88.06 345 GLU A N 1
ATOM 2596 C CA . GLU A 1 345 ? -30.734 -30.702 37.593 1.00 88.06 345 GLU A CA 1
ATOM 2597 C C . GLU A 1 345 ? -30.164 -32.128 37.606 1.00 88.06 345 GLU A C 1
ATOM 2599 O O . GLU A 1 345 ? -30.003 -32.719 38.671 1.00 88.06 345 GLU A O 1
ATOM 2604 N N . ARG A 1 346 ? -29.758 -32.663 36.447 1.00 84.44 346 ARG A N 1
ATOM 2605 C CA . ARG A 1 346 ? -29.094 -33.976 36.358 1.00 84.44 346 ARG A CA 1
ATOM 2606 C C . ARG A 1 346 ? -27.737 -34.027 37.054 1.00 84.44 346 ARG A C 1
ATOM 2608 O O . ARG A 1 346 ? -27.358 -35.104 37.507 1.00 84.44 346 ARG A O 1
ATOM 2615 N N . LEU A 1 347 ? -27.004 -32.918 37.101 1.00 83.50 347 LEU A N 1
ATOM 2616 C CA . LEU A 1 347 ? -25.723 -32.821 37.808 1.00 83.50 347 LEU A CA 1
ATOM 2617 C C . LEU A 1 347 ? -25.913 -32.648 39.319 1.00 83.50 347 LEU A C 1
ATOM 2619 O O . LEU A 1 347 ? -25.063 -33.074 40.097 1.00 83.50 347 LEU A O 1
ATOM 2623 N N . ARG A 1 348 ? -27.040 -32.069 39.744 1.00 76.38 348 ARG A N 1
ATOM 2624 C CA . ARG A 1 348 ? -27.395 -31.834 41.149 1.00 76.38 348 ARG A CA 1
ATOM 2625 C C . ARG A 1 348 ? -27.908 -33.112 41.834 1.00 76.38 348 ARG A C 1
ATOM 2627 O O . ARG A 1 348 ? -29.031 -33.160 42.320 1.00 76.38 348 ARG A O 1
ATOM 2634 N N . ARG A 1 349 ? -27.086 -34.164 41.839 1.00 66.50 349 ARG A N 1
ATOM 2635 C CA . ARG A 1 349 ? -27.405 -35.503 42.376 1.00 66.50 349 ARG A CA 1
ATOM 2636 C C . ARG A 1 349 ? -26.856 -35.765 43.780 1.00 66.50 349 ARG A C 1
ATOM 2638 O O . ARG A 1 349 ? -26.559 -36.913 44.084 1.00 66.50 349 ARG A O 1
ATOM 2645 N N . ASP A 1 350 ? -26.689 -34.727 44.602 1.00 69.62 350 ASP A N 1
ATOM 2646 C CA . ASP A 1 350 ? -26.137 -34.848 45.962 1.00 69.62 350 ASP A CA 1
ATOM 2647 C C . ASP A 1 350 ? -24.877 -35.740 45.990 1.00 69.62 350 ASP A C 1
ATOM 2649 O O . ASP A 1 350 ? -24.757 -36.664 46.792 1.00 69.62 350 ASP A O 1
ATOM 2653 N N . ALA A 1 351 ? -23.973 -35.546 45.019 1.00 67.25 351 ALA A N 1
ATOM 2654 C CA . ALA A 1 351 ? -22.812 -36.417 44.822 1.00 67.25 351 ALA A CA 1
ATOM 2655 C C . ALA A 1 351 ? -21.875 -36.410 46.039 1.00 67.25 351 ALA A C 1
ATOM 2657 O O . ALA A 1 351 ? -21.224 -37.407 46.324 1.00 67.25 351 ALA A O 1
ATOM 2658 N N . ASP A 1 352 ? -21.847 -35.295 46.764 1.00 69.44 352 ASP A N 1
ATOM 2659 C CA . ASP A 1 352 ? -21.221 -35.137 48.070 1.00 69.44 352 ASP A CA 1
ATOM 2660 C C . ASP A 1 352 ? -21.874 -36.030 49.131 1.00 69.44 352 ASP A C 1
ATOM 2662 O O . ASP A 1 352 ? -21.160 -36.725 49.852 1.00 69.44 352 ASP A O 1
ATOM 2666 N N . ARG A 1 353 ? -23.211 -36.086 49.183 1.00 74.56 353 ARG A N 1
ATOM 2667 C CA . ARG A 1 353 ? -23.937 -36.983 50.092 1.00 74.56 353 ARG A CA 1
ATOM 2668 C C . ARG A 1 353 ? -23.723 -38.447 49.727 1.00 74.56 353 ARG A C 1
ATOM 2670 O O . ARG A 1 353 ? -23.386 -39.230 50.596 1.00 74.56 353 ARG A O 1
ATOM 2677 N N . LEU A 1 354 ? -23.824 -38.805 48.449 1.00 75.12 354 LEU A N 1
ATOM 2678 C CA . LEU A 1 354 ? -23.585 -40.175 47.979 1.00 75.12 354 LEU A CA 1
ATOM 2679 C C . LEU A 1 354 ? -22.134 -40.627 48.197 1.00 75.12 354 LEU A C 1
ATOM 2681 O O . LEU A 1 354 ? -21.896 -41.791 48.502 1.00 75.12 354 LEU A O 1
ATOM 2685 N N . ALA A 1 355 ? -21.159 -39.725 48.048 1.00 75.62 355 ALA A N 1
ATOM 2686 C CA . ALA A 1 355 ? -19.766 -40.015 48.371 1.00 75.62 355 ALA A CA 1
ATOM 2687 C C . ALA A 1 355 ? -19.560 -40.170 49.884 1.00 75.62 355 ALA A C 1
ATOM 2689 O O . ALA A 1 355 ? -18.820 -41.057 50.297 1.00 75.62 355 ALA A O 1
ATOM 2690 N N . ALA A 1 356 ? -20.218 -39.342 50.702 1.00 79.88 356 ALA A N 1
ATOM 2691 C CA . ALA A 1 356 ? -20.197 -39.481 52.154 1.00 79.88 356 ALA A CA 1
ATOM 2692 C C . ALA A 1 356 ? -20.827 -40.810 52.599 1.00 79.88 356 ALA A C 1
ATOM 2694 O O . ALA A 1 356 ? -20.191 -41.542 53.351 1.00 79.88 356 ALA A O 1
ATOM 2695 N N . ASP A 1 357 ? -22.003 -41.156 52.071 1.00 84.06 357 ASP A N 1
ATOM 2696 C CA . ASP A 1 357 ? -22.702 -42.419 52.335 1.00 84.06 357 ASP A CA 1
ATOM 2697 C C . ASP A 1 357 ? -21.819 -43.619 51.936 1.00 84.06 357 ASP A C 1
ATOM 2699 O O . ASP A 1 357 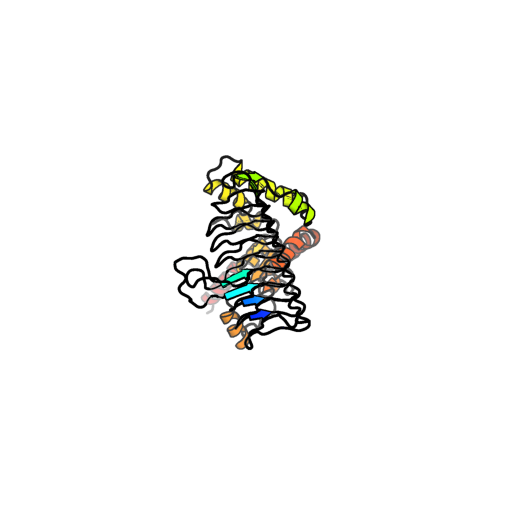? -21.618 -44.531 52.729 1.00 84.06 357 ASP A O 1
ATOM 2703 N N . ALA A 1 358 ? -21.172 -43.576 50.764 1.00 83.44 358 ALA A N 1
ATOM 2704 C CA . ALA A 1 358 ? -20.260 -44.636 50.323 1.00 83.44 358 ALA A CA 1
ATOM 2705 C C . ALA A 1 358 ? -18.995 -44.770 51.195 1.00 83.44 358 ALA A C 1
ATOM 2707 O O . ALA A 1 358 ? -18.466 -45.870 51.351 1.00 83.44 358 ALA A O 1
ATOM 2708 N N . VAL A 1 359 ? -18.482 -43.665 51.749 1.00 81.94 359 VAL A N 1
ATOM 2709 C CA . VAL A 1 359 ? -17.359 -43.695 52.701 1.00 81.94 359 VAL A CA 1
ATOM 2710 C C . VAL A 1 359 ? -17.806 -44.274 54.042 1.00 81.94 359 VAL A C 1
ATOM 2712 O O . VAL A 1 359 ? -17.061 -45.061 54.623 1.00 81.94 359 VAL A O 1
ATOM 2715 N N . VAL A 1 360 ? -19.006 -43.928 54.516 1.00 87.56 360 VAL A N 1
ATOM 2716 C CA . VAL A 1 360 ? -19.603 -44.514 55.726 1.00 87.56 360 VAL A CA 1
ATOM 2717 C C . VAL A 1 360 ? -19.775 -46.025 55.551 1.00 87.56 360 VAL A C 1
ATOM 2719 O O . VAL A 1 360 ? -19.268 -46.780 56.376 1.00 87.56 360 VAL A O 1
ATOM 2722 N N . ASP A 1 361 ? -20.342 -46.472 54.429 1.00 90.06 361 ASP A N 1
ATOM 2723 C CA . ASP A 1 361 ? -20.512 -47.896 54.107 1.00 90.06 361 ASP A CA 1
ATOM 2724 C C . ASP A 1 361 ? -19.174 -48.664 54.078 1.00 90.06 361 ASP A C 1
ATOM 2726 O O . ASP A 1 361 ? -19.103 -49.824 54.480 1.00 90.06 361 ASP A O 1
ATOM 2730 N N . LEU A 1 362 ? -18.088 -48.024 53.628 1.00 84.25 362 LEU A N 1
ATOM 2731 C CA . LEU A 1 362 ? -16.735 -48.600 53.604 1.00 84.25 362 LEU A CA 1
ATOM 2732 C C . LEU A 1 362 ? -16.105 -48.739 54.997 1.00 84.25 362 LEU A C 1
ATOM 2734 O O . LEU A 1 362 ? -15.282 -49.629 55.202 1.00 84.25 362 LEU A O 1
ATOM 2738 N N . VAL A 1 363 ? -16.450 -47.848 55.928 1.00 80.50 363 VAL A N 1
ATOM 2739 C CA . VAL A 1 363 ? -15.946 -47.859 57.311 1.00 80.50 363 VAL A CA 1
ATOM 2740 C C . VAL A 1 363 ? -16.77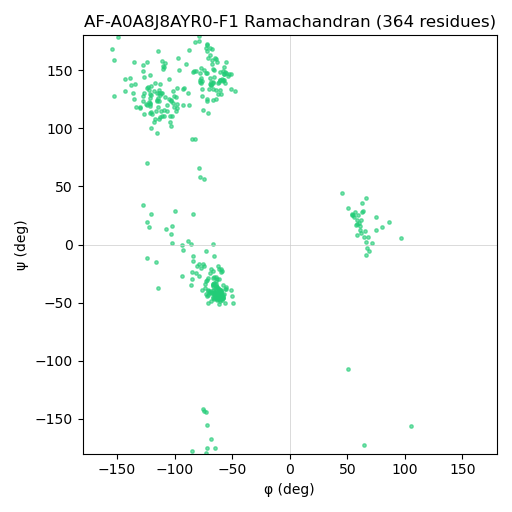3 -48.797 58.196 1.00 80.50 363 VAL A C 1
ATOM 2742 O O . VAL A 1 363 ? -16.236 -49.364 59.145 1.00 80.50 363 VAL A O 1
ATOM 2745 N N . GLU A 1 364 ? -18.058 -48.977 57.884 1.00 80.25 364 GLU A N 1
ATOM 2746 C CA . GLU A 1 364 ? -18.990 -49.839 58.625 1.00 80.25 364 GLU A CA 1
ATOM 2747 C C . GLU A 1 364 ? -19.085 -51.274 58.072 1.00 80.25 364 GLU A C 1
ATOM 2749 O O . GLU A 1 364 ? -19.740 -52.126 58.680 1.00 80.25 364 GLU A O 1
ATOM 2754 N N . ALA A 1 365 ? -18.418 -51.576 56.952 1.00 62.12 365 ALA A N 1
ATOM 2755 C CA . ALA A 1 365 ? -18.313 -52.934 56.426 1.00 62.12 365 ALA A CA 1
ATOM 2756 C C . ALA A 1 365 ? -17.484 -53.838 57.380 1.00 62.12 365 ALA A C 1
ATOM 2758 O O . ALA A 1 365 ? -16.348 -53.481 57.703 1.00 62.12 365 ALA A O 1
ATOM 2759 N N . PRO A 1 366 ? -18.033 -54.980 57.844 1.00 55.44 366 PRO A N 1
ATOM 2760 C CA . PRO A 1 366 ? -17.439 -55.835 58.881 1.00 55.44 366 PRO A CA 1
ATOM 2761 C C . PRO A 1 366 ? -16.192 -56.624 58.466 1.00 55.44 366 PRO A C 1
ATOM 2763 O O . PRO A 1 366 ? -16.046 -56.948 57.263 1.00 55.44 366 PRO A O 1
#

InterPro domains:
  IPR001451 Hexapeptide repeat [PF00132] (29-64)
  IPR001451 Hexapeptide repeat [PF00132] (103-137)
  IPR003835 Glycosyl transferase, family 19 [PF02684] (228-344)
  IPR010137 Acyl-[acyl-carrier-protein]--UDP-N-acetylglucosamine O-acyltransferase [MF_00387] (1-271)
  IPR010137 Acyl-[acyl-carrier-protein]--UDP-N-acetylglucosamine O-acyltransferase [PTHR43480] (2-230)
  IPR010137 Acyl-[acyl-carrier-protein]--UDP-N-acetylglucosamine O-acyltransferase [TIGR01852] (2-232)
  IPR010137 Acyl-[acyl-carrier-protein]--UDP-N-acetylglucosamine O-acyltransferase [cd03351] (1-232)
  IPR011004 Trimeric LpxA-like superfamily [SSF51161] (1-233)
  IPR037157 UDP-N-acetylglucosamine O-acyltransferase, C-terminal domain superfamily [G3DSA:1.20.1180.10] (191-264)

Mean predicted aligned error: 13.75 Å

pLDDT: mean 92.07, std 8.69, range [55.44, 98.94]

Sequence (366 aa):
MIHPTAQIDPAAELGADVHVGAFSVIGANVRIGDGTHIGAHCVVLGPTRIGRDNRVHAFAAIGGDAQDKKFHGERAELVIGDRNHIREFVTINRGTEGGGGITRIGDDNWIQAYAHVAHDCCVGNHVIMSNNATIAGHVEVGDHAILSGFAGVHQFCRIGAHAFIGMGCLVNGDVPPFVMVADEYGRPRGINAEGLKRRGFDAERIGAIRRAYRTLYMSGLPRAEAMTALHAALHVIDGRSHEAMIAADVVLLASGTAALEAMLAKRPTVVGYRIAPSTHFLVRRLGMLKIQRYSLPNVLADAEVIPELMQDDCTGPRLAEAVARWFEHPEEAAALVPVFRAQHERLRRDADRLAADAVVDLVEAP

Nearest PDB structures (foldseek):
  4eqy-assembly1_A  TM=9.966E-01  e=7.032E-22  Burkholderia thailandensis E264
  7ojp-assembly7_U  TM=9.925E-01  e=5.285E-22  Pseudomonas paraeruginosa PA7
  6p9p-assembly1_A  TM=9.759E-01  e=1.224E-20  Escherichia coli
  6oss-assembly1_C  TM=9.502E-01  e=1.224E-20  Proteus mirabilis HI4320
  4e6u-assembly1_A  TM=9.828E-01  e=2.579E-19  Acinetobacter baumannii

Solvent-accessible surface area (backbone atoms only — not comparable to full-atom values): 18071 Å² total; per-residue (Å²): 84,73,36,92,60,36,46,67,35,90,62,38,46,74,39,57,70,33,28,37,23,48,58,14,39,37,30,49,51,24,34,39,25,38,52,17,32,41,26,34,46,21,38,39,32,39,45,22,40,38,30,32,50,23,40,36,32,39,47,20,39,37,28,40,77,40,94,49,92,84,61,79,79,68,84,30,26,22,41,38,39,32,48,28,38,37,26,37,48,22,39,34,21,10,12,36,75,92,55,73,20,36,13,37,36,40,30,50,24,41,36,27,38,48,16,35,42,31,22,20,18,41,37,39,33,48,28,35,32,28,44,40,14,31,39,34,41,42,23,35,34,31,39,48,18,34,32,26,39,45,14,36,36,40,59,66,24,38,40,22,37,40,15,32,39,28,65,59,12,37,28,80,58,65,41,57,57,34,30,21,24,31,55,82,64,39,43,80,73,54,61,36,58,67,68,39,47,78,70,71,50,50,72,64,59,53,48,52,53,52,49,50,50,38,40,66,76,65,62,82,50,58,70,70,56,24,51,48,61,62,47,56,87,54,82,88,71,79,99,44,59,66,60,54,53,59,71,39,81,63,46,81,36,78,47,44,70,58,41,39,52,35,34,68,60,54,33,42,53,36,40,42,41,74,72,58,69,70,57,52,51,51,41,60,74,69,64,67,78,82,65,96,60,80,41,45,57,25,54,76,62,76,40,86,79,53,60,73,28,54,51,90,54,44,37,74,70,53,52,49,50,60,53,47,46,46,71,78,36,52,68,60,42,58,59,44,40,64,55,31,46,55,51,45,58,68,68,67,63,55,60,68,56,55,51,49,52,53,51,50,54,65,72,70,56,131

Foldseek 3Di:
DEDPQEAADPQEAEEACEAAEHCEYHEHCEYAEHLEYHYHQEYAYDPEYAYENEYAYHQEYHAAAAPDPPADPPQAYEYHYYQEYHEHNEYAYTAGVVLVRGDYAYEQEYHYHLEYHGHNEAHYYPEYQEANEYEYANEYEEACEYHYHLEYEYHNEYEEHVEYEDHNEYEDHHDYHQFYFYDYHTDTPAGPLVSCVVVPDDPVNSVLSRVLCCLQPPPPDDNVVSVVVNCVVDDDDPPCVLVCLLPDQEEEDADQVVLLSNLLSLHAYAYAYADDPVVVVVCVVVVVPPDPDDHPLCVLLVHCLAHYAYHVRRDPVNSVVSRVCCVVCVVSSVVSNVSSVVSNVVVPPCVVVVVVVVVVCVVPPD